Protein 2W59 (pdb70)

CATH classification: 2.60.40.10 (+1 more: 2.60.40.10)

Foldseek 3Di:
DKDKDKDFFALCCLAPVQFTKIKMKIWFALDCAVKDKDKDWDDDDDWDKDDKDKDADPVNGIMIMIITTDGSVRQLVFIKMKMWIDHPVDPDIDMDIDGDDNDDWDAKDKDKDFFDPVCLVPQKTKIKIKIKQIPDQRKDKWKAKLNHGDDPVQKDKDRKDFDDCVVPHVDTIIMMMMMGIGGSCSQVVWIKMKMKMADPVDPSRMDIDIDHDDD/DKDKDWAFWALCCLQPVQWTKIKMKIWFALDCAVKDKDKDKPDDDDWDKDDKDWDADPVNGIMIMIITTDGSVCQVVFIKMKMWIDHPPDPDIDMDIDGPDPADWDAKDKDKDDFDPVCLVDQKTKIKIKIWDTPDQRKDKWKFWLRHTDDPVFKDKDRKDFDDPVPDSDTIIMMMMMGIGGSCCQVVFIKMKMKMADPPDPSRMDIDIDHDDD

Secondary structure (DSSP, 8-state):
--EEEEEPPPHIIIIIS---EEEEEEEEES--TT-EEEEE-SSSS---PPPPEEEE-TTS-EEEEEEEE--HHHHHTT--EEEEEE-TT-SS-EEEEE----S--B--EEEEEPPPGGGGGSSEEEEEEEEEEEBSS--EEEEEETTEEPPGGG-EEPPPEEPPTTS------EEEEEEEEEEHHHHHTT--EEEEEE-TTSTTSEEEEEE----/--EEEEEPPPHHIIIII---EEEEEEEEES--TT-EEEEEESSSS---PPPPEEEE-TTS-EEEEEEEE--HHHHHTT--EEEEEE-TT-SS-EEEEE-S--S--BPPEEEEEPPPGGGTTSSEEEEEEEEEEEBSS--EEEEEETTEEPPGGG-EEPPPEEPPTT------EEEEEEEEEEHHHHHTT--EEEEEE-TTSTTSEEEEEE----

B-factor: mean 37.53, std 20.64, range [9.36, 114.87]

Solvent-accessible surface area: 22086 Å² total; per-residue (Å²): 134,30,79,4,82,25,69,61,9,40,14,0,35,5,22,68,60,128,79,5,61,0,82,1,56,1,31,43,0,71,33,50,55,83,23,40,27,78,22,80,58,120,117,118,46,153,37,200,59,43,117,77,92,86,98,124,64,219,119,54,32,68,10,1,44,5,19,0,64,13,59,28,145,40,16,43,56,17,5,116,0,32,0,30,0,97,8,103,97,33,132,139,67,51,59,88,62,9,96,44,87,85,33,86,64,39,64,10,79,14,13,13,18,54,13,26,99,108,4,71,105,77,97,54,1,8,0,1,0,1,0,22,6,0,16,7,124,66,29,39,11,78,2,39,90,77,160,183,87,11,60,81,66,42,26,22,44,4,68,26,50,59,12,10,164,37,16,103,50,125,47,86,2,33,0,4,0,0,0,4,8,12,84,14,72,107,10,72,68,27,25,46,5,5,0,20,0,0,0,30,23,15,133,138,92,66,43,76,68,80,10,74,88,140,154,115,20,86,6,95,23,70,62,12,46,15,0,68,5,16,62,62,110,88,2,66,0,110,0,54,0,32,41,0,74,34,86,63,81,27,38,25,66,26,84,42,108,93,110,53,136,40,207,58,43,118,75,80,74,73,134,68,222,114,62,28,66,3,0,33,6,10,0,66,9,56,12,149,43,11,49,61,24,1,109,1,34,0,27,0,86,14,60,83,25,124,133,70,55,62,98,40,7,87,54,38,106,32,70,74,36,66,7,74,5,10,21,20,56,12,20,98,105,5,77,112,85,96,67,1,8,0,0,0,1,0,22,6,0,34,19,133,64,26,42,10,77,2,35,77,72,152,192,89,12,68,78,71,46,27,24,44,4,69,47,49,57,13,12,191,40,9,114,136,59,88,4,14,1,3,0,0,1,3,9,8,92,14,76,78,10,69,65,28,16,39,0,4,0,21,0,0,0,24,25,13,124,130,80,64,24,76,88,85,10,79,88,144,153

Radius of gyration: 24.9 Å; Cα contacts (8 Å, |Δi|>4): 1067; chains: 2; bounding box: 70×49×64 Å

Nearest PDB structures (foldseek):
  2w59-assembly1_A  TM=1.005E+00  e=1.504E-44  Gallus gallus
  5mok-assembly1_B  TM=9.068E-01  e=1.048E-19  Homo sapiens
  4ki1-assembly2_D  TM=8.913E-01  e=1.457E-19  Homo sapiens
  4gko-assembly1_B  TM=9.013E-01  e=5.434E-19  Homo sapiens
  5lgj-assembly2_B  TM=8.897E-01  e=6.064E-19  Homo sapiens

Structure (mmCIF, N/CA/C/O backbone):
data_2W59
#
_entry.id   2W59
#
_cell.length_a   68.481
_cell.length_b   80.140
_cell.length_c   99.135
_cell.angle_alpha   90.00
_cell.angle_beta   90.00
_cell.angle_gamma   90.00
#
_symmetry.space_group_name_H-M   'P 21 21 21'
#
loop_
_entity.id
_entity.type
_entity.pdbx_description
1 polymer 'IGY FCU3-4'
2 branched alpha-D-mannopyranose-(1-4)-2-acetamido-2-deoxy-beta-D-glucopyranose-(1-4)-2-acetamido-2-deoxy-beta-D-glucopyranose
3 non-polymer GLYCEROL
4 water water
#
loop_
_atom_site.group_PDB
_atom_site.id
_atom_site.type_symbol
_atom_site.label_atom_id
_atom_site.label_alt_id
_atom_site.label_comp_id
_atom_site.label_asym_id
_atom_site.label_entity_id
_atom_site.label_seq_id
_atom_site.pdbx_PDB_ins_code
_atom_site.Cartn_x
_atom_site.Cartn_y
_atom_site.Cartn_z
_atom_site.occupancy
_atom_site.B_iso_or_equiv
_atom_site.auth_seq_id
_atom_site.auth_comp_id
_atom_site.auth_asym_id
_atom_site.auth_atom_id
_atom_site.pdbx_PDB_model_num
ATOM 1 N N . PRO A 1 12 ? 6.770 -9.698 25.270 1.00 70.52 349 PRO A N 1
ATOM 2 C CA . PRO A 1 12 ? 6.490 -10.547 24.106 1.00 64.98 349 PRO A CA 1
ATOM 3 C C . PRO A 1 12 ? 6.329 -9.711 22.839 1.00 59.09 349 PRO A C 1
ATOM 4 O O . PRO A 1 12 ? 5.219 -9.276 22.538 1.00 61.68 349 PRO A O 1
ATOM 8 N N . ILE A 1 13 ? 7.419 -9.485 22.114 1.00 54.05 350 ILE A N 1
ATOM 9 C CA . ILE A 1 13 ? 7.357 -8.720 20.874 1.00 51.20 350 ILE A CA 1
ATOM 10 C C . ILE A 1 13 ? 6.501 -9.445 19.841 1.00 50.56 350 ILE A C 1
ATOM 11 O O . ILE A 1 13 ? 6.735 -10.618 19.544 1.00 46.28 350 ILE A O 1
ATOM 16 N N . GLN A 1 14 ? 5.503 -8.746 19.309 1.00 44.01 351 GLN A N 1
ATOM 17 C CA . GLN A 1 14 ? 4.600 -9.328 18.320 1.00 46.59 351 GLN A CA 1
ATOM 18 C C . GLN A 1 14 ? 4.571 -8.504 17.040 1.00 43.31 351 GLN A C 1
ATOM 19 O O . GLN A 1 14 ? 4.802 -7.296 17.061 1.00 41.60 351 GLN A O 1
ATOM 25 N N . LEU A 1 15 ? 4.256 -9.163 15.931 1.00 41.54 352 LEU A N 1
ATOM 26 C CA . LEU A 1 15 ? 4.240 -8.510 14.630 1.00 36.51 352 LEU A CA 1
ATOM 27 C C . LEU A 1 15 ? 2.914 -8.762 13.925 1.00 35.57 352 LEU A C 1
ATOM 28 O O . LEU A 1 15 ? 2.449 -9.897 13.866 1.00 36.12 352 LEU A O 1
ATOM 33 N N . TYR A 1 16 ? 2.305 -7.704 13.398 1.00 34.25 353 TYR A N 1
ATOM 34 C CA . TYR A 1 16 ? 1.053 -7.832 12.659 1.00 35.79 353 TYR A CA 1
ATOM 35 C C . TYR A 1 16 ? 1.178 -7.229 11.269 1.00 37.00 353 TYR A C 1
ATOM 36 O O . TYR A 1 16 ? 1.709 -6.128 11.107 1.00 36.37 353 TYR A O 1
ATOM 45 N N . ALA A 1 17 ? 0.697 -7.955 10.265 1.00 34.78 354 ALA A N 1
ATOM 46 C CA . ALA A 1 17 ? 0.667 -7.435 8.902 1.00 35.94 354 ALA A CA 1
ATOM 47 C C . ALA A 1 17 ? -0.758 -7.041 8.572 1.00 38.18 354 ALA A C 1
ATOM 48 O O . ALA A 1 17 ? -1.687 -7.818 8.773 1.00 44.68 354 ALA A O 1
ATOM 50 N N . ILE A 1 18 ? -0.927 -5.823 8.072 1.00 29.62 355 ILE A N 1
ATOM 51 C CA . ILE A 1 18 ? -2.248 -5.247 7.887 1.00 30.48 355 ILE A CA 1
ATOM 52 C C . ILE A 1 18 ? -2.493 -4.903 6.420 1.00 26.64 355 ILE A C 1
ATOM 53 O O . ILE A 1 18 ? -1.752 -4.120 5.824 1.00 30.02 355 ILE A O 1
ATOM 58 N N . PRO A 1 19 ? -3.537 -5.501 5.831 1.00 26.77 356 PRO A N 1
ATOM 59 C CA . PRO A 1 19 ? -3.828 -5.300 4.411 1.00 28.13 356 PRO A CA 1
ATOM 60 C C . PRO A 1 19 ? -4.414 -3.923 4.194 1.00 28.69 356 PRO A C 1
ATOM 61 O O . PRO A 1 19 ? -4.944 -3.327 5.130 1.00 28.90 356 PRO A O 1
ATOM 65 N N . PRO A 1 20 ? -4.335 -3.422 2.962 1.00 24.89 357 PRO A N 1
ATOM 66 C CA . PRO A 1 20 ? -4.979 -2.145 2.658 1.00 24.05 357 PRO A CA 1
ATOM 67 C C . PRO A 1 20 ? -6.496 -2.299 2.685 1.00 27.49 357 PRO A C 1
ATOM 68 O O . PRO A 1 20 ? -7.013 -3.398 2.469 1.00 29.04 357 PRO A O 1
ATOM 72 N N . SER A 1 21 ? -7.199 -1.210 2.970 1.00 25.66 358 SER A N 1
ATOM 73 C CA . SER A 1 21 ? -8.653 -1.231 3.045 1.00 28.19 358 SER A CA 1
ATOM 74 C C . SER A 1 21 ? -9.248 -1.088 1.649 1.00 20.99 358 SER A C 1
ATOM 75 O O . SER A 1 21 ? -8.606 -0.543 0.749 1.00 22.23 358 SER A O 1
ATOM 78 N N . PRO A 1 22 ? -10.482 -1.573 1.461 1.00 20.86 359 PRO A N 1
ATOM 79 C CA . PRO A 1 22 ? -11.116 -1.412 0.148 1.00 21.57 359 PRO A CA 1
ATOM 80 C C . PRO A 1 22 ? -11.277 0.059 -0.242 1.00 19.46 359 PRO A C 1
ATOM 81 O O . PRO A 1 22 ? -11.139 0.380 -1.418 1.00 21.34 359 PRO A O 1
ATOM 85 N N . GLY A 1 23 ? -11.544 0.936 0.722 1.00 19.70 360 GLY A N 1
ATOM 86 C CA . GLY A 1 23 ? -11.624 2.357 0.427 1.00 21.21 360 GLY A CA 1
ATOM 87 C C . GLY A 1 23 ? -10.347 2.888 -0.205 1.00 22.20 360 GLY A C 1
ATOM 88 O O . GLY A 1 23 ? -10.386 3.623 -1.198 1.00 22.72 360 GLY A O 1
ATOM 89 N N . GLU A 1 24 ? -9.206 2.523 0.372 1.00 20.68 361 GLU A N 1
ATOM 90 C CA . GLU A 1 24 ? -7.911 2.936 -0.163 1.00 23.70 361 GLU A CA 1
ATOM 91 C C . GLU A 1 24 ? -7.618 2.314 -1.531 1.00 28.01 361 GLU A C 1
ATOM 92 O O . GLU A 1 24 ? -7.032 2.952 -2.400 1.00 24.70 361 GLU A O 1
ATOM 98 N N . LEU A 1 25 ? -8.012 1.059 -1.709 1.00 21.84 362 LEU A N 1
ATOM 99 C CA . LEU A 1 25 ? -7.752 0.353 -2.959 1.00 20.88 362 LEU A CA 1
ATOM 100 C C . LEU A 1 25 ? -8.566 0.879 -4.138 1.00 23.37 362 LEU A C 1
ATOM 101 O O . LEU A 1 25 ? -8.068 0.941 -5.267 1.00 25.56 362 LEU A O 1
ATOM 106 N N . TYR A 1 26 ? -9.815 1.255 -3.883 1.00 21.07 363 TYR A N 1
ATOM 107 C CA . TYR A 1 26 ? -10.752 1.484 -4.981 1.00 21.89 363 TYR A CA 1
ATOM 108 C C . TYR A 1 26 ? -11.270 2.908 -5.084 1.00 22.86 363 TYR A C 1
ATOM 109 O O . TYR A 1 26 ? -11.598 3.377 -6.175 1.00 26.35 363 TYR A O 1
ATOM 118 N N . ILE A 1 27 ? -11.353 3.596 -3.954 1.00 19.42 364 ILE A N 1
ATOM 119 C CA . ILE A 1 27 ? -11.908 4.941 -3.952 1.00 19.62 364 ILE A CA 1
ATOM 120 C C . ILE A 1 27 ? -10.803 5.986 -4.004 1.00 20.80 364 ILE A C 1
ATOM 121 O O . ILE A 1 27 ? -10.736 6.783 -4.941 1.00 24.04 364 ILE A O 1
ATOM 126 N N . SER A 1 28 ? -9.925 5.987 -3.006 1.00 20.15 365 SER A N 1
ATOM 127 C CA . SER A 1 28 ? -8.890 7.021 -2.955 1.00 25.12 365 SER A CA 1
ATOM 128 C C . SER A 1 28 ? -7.601 6.623 -3.680 1.00 27.34 365 SER A C 1
ATOM 129 O O . SER A 1 28 ? -6.740 7.466 -3.929 1.00 30.36 365 SER A O 1
ATOM 132 N N . LEU A 1 29 ? -7.481 5.344 -4.028 1.00 24.12 366 LEU A N 1
ATOM 133 C CA . LEU A 1 29 ? -6.327 4.851 -4.787 1.00 27.41 366 LEU A CA 1
ATOM 134 C C . LEU A 1 29 ? -5.002 5.233 -4.137 1.00 31.57 366 LEU A C 1
ATOM 135 O O . LEU A 1 29 ? -4.071 5.690 -4.807 1.00 30.56 366 LEU A O 1
ATOM 140 N N . ASP A 1 30 ? -4.922 5.053 -2.828 1.00 24.93 367 ASP A N 1
ATOM 141 C CA . ASP A 1 30 ? -3.683 5.315 -2.109 1.00 29.19 367 ASP A CA 1
ATOM 142 C C . ASP A 1 30 ? -3.399 4.192 -1.124 1.00 22.98 367 ASP A C 1
ATOM 143 O O . ASP A 1 30 ? -2.989 4.427 0.007 1.00 28.07 367 ASP A O 1
ATOM 148 N N . ALA A 1 31 ? -3.603 2.962 -1.587 1.00 24.43 368 ALA A N 1
ATOM 149 C CA . ALA A 1 31 ? -3.454 1.781 -0.752 1.00 28.54 368 ALA A CA 1
ATOM 150 C C . ALA A 1 31 ? -2.042 1.640 -0.205 1.00 29.06 368 ALA A C 1
ATOM 151 O O . ALA A 1 31 ? -1.056 1.965 -0.874 1.00 27.27 368 ALA A O 1
ATOM 153 N N . LYS A 1 32 ? -1.953 1.141 1.020 1.00 23.78 369 LYS A N 1
ATOM 154 C CA . LYS A 1 32 ? -0.665 0.888 1.633 1.00 25.25 369 LYS A CA 1
ATOM 155 C C . LYS A 1 32 ? -0.737 -0.389 2.428 1.00 25.59 369 LYS A C 1
ATOM 156 O O . LYS A 1 32 ? -1.752 -0.680 3.057 1.00 25.30 369 LYS A O 1
ATOM 162 N N . LEU A 1 33 ? 0.341 -1.161 2.373 1.00 27.17 370 LEU A N 1
ATOM 163 C CA . LEU A 1 33 ? 0.515 -2.298 3.257 1.00 29.45 370 LEU A CA 1
ATOM 164 C C . LEU A 1 33 ? 1.062 -1.731 4.554 1.00 28.26 370 LEU A C 1
ATOM 165 O O . LEU A 1 33 ? 1.816 -0.764 4.536 1.00 33.26 370 LEU A O 1
ATOM 170 N N . ARG A 1 34 ? 0.688 -2.318 5.684 1.00 29.48 371 ARG A N 1
ATOM 171 C CA . ARG A 1 34 ? 1.182 -1.807 6.957 1.00 29.83 371 ARG A CA 1
ATOM 172 C C . ARG A 1 34 ? 1.665 -2.936 7.855 1.00 30.78 371 ARG A C 1
ATOM 173 O O . ARG A 1 34 ? 1.106 -4.026 7.851 1.00 31.10 371 ARG A O 1
ATOM 181 N N . CYS A 1 35 ? 2.720 -2.655 8.610 1.00 31.84 372 CYS A N 1
ATOM 182 C CA . CYS A 1 35 ? 3.330 -3.609 9.520 1.00 32.98 372 CYS A CA 1
ATOM 183 C C . CYS A 1 35 ? 3.349 -2.942 10.886 1.00 36.25 372 CYS A C 1
ATOM 184 O O . CYS A 1 35 ? 3.776 -1.798 11.009 1.00 40.01 372 CYS A O 1
ATOM 187 N N . LEU A 1 36 ? 2.861 -3.637 11.908 1.00 33.58 373 LEU A N 1
ATOM 188 C CA . LEU A 1 36 ? 2.862 -3.089 13.260 1.00 33.16 373 LEU A CA 1
ATOM 189 C C . LEU A 1 36 ? 3.624 -4.017 14.195 1.00 34.64 373 LEU A C 1
ATOM 190 O O . LEU A 1 36 ? 3.334 -5.209 14.260 1.00 34.81 373 LEU A O 1
ATOM 195 N N . VAL A 1 37 ? 4.604 -3.467 14.906 1.00 35.79 374 VAL A N 1
ATOM 196 C CA . VAL A 1 37 ? 5.378 -4.232 15.878 1.00 37.56 374 VAL A CA 1
ATOM 197 C C . VAL A 1 37 ? 5.048 -3.703 17.264 1.00 37.39 374 VAL A C 1
ATOM 198 O O . VAL A 1 37 ? 5.144 -2.501 17.502 1.00 42.28 374 VAL A O 1
ATOM 202 N N . VAL A 1 38 ? 4.650 -4.591 18.170 1.00 42.24 375 VAL A N 1
ATOM 203 C CA . VAL A 1 38 ? 4.269 -4.180 19.520 1.00 43.76 375 VAL A CA 1
ATOM 204 C C . VAL A 1 38 ? 5.180 -4.777 20.588 1.00 44.13 375 VAL A C 1
ATOM 205 O O . VAL A 1 38 ? 5.863 -5.776 20.352 1.00 43.99 375 VAL A O 1
ATOM 209 N N . ASN A 1 39 ? 5.174 -4.154 21.763 1.00 45.85 376 ASN A N 1
ATOM 210 C CA . ASN A 1 39 ? 5.935 -4.629 22.919 1.00 49.99 376 ASN A CA 1
ATOM 211 C C . ASN A 1 39 ? 7.451 -4.500 22.771 1.00 52.73 376 ASN A C 1
ATOM 212 O O . ASN A 1 39 ? 8.202 -5.265 23.373 1.00 53.52 376 ASN A O 1
ATOM 217 N N . LEU A 1 40 ? 7.899 -3.541 21.969 1.00 53.86 377 LEU A N 1
ATOM 218 C CA . LEU A 1 40 ? 9.326 -3.265 21.862 1.00 55.02 377 LEU A CA 1
ATOM 219 C C . LEU A 1 40 ? 9.825 -2.606 23.147 1.00 61.46 377 LEU A C 1
ATOM 220 O O . LEU A 1 40 ? 9.304 -1.572 23.559 1.00 62.43 377 LEU A O 1
ATOM 225 N N . PRO A 1 41 ? 10.829 -3.216 23.793 1.00 63.62 378 PRO A N 1
ATOM 226 C CA . PRO A 1 41 ? 11.449 -2.640 24.992 1.00 66.72 378 PRO A CA 1
ATOM 227 C C . PRO A 1 41 ? 12.263 -1.397 24.649 1.00 72.56 378 PRO A C 1
ATOM 228 O O . PRO A 1 41 ? 12.513 -0.558 25.514 1.00 73.89 378 PRO A O 1
ATOM 232 N N . SER A 1 42 ? 12.667 -1.288 23.387 1.00 75.21 379 SER A N 1
ATOM 233 C CA . SER A 1 42 ? 13.505 -0.184 22.933 1.00 74.98 379 SER A CA 1
ATOM 234 C C . SER A 1 42 ? 13.597 -0.175 21.412 1.00 75.46 379 SER A C 1
ATOM 235 O O . SER A 1 42 ? 13.165 -1.120 20.753 1.00 79.40 379 SER A O 1
ATOM 238 N N . ASP A 1 43 ? 14.163 0.894 20.860 1.00 71.70 380 ASP A N 1
ATOM 239 C CA . ASP A 1 43 ? 14.385 0.989 19.421 1.00 72.95 380 ASP A CA 1
ATOM 240 C C . ASP A 1 43 ? 15.794 0.520 19.064 1.00 74.41 380 ASP A C 1
ATOM 241 O O . ASP A 1 43 ? 16.250 0.682 17.931 1.00 71.69 380 ASP A O 1
ATOM 243 N N . SER A 1 44 ? 16.474 -0.070 20.041 1.00 73.31 381 SER A N 1
ATOM 244 C CA . SER A 1 44 ? 17.848 -0.522 19.864 1.00 78.89 381 SER A CA 1
ATOM 245 C C . SER A 1 44 ? 17.973 -1.584 18.772 1.00 74.25 381 SER A C 1
ATOM 246 O O . SER A 1 44 ? 17.464 -2.698 18.909 1.00 75.09 381 SER A O 1
ATOM 249 N N . SER A 1 45 ? 18.655 -1.221 17.690 1.00 70.40 382 SER A N 1
ATOM 250 C CA . SER A 1 45 ? 18.923 -2.135 16.584 1.00 67.99 382 SER A CA 1
ATOM 251 C C . SER A 1 45 ? 17.648 -2.558 15.861 1.00 61.67 382 SER A C 1
ATOM 252 O O . SER A 1 45 ? 17.607 -3.610 15.222 1.00 58.02 382 SER A O 1
ATOM 255 N N . LEU A 1 46 ? 16.612 -1.729 15.962 1.00 53.01 383 LEU A N 1
ATOM 256 C CA . LEU A 1 46 ? 15.339 -2.009 15.306 1.00 53.54 383 LEU A CA 1
ATOM 257 C C . LEU A 1 46 ? 15.428 -1.809 13.798 1.00 57.35 383 LEU A C 1
ATOM 258 O O . LEU A 1 46 ? 15.964 -0.806 13.323 1.00 58.69 383 LEU A O 1
ATOM 263 N N . SER A 1 47 ? 14.899 -2.769 13.048 1.00 49.96 384 SER A N 1
ATOM 264 C CA . SER A 1 47 ? 14.823 -2.641 11.600 1.00 51.33 384 SER A CA 1
ATOM 265 C C . SER A 1 47 ? 13.606 -3.382 11.066 1.00 54.85 384 SER A C 1
ATOM 266 O O . SER A 1 47 ? 13.346 -4.525 11.444 1.00 45.53 384 SER A O 1
ATOM 269 N N . VAL A 1 48 ? 12.862 -2.718 10.188 1.00 43.81 385 VAL A N 1
ATOM 270 C CA . VAL A 1 48 ? 11.703 -3.319 9.544 1.00 42.43 385 VAL A CA 1
ATOM 271 C C . VAL A 1 48 ? 11.881 -3.261 8.033 1.00 42.28 385 VAL A C 1
ATOM 272 O O . VAL A 1 48 ? 12.022 -2.182 7.459 1.00 42.15 385 VAL A O 1
ATOM 276 N N . THR A 1 49 ? 11.885 -4.426 7.394 1.00 42.66 386 THR A N 1
ATOM 277 C CA . THR A 1 49 ? 12.133 -4.509 5.961 1.00 42.79 386 THR A CA 1
ATOM 278 C C . THR A 1 49 ? 11.013 -5.242 5.236 1.00 43.09 386 THR A C 1
ATOM 279 O O . THR A 1 49 ? 10.370 -6.126 5.801 1.00 41.44 386 THR A O 1
ATOM 283 N N . TRP A 1 50 ? 10.782 -4.862 3.984 1.00 41.21 387 TRP A N 1
ATOM 284 C CA . TRP A 1 50 ? 9.735 -5.474 3.178 1.00 44.22 387 TRP A CA 1
ATOM 285 C C . TRP A 1 50 ? 10.306 -6.213 1.976 1.00 47.21 387 TRP A C 1
ATOM 286 O O . TRP A 1 50 ? 11.331 -5.819 1.417 1.00 42.34 387 TRP A O 1
ATOM 297 N N . THR A 1 51 ? 9.623 -7.281 1.580 1.00 41.17 388 THR A N 1
ATOM 298 C CA . THR A 1 51 ? 9.971 -8.016 0.372 1.00 46.94 388 THR A CA 1
ATOM 299 C C . THR A 1 51 ? 8.704 -8.362 -0.405 1.00 46.95 388 THR A C 1
ATOM 300 O O . THR A 1 51 ? 7.606 -8.353 0.152 1.00 42.36 388 THR A O 1
ATOM 304 N N . ARG A 1 52 ? 8.861 -8.653 -1.693 1.00 45.80 389 ARG A N 1
ATOM 305 C CA . ARG A 1 52 ? 7.737 -9.029 -2.544 1.00 43.30 389 ARG A CA 1
ATOM 306 C C . ARG A 1 52 ? 8.129 -10.227 -3.406 1.00 49.82 389 ARG A C 1
ATOM 307 O O . ARG A 1 52 ? 9.238 -10.745 -3.284 1.00 51.61 389 ARG A O 1
ATOM 315 N N . GLU A 1 53 ? 7.225 -10.669 -4.274 1.00 46.29 390 GLU A N 1
ATOM 316 C CA . GLU A 1 53 ? 7.485 -11.859 -5.083 1.00 49.60 390 GLU A CA 1
ATOM 317 C C . GLU A 1 53 ? 7.985 -11.526 -6.487 1.00 50.96 390 GLU A C 1
ATOM 318 O O . GLU A 1 53 ? 8.908 -12.166 -6.992 1.00 51.92 390 GLU A O 1
ATOM 324 N N . LYS A 1 54 ? 7.378 -10.525 -7.113 1.00 72.59 391 LYS A N 1
ATOM 325 C CA . LYS A 1 54 ? 7.770 -10.130 -8.460 1.00 71.96 391 LYS A CA 1
ATOM 326 C C . LYS A 1 54 ? 8.938 -9.154 -8.416 1.00 74.66 391 LYS A C 1
ATOM 327 O O . LYS A 1 54 ? 9.156 -8.478 -7.409 1.00 71.85 391 LYS A O 1
ATOM 333 N N . SER A 1 55 ? 9.697 -9.090 -9.505 1.00 81.53 392 SER A N 1
ATOM 334 C CA . SER A 1 55 ? 10.797 -8.141 -9.592 1.00 86.56 392 SER A CA 1
ATOM 335 C C . SER A 1 55 ? 10.244 -6.733 -9.434 1.00 91.52 392 SER A C 1
ATOM 336 O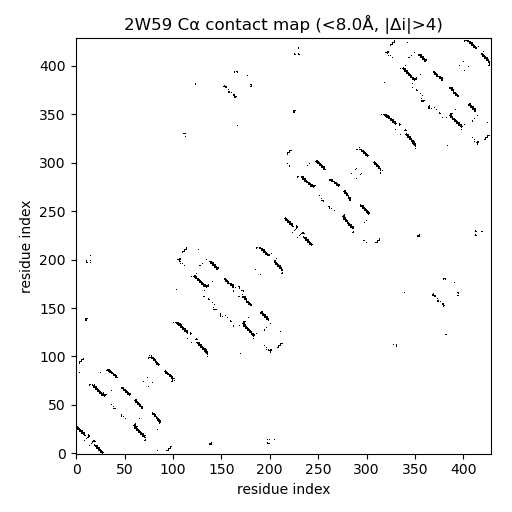 O . SER A 1 55 ? 9.172 -6.415 -9.951 1.00 92.11 392 SER A O 1
ATOM 339 N N . GLY A 1 56 ? 10.974 -5.890 -8.714 1.00 92.55 393 GLY A N 1
ATOM 340 C CA . GLY A 1 56 ? 10.538 -4.527 -8.488 1.00 91.46 393 GLY A CA 1
ATOM 341 C C . GLY A 1 56 ? 10.905 -4.021 -7.110 1.00 90.71 393 GLY A C 1
ATOM 342 O O . GLY A 1 56 ? 10.913 -4.775 -6.135 1.00 89.97 393 GLY A O 1
ATOM 343 N N . ASN A 1 57 ? 11.206 -2.731 -7.032 1.00 87.87 394 ASN A N 1
ATOM 344 C CA . ASN A 1 57 ? 11.606 -2.113 -5.778 1.00 87.59 394 ASN A CA 1
ATOM 345 C C . ASN A 1 57 ? 10.415 -1.573 -5.001 1.00 85.73 394 ASN A C 1
ATOM 346 O O . ASN A 1 57 ? 9.721 -0.669 -5.465 1.00 88.12 394 ASN A O 1
ATOM 351 N N . LEU A 1 58 ? 10.177 -2.137 -3.821 1.00 79.97 395 LEU A N 1
ATOM 352 C CA . LEU A 1 58 ? 9.194 -1.576 -2.905 1.00 73.60 395 LEU A CA 1
ATOM 353 C C . LEU A 1 58 ? 9.766 -0.307 -2.290 1.00 73.54 395 LEU A C 1
ATOM 354 O O . LEU A 1 58 ? 10.971 -0.208 -2.062 1.00 69.91 395 LEU A O 1
ATOM 359 N N . ARG A 1 59 ? 8.900 0.665 -2.031 1.00 68.36 396 ARG A N 1
ATOM 360 C CA . ARG A 1 59 ? 9.331 1.959 -1.523 1.00 68.52 396 ARG A CA 1
ATOM 361 C C . ARG A 1 59 ? 8.619 2.276 -0.215 1.00 66.76 396 ARG A C 1
ATOM 362 O O . ARG A 1 59 ? 7.685 3.073 -0.189 1.00 66.14 396 ARG A O 1
ATOM 370 N N . PRO A 1 60 ? 9.056 1.640 0.881 1.00 39.42 397 PRO A N 1
ATOM 371 C CA . PRO A 1 60 ? 8.403 1.828 2.181 1.00 42.79 397 PRO A CA 1
ATOM 372 C C . PRO A 1 60 ? 8.407 3.287 2.621 1.00 37.93 397 PRO A C 1
ATOM 373 O O . PRO A 1 60 ? 9.382 3.991 2.375 1.00 39.61 397 PRO A O 1
ATOM 377 N N . ASP A 1 61 ? 7.326 3.731 3.255 1.00 37.31 398 ASP A N 1
ATOM 378 C CA . ASP A 1 61 ? 7.330 5.010 3.958 1.00 37.46 398 ASP A CA 1
ATOM 379 C C . ASP A 1 61 ? 8.332 4.919 5.102 1.00 40.83 398 ASP A C 1
ATOM 380 O O . ASP A 1 61 ? 8.736 3.820 5.490 1.00 38.40 398 ASP A O 1
ATOM 385 N N . PRO A 1 62 ? 8.735 6.070 5.657 1.00 43.22 399 PRO A N 1
ATOM 386 C CA . PRO A 1 62 ? 9.620 6.024 6.825 1.00 41.76 399 PRO A CA 1
ATOM 387 C C . PRO A 1 62 ? 8.921 5.376 8.013 1.00 40.15 399 PRO A C 1
ATOM 388 O O . PRO A 1 62 ? 7.719 5.560 8.196 1.00 38.80 399 PRO A O 1
ATOM 392 N N . MET A 1 63 ? 9.681 4.638 8.812 1.00 41.82 400 MET A N 1
ATOM 393 C CA . MET A 1 63 ? 9.157 3.978 10.001 1.00 48.47 400 MET A CA 1
ATOM 394 C C . MET A 1 63 ? 8.657 5.005 11.008 1.00 46.77 400 MET A C 1
ATOM 395 O O . MET A 1 63 ? 9.200 6.106 11.101 1.00 42.49 400 MET A O 1
ATOM 400 N N . VAL A 1 64 ? 7.614 4.643 11.748 1.00 39.71 401 VAL A N 1
ATOM 401 C CA . VAL A 1 64 ? 7.069 5.505 12.794 1.00 40.39 401 VAL A CA 1
ATOM 402 C C . VAL A 1 64 ? 7.074 4.795 14.142 1.00 41.90 401 VAL A C 1
ATOM 403 O O . VAL A 1 64 ? 6.659 3.636 14.251 1.00 41.22 401 VAL A O 1
ATOM 407 N N . LEU A 1 65 ? 7.552 5.494 15.165 1.00 43.04 402 LEU A N 1
ATOM 408 C CA . LEU A 1 65 ? 7.658 4.930 16.503 1.00 44.12 402 LEU A CA 1
ATOM 409 C C . LEU A 1 65 ? 6.703 5.625 17.456 1.00 53.49 402 LEU A C 1
ATOM 410 O O . LEU A 1 65 ? 6.456 6.827 17.336 1.00 49.58 402 LEU A O 1
ATOM 415 N N . GLN A 1 66 ? 6.171 4.862 18.404 1.00 51.70 403 GLN A N 1
ATOM 416 C CA . GLN A 1 66 ? 5.349 5.424 19.467 1.00 62.02 403 GLN A CA 1
ATOM 417 C C . GLN A 1 66 ? 5.736 4.879 20.837 1.00 63.12 403 GLN A C 1
ATOM 418 O O . GLN A 1 66 ? 5.910 3.672 21.013 1.00 64.19 403 GLN A O 1
ATOM 424 N N . GLU A 1 67 ? 5.870 5.780 21.803 1.00 62.01 404 GLU A N 1
ATOM 425 C CA . GLU A 1 67 ? 6.096 5.389 23.186 1.00 67.75 404 GLU A CA 1
ATOM 426 C C . GLU A 1 67 ? 4.749 5.316 23.893 1.00 70.54 404 GLU A C 1
ATOM 427 O O . GLU A 1 67 ? 3.908 6.202 23.730 1.00 71.99 404 GLU A O 1
ATOM 433 N N . HIS A 1 68 ? 4.541 4.258 24.668 1.00 69.41 405 HIS A N 1
ATOM 434 C CA . HIS A 1 68 ? 3.273 4.065 25.364 1.00 68.41 405 HIS A CA 1
ATOM 435 C C . HIS A 1 68 ? 3.405 4.237 26.874 1.00 76.06 405 HIS A C 1
ATOM 436 O O . HIS A 1 68 ? 4.511 4.359 27.402 1.00 79.25 405 HIS A O 1
ATOM 443 N N . PHE A 1 69 ? 2.266 4.246 27.561 1.00 80.34 406 PHE A N 1
ATOM 444 C CA . PHE A 1 69 ? 2.242 4.377 29.015 1.00 82.34 406 PHE A CA 1
ATOM 445 C C . PHE A 1 69 ? 2.647 3.075 29.698 1.00 78.54 406 PHE A C 1
ATOM 446 O O . PHE A 1 69 ? 3.221 3.088 30.786 1.00 81.19 406 PHE A O 1
ATOM 454 N N . ASN A 1 70 ? 2.342 1.951 29.057 1.00 70.43 407 ASN A N 1
ATOM 455 C CA . ASN A 1 70 ? 2.697 0.645 29.606 1.00 74.34 407 ASN A CA 1
ATOM 456 C C . ASN A 1 70 ? 4.192 0.333 29.498 1.00 74.68 407 ASN A C 1
ATOM 457 O O . ASN A 1 70 ? 4.615 -0.805 29.705 1.00 75.31 407 ASN A O 1
ATOM 462 N N . GLY A 1 71 ? 4.984 1.350 29.171 1.00 73.34 408 GLY A N 1
ATOM 463 C CA . GLY A 1 71 ? 6.430 1.220 29.151 1.00 75.03 408 GLY A CA 1
ATOM 464 C C . GLY A 1 71 ? 7.032 0.783 27.828 1.00 76.74 408 GLY A C 1
ATOM 465 O O . GLY A 1 71 ? 8.197 1.071 27.551 1.00 79.43 408 GLY A O 1
ATOM 466 N N . THR A 1 72 ? 6.250 0.087 27.008 1.00 73.53 409 THR A N 1
ATOM 467 C CA . THR A 1 72 ? 6.764 -0.451 25.750 1.00 69.29 409 THR A CA 1
ATOM 468 C C . THR A 1 72 ? 6.699 0.540 24.591 1.00 66.95 409 THR A C 1
ATOM 469 O O . THR A 1 72 ? 6.085 1.603 24.692 1.00 67.90 409 THR A O 1
ATOM 473 N 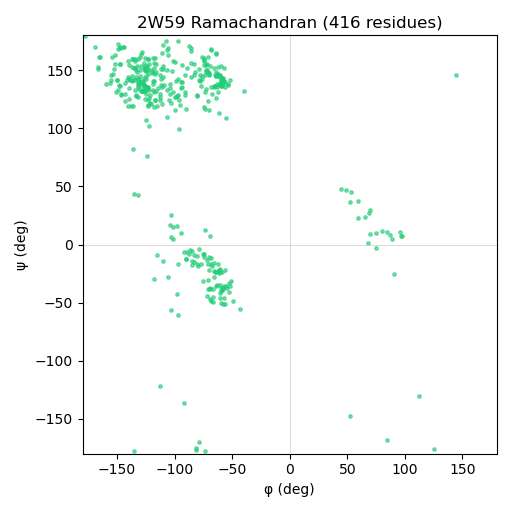N . TYR A 1 73 ? 7.350 0.178 23.491 1.00 61.64 410 TYR A N 1
ATOM 474 C CA . TYR A 1 73 ? 7.314 0.969 22.273 1.00 58.93 410 TYR A CA 1
ATOM 475 C C . TYR A 1 73 ? 6.655 0.154 21.176 1.00 48.93 410 TYR A C 1
ATOM 476 O O . TYR A 1 73 ? 6.785 -1.069 21.138 1.00 45.40 410 TYR A O 1
ATOM 485 N N . SER A 1 74 ? 5.943 0.828 20.283 1.00 44.04 411 SER A N 1
ATOM 486 C CA . SER A 1 74 ? 5.445 0.173 19.084 1.00 48.65 411 SER A CA 1
ATOM 487 C C . SER A 1 74 ? 6.051 0.847 17.859 1.00 43.51 411 SER A C 1
ATOM 488 O O . SER A 1 74 ? 6.470 2.002 17.915 1.00 47.20 411 SER A O 1
ATOM 491 N N . ALA A 1 75 ? 6.115 0.112 16.757 1.00 39.50 412 ALA A N 1
ATOM 492 C CA . ALA A 1 75 ? 6.636 0.655 15.517 1.00 39.13 412 ALA A CA 1
ATOM 493 C C . ALA A 1 75 ? 5.711 0.261 14.383 1.00 41.04 412 ALA A C 1
ATOM 494 O O . ALA A 1 75 ? 5.176 -0.849 14.362 1.00 35.71 412 ALA A O 1
ATOM 496 N N . SER A 1 76 ? 5.508 1.180 13.449 1.00 36.25 413 SER A N 1
ATOM 497 C CA . SER A 1 76 ? 4.706 0.884 12.274 1.00 37.58 413 SER A CA 1
ATOM 498 C C . SER A 1 76 ? 5.439 1.280 11.000 1.00 34.63 413 SER A C 1
ATOM 499 O O . SER A 1 76 ? 6.179 2.260 10.967 1.00 35.98 413 SER A O 1
ATOM 502 N N . SER A 1 77 ? 5.232 0.488 9.957 1.00 33.53 414 SER A N 1
ATOM 503 C CA . SER A 1 77 ? 5.851 0.717 8.664 1.00 36.31 414 SER A CA 1
ATOM 504 C C . SER A 1 77 ? 4.769 0.561 7.601 1.00 38.31 414 SER A C 1
ATOM 505 O O . SER A 1 77 ? 4.051 -0.437 7.589 1.00 37.61 414 SER A O 1
ATOM 508 N N . ALA A 1 78 ? 4.631 1.555 6.727 1.00 32.43 415 ALA A N 1
ATOM 509 C CA . ALA A 1 78 ? 3.633 1.496 5.663 1.00 31.24 415 ALA A CA 1
ATOM 510 C C . ALA A 1 78 ? 4.317 1.535 4.306 1.00 32.06 415 ALA A C 1
ATOM 511 O O . ALA A 1 78 ? 5.294 2.253 4.124 1.00 35.98 415 ALA A O 1
ATOM 513 N N . VAL A 1 79 ? 3.815 0.761 3.351 1.00 33.26 416 VAL A N 1
ATOM 514 C CA . VAL A 1 79 ? 4.392 0.782 2.010 1.00 35.27 416 VAL A CA 1
ATOM 515 C C . VAL A 1 79 ? 3.318 0.908 0.935 1.00 34.13 416 VAL A C 1
ATOM 516 O O . VAL A 1 79 ? 2.366 0.125 0.899 1.00 30.65 416 VAL A O 1
ATOM 520 N N . PRO A 1 80 ? 3.467 1.902 0.052 1.00 33.70 417 PRO A N 1
ATOM 521 C CA . PRO A 1 80 ? 2.474 2.062 -1.011 1.00 33.43 417 PRO A CA 1
ATOM 522 C C . PRO A 1 80 ? 2.423 0.808 -1.873 1.00 35.71 417 PRO A C 1
ATOM 523 O O . PRO A 1 80 ? 3.455 0.200 -2.151 1.00 35.33 417 PRO A O 1
ATOM 527 N N . VAL A 1 81 ? 1.225 0.419 -2.280 1.00 31.40 418 VAL A N 1
ATOM 528 C CA . VAL A 1 81 ? 1.051 -0.739 -3.138 1.00 36.27 418 VAL A CA 1
ATOM 529 C C . VAL A 1 81 ? -0.019 -0.387 -4.163 1.00 37.12 418 VAL A C 1
ATOM 530 O O . VAL A 1 81 ? -1.047 0.195 -3.817 1.00 35.94 418 VAL A O 1
ATOM 534 N N . SER A 1 82 ? 0.229 -0.711 -5.426 1.00 39.13 419 SER A N 1
ATOM 535 C CA . SER A 1 82 ? -0.746 -0.411 -6.465 1.00 40.31 419 SER A CA 1
ATOM 536 C C . SER A 1 82 ? -1.919 -1.365 -6.333 1.00 34.55 419 SER A C 1
ATOM 537 O O . SER A 1 82 ? -1.758 -2.512 -5.909 1.00 31.85 419 SER A O 1
ATOM 540 N N . THR A 1 83 ? -3.102 -0.892 -6.694 1.00 33.25 420 THR A N 1
ATOM 541 C CA . THR A 1 83 ? -4.278 -1.740 -6.613 1.00 35.39 420 THR A CA 1
ATOM 542 C C . THR A 1 83 ? -4.102 -2.977 -7.494 1.00 37.15 420 THR A C 1
ATOM 543 O O . THR A 1 83 ? -4.472 -4.081 -7.100 1.00 34.58 420 THR A O 1
ATOM 547 N N . GLN A 1 84 ? -3.515 -2.791 -8.674 1.00 34.09 421 GLN A N 1
ATOM 548 C CA . GLN A 1 84 ? -3.291 -3.910 -9.586 1.00 42.06 421 GLN A CA 1
ATOM 549 C C . GLN A 1 84 ? -2.388 -4.972 -8.958 1.00 42.57 421 GLN A C 1
ATOM 550 O O . GLN A 1 84 ? -2.679 -6.170 -9.022 1.00 43.26 421 GLN A O 1
ATOM 556 N N . ASP A 1 85 ? -1.291 -4.533 -8.351 1.00 35.37 422 ASP A N 1
ATOM 557 C CA . ASP A 1 85 ? -0.375 -5.463 -7.690 1.00 40.24 422 ASP A CA 1
ATOM 558 C C . ASP A 1 85 ? -1.031 -6.198 -6.519 1.00 35.54 422 ASP A C 1
ATOM 559 O O . ASP A 1 85 ? -0.735 -7.367 -6.261 1.00 37.94 422 ASP A O 1
ATOM 564 N N . TRP A 1 86 ? -1.921 -5.513 -5.811 1.00 31.77 423 TRP A N 1
ATOM 565 C CA . TRP A 1 86 ? -2.652 -6.143 -4.720 1.00 30.13 423 TRP A CA 1
ATOM 566 C C . TRP A 1 86 ? -3.639 -7.169 -5.270 1.00 33.64 423 TRP A C 1
ATOM 567 O O . TRP A 1 86 ? -3.713 -8.296 -4.787 1.00 36.57 423 TRP A O 1
ATOM 578 N N . LEU A 1 87 ? -4.391 -6.773 -6.290 1.00 35.11 424 LEU A N 1
ATOM 579 C CA . LEU A 1 87 ? -5.410 -7.642 -6.864 1.00 40.94 424 LEU A CA 1
ATOM 580 C C . LEU A 1 87 ? -4.796 -8.886 -7.500 1.00 39.22 424 LEU A C 1
ATOM 581 O O . LEU A 1 87 ? -5.456 -9.917 -7.616 1.00 44.73 424 LEU A O 1
ATOM 586 N N . SER A 1 88 ? -3.526 -8.790 -7.887 1.00 34.74 425 SER A N 1
ATOM 587 C CA . SER A 1 88 ? -2.841 -9.881 -8.576 1.00 37.11 425 SER A CA 1
ATOM 588 C C . SER A 1 88 ? -2.601 -11.103 -7.689 1.00 40.60 425 SER A C 1
ATOM 589 O O . SER A 1 88 ? -2.306 -12.193 -8.186 1.00 46.31 425 SER A O 1
ATOM 592 N N . GLY A 1 89 ? -2.713 -10.919 -6.378 1.00 41.39 426 GLY A N 1
ATOM 593 C CA . GLY A 1 89 ? -2.520 -12.010 -5.442 1.00 40.26 426 GLY A CA 1
ATOM 594 C C . GLY A 1 89 ? -1.077 -12.166 -5.010 1.00 44.81 426 GLY A C 1
ATOM 595 O O . GLY A 1 89 ? -0.726 -13.108 -4.293 1.00 44.94 426 GLY A O 1
ATOM 596 N N . GLU A 1 90 ? -0.228 -11.248 -5.460 1.00 43.74 427 GLU A N 1
ATOM 597 C CA . GLU A 1 90 ? 1.176 -11.277 -5.069 1.00 42.00 427 GLU A CA 1
ATOM 598 C C . GLU A 1 90 ? 1.281 -11.204 -3.554 1.00 41.40 427 GLU A C 1
ATOM 599 O O . GLU A 1 90 ? 0.540 -10.462 -2.908 1.00 37.34 427 GLU A O 1
ATOM 605 N N . ARG A 1 91 ? 2.203 -11.974 -2.990 1.00 41.34 428 ARG A N 1
ATOM 606 C CA . ARG A 1 91 ? 2.383 -11.999 -1.543 1.00 45.63 428 ARG A CA 1
ATOM 607 C C . ARG A 1 91 ? 3.474 -11.028 -1.096 1.00 41.74 428 ARG A C 1
ATOM 608 O O . ARG A 1 91 ? 4.549 -10.963 -1.690 1.00 38.45 428 ARG A O 1
ATOM 616 N N . PHE A 1 92 ? 3.182 -10.267 -0.050 1.00 34.49 429 PHE A N 1
ATOM 617 C CA . PHE A 1 92 ? 4.120 -9.277 0.463 1.00 37.28 429 PHE A CA 1
ATOM 618 C C . PHE A 1 92 ? 4.484 -9.619 1.897 1.00 39.36 429 PHE A C 1
ATOM 619 O O . PHE A 1 92 ? 3.625 -10.027 2.677 1.00 39.72 429 PHE A O 1
ATOM 627 N N . THR A 1 93 ? 5.753 -9.438 2.247 1.00 38.85 430 THR A N 1
ATOM 628 C CA . THR A 1 93 ? 6.243 -9.851 3.555 1.00 38.74 430 THR A CA 1
ATOM 629 C C . THR A 1 93 ? 6.970 -8.731 4.295 1.00 37.30 430 THR A C 1
ATOM 630 O O . THR A 1 93 ? 7.823 -8.057 3.724 1.00 37.35 430 THR A O 1
ATOM 634 N N . CYS A 1 94 ? 6.624 -8.540 5.565 1.00 34.75 431 CYS A N 1
ATOM 635 C CA A CYS A 1 94 ? 7.319 -7.602 6.446 0.50 34.29 431 CYS A CA 1
ATOM 636 C CA B CYS A 1 94 ? 7.366 -7.611 6.407 0.50 34.32 431 CYS A CA 1
ATOM 637 C C . CYS A 1 94 ? 8.175 -8.393 7.434 1.00 36.70 431 CYS A C 1
ATOM 638 O O . CYS A 1 94 ? 7.697 -9.367 8.016 1.00 38.19 431 CYS A O 1
ATOM 643 N N . THR A 1 95 ? 9.421 -7.975 7.626 1.00 37.19 432 THR A N 1
ATOM 644 C CA . THR A 1 95 ? 10.335 -8.680 8.519 1.00 39.62 432 THR A CA 1
ATOM 645 C C . THR A 1 95 ? 10.946 -7.719 9.528 1.00 42.13 432 THR A C 1
ATOM 646 O O . THR A 1 95 ? 11.402 -6.637 9.167 1.00 38.02 432 THR A O 1
ATOM 650 N N . VAL A 1 96 ? 10.945 -8.116 10.796 1.00 41.01 433 VAL A N 1
ATOM 651 C CA . VAL A 1 96 ? 11.474 -7.268 11.857 1.00 41.12 433 VAL A CA 1
ATOM 652 C C . VAL A 1 96 ? 12.692 -7.901 12.517 1.00 44.33 433 VAL A C 1
ATOM 653 O O . VAL A 1 96 ? 12.683 -9.086 12.851 1.00 45.94 433 VAL A O 1
ATOM 657 N N . GLN A 1 97 ? 13.745 -7.106 12.675 1.00 43.95 434 GLN A N 1
ATOM 658 C CA . GLN A 1 97 ? 14.922 -7.524 13.426 1.00 46.57 434 GLN A CA 1
ATOM 659 C C . GLN A 1 97 ? 15.113 -6.588 14.606 1.00 46.59 434 GLN A C 1
ATOM 660 O O . GLN A 1 97 ? 14.777 -5.407 14.531 1.00 44.45 434 GLN A O 1
ATOM 666 N N . HIS A 1 98 ? 15.652 -7.126 15.692 1.00 50.39 435 HIS A N 1
ATOM 667 C CA . HIS A 1 98 ? 15.858 -6.367 16.917 1.00 54.47 435 HIS A CA 1
ATOM 668 C C . HIS A 1 98 ? 16.782 -7.164 17.828 1.00 59.26 435 HIS A C 1
ATOM 669 O O . HIS A 1 98 ? 16.807 -8.393 17.769 1.00 54.75 435 HIS A O 1
ATOM 676 N N . GLU A 1 99 ? 17.541 -6.469 18.668 1.00 63.07 436 GLU A N 1
ATOM 677 C CA . GLU A 1 99 ? 18.532 -7.129 19.514 1.00 71.65 436 GLU A CA 1
ATOM 678 C C . GLU A 1 99 ? 17.943 -8.230 20.398 1.00 69.20 436 GLU A C 1
ATOM 679 O O . GLU A 1 99 ? 18.664 -9.123 20.841 1.00 73.01 436 GLU A O 1
ATOM 685 N N . GLU A 1 100 ? 16.640 -8.171 20.651 1.00 65.40 437 GLU A N 1
ATOM 686 C CA . GLU A 1 100 ? 15.997 -9.154 21.521 1.00 66.80 437 GLU A CA 1
ATOM 687 C C . GLU A 1 100 ? 15.444 -10.349 20.743 1.00 65.94 437 GLU A C 1
ATOM 688 O O . GLU A 1 100 ? 14.978 -11.326 21.334 1.00 63.83 437 GLU A O 1
ATOM 694 N N . LEU A 1 101 ? 15.503 -10.265 19.416 1.00 62.07 438 LEU A N 1
ATOM 695 C CA . LEU A 1 101 ? 15.063 -11.357 18.552 1.00 61.76 438 LEU A CA 1
ATOM 696 C C . LEU A 1 101 ? 16.248 -12.181 18.061 1.00 64.86 438 LEU A C 1
ATOM 697 O O . LEU A 1 101 ? 17.102 -11.676 17.332 1.00 63.22 438 LEU A O 1
ATOM 702 N N . PRO A 1 102 ? 16.303 -13.457 18.465 1.00 66.91 439 PRO A N 1
ATOM 703 C CA . PRO A 1 102 ? 17.353 -14.386 18.029 1.00 72.30 439 PRO A CA 1
ATOM 704 C C . PRO A 1 102 ? 17.344 -14.556 16.512 1.00 72.70 439 PRO A C 1
ATOM 705 O O . PRO A 1 102 ? 18.400 -14.684 15.891 1.00 70.03 439 PRO A O 1
ATOM 709 N N . LEU A 1 103 ? 16.149 -14.565 15.931 1.00 61.77 440 LEU A N 1
ATOM 710 C CA . LEU A 1 103 ? 15.988 -14.628 14.486 1.00 60.15 440 LEU A CA 1
ATOM 711 C C . LEU A 1 103 ? 14.948 -13.605 14.061 1.00 56.79 440 LEU A C 1
ATOM 712 O O . LEU A 1 103 ? 14.127 -13.177 14.872 1.00 55.96 440 LEU A O 1
ATOM 717 N N . PRO A 1 104 ? 14.983 -13.202 12.785 1.00 54.92 441 PRO A N 1
ATOM 718 C CA . PRO A 1 104 ? 14.015 -12.215 12.303 1.00 57.24 441 PRO A CA 1
ATOM 719 C C . PRO A 1 104 ? 12.589 -12.738 12.416 1.00 57.09 441 PRO A C 1
ATOM 720 O O . PRO A 1 104 ? 12.350 -13.936 12.263 1.00 56.06 441 PRO A O 1
ATOM 724 N N . LEU A 1 105 ? 11.655 -11.835 12.689 1.00 49.09 442 LEU A N 1
ATOM 725 C CA . LEU A 1 105 ? 10.242 -12.171 12.772 1.00 48.34 442 LEU A CA 1
ATOM 726 C C . LEU A 1 105 ? 9.570 -11.672 11.494 1.00 45.86 442 LEU A C 1
ATOM 727 O O . LEU A 1 105 ? 9.829 -10.555 11.062 1.00 43.96 442 LEU A O 1
ATOM 732 N N . SER A 1 106 ? 8.724 -12.501 10.883 1.00 46.02 443 SER A N 1
ATOM 733 C CA . SER A 1 106 ? 8.127 -12.166 9.590 1.00 44.04 443 SER A CA 1
ATOM 734 C C . SER A 1 106 ? 6.640 -12.497 9.501 1.00 43.36 443 SER A C 1
ATOM 735 O O . SER A 1 106 ? 6.177 -13.484 10.069 1.00 45.05 443 SER A O 1
ATOM 738 N N . LYS A 1 107 ? 5.897 -11.665 8.777 1.00 40.99 444 LYS A N 1
ATOM 739 C CA . LYS A 1 107 ? 4.504 -11.958 8.453 1.00 40.32 444 LYS A CA 1
ATOM 740 C C . LYS A 1 107 ? 4.179 -11.536 7.025 1.00 40.66 444 LYS A C 1
ATOM 741 O O . LYS A 1 107 ? 4.695 -10.532 6.533 1.00 37.09 444 LYS A O 1
ATOM 747 N N . SER A 1 108 ? 3.329 -12.315 6.364 1.00 39.09 445 SER A N 1
ATOM 748 C CA . SER A 1 108 ? 2.958 -12.040 4.981 1.00 37.82 445 SER A CA 1
ATOM 749 C C . SER A 1 108 ? 1.511 -11.574 4.871 1.00 36.27 445 SER A C 1
ATOM 750 O O . SER A 1 108 ? 0.660 -11.941 5.680 1.00 36.78 445 SER A O 1
ATOM 753 N N . VAL A 1 109 ? 1.242 -10.759 3.863 1.00 34.45 446 VAL A N 1
ATOM 754 C CA . VAL A 1 109 ? -0.107 -10.286 3.608 1.00 35.30 446 VAL A CA 1
ATOM 755 C C . VAL A 1 109 ? -0.355 -10.359 2.109 1.00 38.56 446 VAL A C 1
ATOM 756 O O . VAL A 1 109 ? 0.543 -10.086 1.307 1.00 32.82 446 VAL A O 1
ATOM 760 N N . TYR A 1 110 ? -1.562 -10.758 1.734 1.00 32.79 447 TYR A N 1
ATOM 761 C CA . TYR A 1 110 ? -1.918 -10.873 0.325 1.00 32.62 447 TYR A CA 1
ATOM 762 C C . TYR A 1 110 ? -3.426 -10.976 0.152 1.00 32.40 447 TYR A C 1
ATOM 763 O O . TYR A 1 110 ? -4.140 -11.300 1.096 1.00 32.89 447 TYR A O 1
ATOM 772 N N . ARG A 1 111 ? -3.903 -10.697 -1.057 1.00 32.55 448 ARG A N 1
ATOM 773 C CA . ARG A 1 111 ? -5.332 -10.742 -1.345 1.00 39.15 448 ARG A CA 1
ATOM 774 C C . ARG A 1 111 ? -5.843 -12.170 -1.496 1.00 48.11 448 ARG A C 1
ATOM 775 O O . ARG A 1 111 ? -5.157 -13.030 -2.042 1.00 46.94 448 ARG A O 1
ATOM 783 N N . ASN A 1 112 ? -7.057 -12.407 -1.009 1.00 56.02 449 ASN A N 1
ATOM 784 C CA . ASN A 1 112 ? -7.751 -13.667 -1.244 1.00 64.23 449 ASN A CA 1
ATOM 785 C C . ASN A 1 112 ? -8.246 -13.722 -2.690 1.00 61.90 449 ASN A C 1
ATOM 786 O O . ASN A 1 112 ? -9.071 -12.903 -3.098 1.00 61.90 449 ASN A O 1
ATOM 791 N N . THR A 1 113 ? -7.740 -14.678 -3.465 1.00 58.89 450 THR A N 1
ATOM 792 C CA . THR A 1 113 ? -8.060 -14.741 -4.893 1.00 51.17 450 THR A CA 1
ATOM 793 C C . THR A 1 113 ? -9.092 -15.810 -5.266 1.00 47.24 450 THR A C 1
ATOM 794 O O . THR A 1 113 ? -9.132 -16.268 -6.407 1.00 57.37 450 THR A O 1
ATOM 798 N N . GLY A 1 114 ? -9.938 -16.187 -4.311 1.00 45.33 451 GLY A N 1
ATOM 799 C CA . GLY A 1 114 ? -11.000 -17.146 -4.570 1.00 43.39 451 GLY A CA 1
ATOM 800 C C . GLY A 1 114 ? -12.178 -16.505 -5.284 1.00 44.41 451 GLY A C 1
ATOM 801 O O . GLY A 1 114 ? -12.082 -15.366 -5.738 1.00 41.61 451 GLY A O 1
ATOM 802 N N . PRO A 1 115 ? -13.297 -17.235 -5.390 1.00 36.63 452 PRO A N 1
ATOM 803 C CA . PRO A 1 115 ? -14.522 -16.746 -6.033 1.00 35.32 452 PRO A CA 1
ATOM 804 C C . PRO A 1 115 ? -15.074 -15.508 -5.336 1.00 32.20 452 PRO A C 1
ATOM 805 O O . PRO A 1 115 ? -14.965 -15.394 -4.114 1.00 32.35 452 PRO A O 1
ATOM 809 N N . THR A 1 116 ? -15.659 -14.596 -6.106 1.00 25.88 453 THR A N 1
ATOM 810 C CA . THR A 1 116 ? -16.216 -13.370 -5.531 1.00 24.30 453 THR A CA 1
ATOM 811 C C . THR A 1 116 ? -17.717 -13.295 -5.765 1.00 29.21 453 THR A C 1
ATOM 812 O O . THR A 1 116 ? -18.235 -13.857 -6.733 1.00 28.91 453 THR A O 1
ATOM 816 N N . THR A 1 117 ? -18.405 -12.605 -4.860 1.00 21.85 454 THR A N 1
ATOM 817 C CA . THR A 1 117 ? -19.849 -12.426 -4.917 1.00 24.86 454 THR A CA 1
ATOM 818 C C . THR A 1 117 ? -20.141 -11.048 -4.343 1.00 19.63 454 THR A C 1
ATOM 819 O O . THR A 1 117 ? -19.644 -10.711 -3.272 1.00 19.23 454 THR A O 1
ATOM 823 N N . PRO A 1 118 ? -20.921 -10.221 -5.068 1.00 25.31 455 PRO A N 1
ATOM 824 C CA . PRO A 1 118 ? -21.180 -8.844 -4.632 1.00 23.41 455 PRO A CA 1
ATOM 825 C C . PRO A 1 118 ? -22.129 -8.798 -3.440 1.00 22.18 455 PRO A C 1
ATOM 826 O O . PRO A 1 118 ? -22.978 -9.683 -3.298 1.00 22.71 455 PRO A O 1
ATOM 830 N N . PRO A 1 119 ? -21.984 -7.784 -2.580 1.00 20.74 456 PRO A N 1
ATOM 831 C CA . PRO A 1 119 ? -22.890 -7.643 -1.439 1.00 18.89 456 PRO A CA 1
ATOM 832 C C . PRO A 1 119 ? -24.276 -7.168 -1.861 1.00 22.66 456 PRO A C 1
ATOM 833 O O . PRO A 1 119 ? -24.439 -6.512 -2.902 1.00 23.62 456 PRO A O 1
ATOM 837 N N . LEU A 1 120 ? -25.257 -7.516 -1.037 1.00 19.19 457 LEU A N 1
ATOM 838 C CA . LEU A 1 120 ? -26.616 -6.999 -1.112 1.00 20.26 457 LEU A CA 1
ATOM 839 C C . LEU A 1 120 ? -26.760 -6.043 0.069 1.00 18.35 457 LEU A C 1
ATOM 840 O O . LEU A 1 120 ? -26.366 -6.379 1.191 1.00 17.73 457 LEU A O 1
ATOM 845 N N . ILE A 1 121 ? -27.300 -4.855 -0.184 1.00 15.47 458 ILE A N 1
ATOM 846 C CA . ILE A 1 121 ? -27.394 -3.811 0.840 1.00 13.10 458 ILE A CA 1
ATOM 847 C C . ILE A 1 121 ? -28.853 -3.565 1.190 1.00 16.57 458 ILE A C 1
ATOM 848 O O . ILE A 1 121 ? -29.659 -3.244 0.312 1.00 18.55 458 ILE A O 1
ATOM 853 N N . TYR A 1 122 ? -29.184 -3.692 2.469 1.00 15.94 459 TYR A N 1
ATOM 854 C CA . TYR A 1 122 ? -30.554 -3.503 2.933 1.00 13.46 459 TYR A CA 1
ATOM 855 C C . TYR A 1 122 ? -30.581 -2.451 4.032 1.00 15.95 459 TYR A C 1
ATOM 856 O O . TYR A 1 122 ? -30.141 -2.703 5.150 1.00 17.76 459 TYR A O 1
ATOM 865 N N . PRO A 1 123 ? -31.098 -1.261 3.713 1.00 17.95 460 PRO A N 1
ATOM 866 C CA . PRO A 1 123 ? -31.141 -0.157 4.680 1.00 14.19 460 PRO A CA 1
ATOM 867 C C . PRO A 1 123 ? -32.389 -0.261 5.540 1.00 21.51 460 PRO A C 1
ATOM 868 O O . PRO A 1 123 ? -33.439 -0.650 5.030 1.00 22.00 460 PRO A O 1
ATOM 872 N N . PHE A 1 124 ? -32.280 0.101 6.813 1.00 15.90 461 PHE A N 1
ATOM 873 C CA . PHE A 1 124 ? -33.415 0.062 7.722 1.00 15.71 461 PHE A CA 1
ATOM 874 C C . PHE A 1 124 ? -33.625 1.441 8.314 1.00 14.88 461 PHE A C 1
ATOM 875 O O . PHE A 1 124 ? -32.711 2.007 8.903 1.00 13.67 461 PHE A O 1
ATOM 883 N N . ALA A 1 125 ? -34.827 1.970 8.145 1.00 13.74 462 ALA A N 1
ATOM 884 C CA . ALA A 1 125 ? -35.227 3.186 8.834 1.00 15.47 462 ALA A CA 1
ATOM 885 C C . ALA A 1 125 ? -35.354 2.886 10.327 1.00 17.67 462 ALA A C 1
ATOM 886 O O . ALA A 1 125 ? -35.354 1.724 10.734 1.00 16.09 462 ALA A O 1
ATOM 888 N N . PRO A 1 126 ? -35.467 3.934 11.157 1.00 16.83 463 PRO A N 1
ATOM 889 C CA . PRO A 1 126 ? -35.618 3.701 12.598 1.00 18.27 463 PRO A CA 1
ATOM 890 C C . PRO A 1 126 ? -36.858 2.870 12.899 1.00 15.68 463 PRO A C 1
ATOM 891 O O . PRO A 1 126 ? -37.885 3.007 12.243 1.00 15.87 463 PRO A O 1
ATOM 895 N N . HIS A 1 127 ? -36.759 1.996 13.890 1.00 16.06 464 HIS A N 1
ATOM 896 C CA . HIS A 1 127 ? -37.937 1.341 14.423 1.00 20.25 464 HIS A CA 1
ATOM 897 C C . HIS A 1 127 ? -38.914 2.417 14.896 1.00 19.24 464 HIS A C 1
ATOM 898 O O . HIS A 1 127 ? -38.503 3.431 15.454 1.00 17.98 464 HIS A O 1
ATOM 905 N N . PRO A 1 128 ? -40.217 2.214 14.659 1.00 20.94 465 PRO A N 1
ATOM 906 C CA . PRO A 1 128 ? -41.228 3.198 15.071 1.00 27.08 465 PRO A CA 1
ATOM 907 C C . PRO A 1 128 ? -41.125 3.574 16.551 1.00 26.14 465 PRO A C 1
ATOM 908 O O . PRO A 1 128 ? -41.401 4.717 16.916 1.00 23.16 465 PRO A O 1
ATOM 912 N N . GLU A 1 129 ? -40.726 2.631 17.400 1.00 22.90 466 GLU A N 1
ATOM 913 C CA . GLU A 1 129 ? -40.606 2.924 18.824 1.00 26.72 466 GLU A CA 1
ATOM 914 C C . GLU A 1 129 ? -39.485 3.905 19.176 1.00 25.39 466 GLU A C 1
ATOM 915 O O . GLU A 1 129 ? -39.492 4.488 20.256 1.00 28.23 466 GLU A O 1
ATOM 921 N N . GLU A 1 130 ? -38.531 4.095 18.270 1.00 15.56 467 GLU A N 1
ATOM 922 C CA . GLU A 1 130 ? -37.433 5.035 18.511 1.00 16.53 467 GLU A CA 1
ATOM 923 C C . GLU A 1 130 ? -37.825 6.487 18.268 1.00 18.48 467 GLU A C 1
ATOM 924 O O . GLU A 1 130 ? -37.134 7.406 18.709 1.00 15.43 467 GLU A O 1
ATOM 930 N N . LEU A 1 131 ? -38.913 6.701 17.535 1.00 18.52 468 LEU A N 1
ATOM 931 C CA . LEU A 1 131 ? -39.262 8.059 17.112 1.00 22.12 468 LEU A CA 1
ATOM 932 C C . LEU A 1 131 ? -39.636 8.999 18.261 1.00 24.25 468 LEU A C 1
ATOM 933 O O . LEU A 1 131 ? -39.669 10.216 18.083 1.00 22.23 468 LEU A O 1
ATOM 938 N N . SER A 1 132 ? -39.922 8.450 19.441 1.00 19.30 469 SER A N 1
ATOM 939 C CA . SER A 1 132 ? -40.229 9.287 20.596 1.00 18.75 469 SER A CA 1
ATOM 940 C C . SER A 1 132 ? -38.975 9.666 21.382 1.00 24.86 469 SER A C 1
ATOM 941 O O . SER A 1 132 ? -39.045 10.448 22.328 1.00 26.87 469 SER A O 1
ATOM 944 N N . LEU A 1 133 ? -37.837 9.095 21.003 1.00 17.49 470 LEU A N 1
ATOM 945 C CA . LEU A 1 133 ? -36.557 9.410 21.641 1.00 16.04 470 LEU A CA 1
ATOM 946 C C . LEU A 1 133 ? -35.895 10.616 20.969 1.00 20.05 470 LEU A C 1
ATOM 947 O O . LEU A 1 133 ? -36.360 11.079 19.928 1.00 19.80 470 LEU A O 1
ATOM 952 N N . SER A 1 134 ? -34.819 11.125 21.563 1.00 16.60 471 SER A N 1
ATOM 953 C CA . SER A 1 134 ? -34.150 12.308 21.016 1.00 17.66 471 SER A CA 1
ATOM 954 C C . SER A 1 134 ? -33.181 11.952 19.891 1.00 19.72 471 SER A C 1
ATOM 955 O O . SER A 1 134 ? -32.744 12.832 19.149 1.00 16.55 471 SER A O 1
ATOM 958 N N . ARG A 1 135 ? -32.839 10.670 19.776 1.00 16.76 472 ARG A N 1
ATOM 959 C CA . ARG A 1 135 ? -32.056 10.189 18.635 1.00 12.85 472 ARG A CA 1
ATOM 960 C C . ARG A 1 135 ? -32.666 8.911 18.092 1.00 14.58 472 ARG A C 1
ATOM 961 O O . ARG A 1 135 ? -33.294 8.151 18.840 1.00 16.44 472 ARG A O 1
ATOM 969 N N . VAL A 1 136 ? -32.474 8.678 16.798 1.00 13.85 473 VAL A N 1
ATOM 970 C CA . VAL A 1 136 ? -32.896 7.431 16.165 1.00 12.04 473 VAL A CA 1
ATOM 971 C C . VAL A 1 136 ? -31.723 6.741 15.493 1.00 15.09 473 VAL A C 1
ATOM 972 O O . VAL A 1 136 ? -30.699 7.362 15.193 1.00 16.03 473 VAL A O 1
ATOM 976 N N . THR A 1 137 ? -31.874 5.445 15.259 1.00 11.28 474 THR A N 1
ATOM 977 C CA . THR A 1 137 ? -30.807 4.677 14.649 1.00 10.87 474 THR A CA 1
ATOM 978 C C . THR A 1 137 ? -31.124 4.385 13.203 1.00 12.86 474 THR A C 1
ATOM 979 O O . THR A 1 137 ? -32.172 3.817 12.901 1.00 14.01 474 THR A O 1
ATOM 983 N N . LEU A 1 138 ? -30.224 4.779 12.303 1.00 11.45 475 LEU A N 1
ATOM 984 C CA . LEU A 1 138 ? -30.299 4.352 10.919 1.00 10.24 475 LEU A CA 1
ATOM 985 C C . LEU A 1 138 ? -29.325 3.208 10.777 1.00 11.70 475 LEU A C 1
ATOM 986 O O . LEU A 1 138 ? -28.238 3.232 11.360 1.00 13.11 475 LEU A O 1
ATOM 991 N N . SER A 1 139 ? -29.694 2.191 10.019 1.00 12.57 476 SER A N 1
ATOM 992 C CA . SER A 1 139 ? -28.756 1.092 9.905 1.00 16.04 476 SER A CA 1
ATOM 993 C C . SER A 1 139 ? -28.828 0.421 8.558 1.00 12.03 476 SER A C 1
ATOM 994 O O . SER A 1 139 ? -29.713 0.691 7.753 1.00 12.16 476 SER A O 1
ATOM 997 N N . CYS A 1 140 ? -27.854 -0.445 8.320 1.00 13.01 477 CYS A N 1
ATOM 998 C CA A CYS A 1 140 ? -27.678 -1.080 7.041 0.50 19.01 477 CYS A CA 1
ATOM 999 C CA B CYS A 1 140 ? -27.768 -1.137 7.047 0.50 10.58 477 CYS A CA 1
ATOM 1000 C C . CYS A 1 140 ? -27.161 -2.503 7.252 1.00 13.06 477 CYS A C 1
ATOM 1001 O O . CYS A 1 140 ? -26.134 -2.668 7.899 1.00 15.04 477 CYS A O 1
ATOM 1006 N N . LEU A 1 141 ? -27.856 -3.504 6.721 1.00 13.05 478 LEU A N 1
ATOM 1007 C CA . LEU A 1 141 ? -27.340 -4.856 6.694 1.00 13.25 478 LEU A CA 1
ATOM 1008 C C . LEU A 1 141 ? -26.729 -5.034 5.316 1.00 14.46 478 LEU A C 1
ATOM 1009 O O . LEU A 1 141 ? -27.369 -4.738 4.300 1.00 16.59 478 LEU A O 1
ATOM 1014 N N . VAL A 1 142 ? -25.487 -5.495 5.278 1.00 12.17 479 VAL A N 1
ATOM 1015 C CA . VAL A 1 142 ? -24.812 -5.780 4.021 1.00 13.96 479 VAL A CA 1
ATOM 1016 C C . VAL A 1 142 ? -24.388 -7.239 4.063 1.00 13.79 479 VAL A C 1
ATOM 1017 O O . VAL A 1 142 ? -23.634 -7.638 4.953 1.00 14.19 479 VAL A O 1
ATOM 1021 N N . ARG A 1 143 ? -24.891 -8.052 3.136 1.00 16.39 480 ARG A N 1
ATOM 1022 C CA . ARG A 1 143 ? -24.715 -9.500 3.260 1.00 14.33 480 ARG A CA 1
ATOM 1023 C C . ARG A 1 143 ? -24.508 -10.175 1.916 1.00 15.01 480 ARG A C 1
ATOM 1024 O O . ARG A 1 143 ? -24.667 -9.553 0.868 1.00 16.99 480 ARG A O 1
ATOM 1032 N N . GLY A 1 144 ? -24.141 -11.445 1.970 1.00 16.44 481 GLY A N 1
ATOM 1033 C CA . GLY A 1 144 ? -24.099 -12.290 0.791 1.00 19.38 481 GLY A CA 1
ATOM 1034 C C . GLY A 1 144 ? -22.822 -12.186 -0.018 1.00 22.02 481 GLY A C 1
ATOM 1035 O O . GLY A 1 144 ? -22.747 -12.732 -1.119 1.00 24.35 481 GLY A O 1
ATOM 1036 N N . PHE A 1 145 ? -21.806 -11.521 0.525 1.00 17.87 482 PHE A N 1
ATOM 1037 C CA . PHE A 1 145 ? -20.602 -11.224 -0.264 1.00 19.28 482 PHE A CA 1
ATOM 1038 C C . PHE A 1 145 ? -19.407 -12.146 0.009 1.00 18.88 482 PHE A C 1
ATOM 1039 O O . PHE A 1 145 ? -19.323 -12.782 1.060 1.00 20.78 482 PHE A O 1
ATOM 1047 N N . ARG A 1 146 ? -18.501 -12.214 -0.965 1.00 19.82 483 ARG A N 1
ATOM 1048 C CA . ARG A 1 146 ? -17.232 -12.929 -0.857 1.00 21.10 483 ARG A CA 1
ATOM 1049 C C . ARG A 1 146 ? -16.236 -12.144 -1.699 1.00 22.84 483 ARG A C 1
ATOM 1050 O O . ARG A 1 146 ? -16.570 -11.732 -2.811 1.00 21.67 483 ARG A O 1
ATOM 1058 N N . PRO A 1 147 ? -15.012 -11.930 -1.191 1.00 30.07 484 PRO A N 1
ATOM 1059 C CA . PRO A 1 147 ? -14.491 -12.366 0.104 1.00 27.80 484 PRO A CA 1
ATOM 1060 C C . PRO A 1 147 ? -14.936 -11.411 1.202 1.00 24.73 484 PRO A C 1
ATOM 1061 O O . PRO A 1 147 ? -15.692 -10.469 0.945 1.00 22.75 484 PRO A O 1
ATOM 1065 N N . ARG A 1 148 ? -14.439 -11.642 2.411 1.00 24.27 485 ARG A N 1
ATOM 1066 C CA . ARG A 1 148 ? -14.933 -10.949 3.597 1.00 20.41 485 ARG A CA 1
ATOM 1067 C C . ARG A 1 148 ? -14.479 -9.498 3.711 1.00 23.84 485 ARG A C 1
ATOM 1068 O O . ARG A 1 148 ? -14.982 -8.769 4.555 1.00 23.10 485 ARG A O 1
ATOM 1076 N N . ASP A 1 149 ? -13.532 -9.072 2.879 1.00 21.79 486 ASP A N 1
ATOM 1077 C CA . ASP A 1 149 ? -13.018 -7.703 2.975 1.00 22.82 486 ASP A CA 1
ATOM 1078 C C . ASP A 1 149 ? -14.010 -6.674 2.430 1.00 21.89 486 ASP A C 1
ATOM 1079 O O . ASP A 1 149 ? -14.359 -6.700 1.252 1.00 21.66 486 ASP A O 1
ATOM 1084 N N . ILE A 1 150 ? -14.461 -5.767 3.289 1.00 16.64 487 ILE A N 1
ATOM 1085 C CA . ILE A 1 150 ? -15.460 -4.789 2.883 1.00 16.41 487 ILE A CA 1
ATOM 1086 C C . ILE A 1 150 ? -15.295 -3.522 3.715 1.00 19.31 487 ILE A C 1
ATOM 1087 O O . ILE A 1 150 ? -14.759 -3.564 4.824 1.00 16.59 487 ILE A O 1
ATOM 1092 N N . GLU A 1 151 ? -15.736 -2.394 3.176 1.00 15.27 488 GLU A N 1
ATOM 1093 C CA . GLU A 1 151 ? -15.719 -1.153 3.953 1.00 13.89 488 GLU A CA 1
ATOM 1094 C C . GLU A 1 151 ? -17.072 -0.475 3.824 1.00 15.12 488 GLU A C 1
ATOM 1095 O O . GLU A 1 151 ? -17.625 -0.376 2.723 1.00 16.29 488 GLU A O 1
ATOM 1101 N N . ILE A 1 152 ? -17.603 0.002 4.946 1.00 13.72 489 ILE A N 1
ATOM 1102 C CA . ILE A 1 152 ? -18.880 0.701 4.919 1.00 11.35 489 ILE A CA 1
ATOM 1103 C C . ILE A 1 152 ? -18.676 2.168 5.241 1.00 12.64 489 ILE A C 1
ATOM 1104 O O . ILE A 1 152 ? -17.893 2.514 6.131 1.00 16.00 489 ILE A O 1
ATOM 1109 N N . ARG A 1 153 ? -19.359 3.031 4.494 1.00 12.56 490 ARG A N 1
ATOM 1110 C CA . ARG A 1 153 ? -19.295 4.474 4.735 1.00 13.13 490 ARG A CA 1
ATOM 1111 C C . ARG A 1 153 ? -20.717 5.024 4.766 1.00 14.40 490 ARG A C 1
ATOM 1112 O O . ARG A 1 153 ? -21.634 4.399 4.262 1.00 15.85 490 ARG A O 1
ATOM 1120 N N . TRP A 1 154 ? -20.901 6.192 5.375 1.00 14.67 491 TRP A N 1
ATOM 1121 C CA . TRP A 1 154 ? -22.209 6.830 5.383 1.00 12.52 491 TRP A CA 1
ATOM 1122 C C . TRP A 1 154 ? -22.122 8.235 4.807 1.00 13.13 491 TRP A C 1
ATOM 1123 O O . TRP A 1 154 ? -21.082 8.891 4.899 1.00 14.25 491 TRP A O 1
ATOM 1134 N N . LEU A 1 155 ? -23.232 8.689 4.231 1.00 14.39 492 LEU A N 1
ATOM 1135 C CA . LEU A 1 155 ? -23.360 10.056 3.751 1.00 14.43 492 LEU A CA 1
ATOM 1136 C C . LEU A 1 155 ? -24.594 10.689 4.378 1.00 15.55 492 LEU A C 1
ATOM 1137 O O . LEU A 1 155 ? -25.537 9.994 4.751 1.00 15.62 492 LEU A O 1
ATOM 1142 N N . ARG A 1 156 ? -24.579 12.007 4.510 1.00 14.20 493 ARG A N 1
ATOM 1143 C CA . ARG A 1 156 ? -25.759 12.740 4.952 1.00 17.43 493 ARG A CA 1
ATOM 1144 C C . ARG A 1 156 ? -25.850 13.988 4.081 1.00 18.91 493 ARG A C 1
ATOM 1145 O O . ARG A 1 156 ? -24.923 14.798 4.063 1.00 21.42 493 ARG A O 1
ATOM 1153 N N . ASP A 1 157 ? -26.947 14.113 3.336 1.00 21.65 494 ASP A N 1
ATOM 1154 C CA . ASP A 1 157 ? -27.107 15.169 2.334 1.00 24.28 494 ASP A CA 1
ATOM 1155 C C . ASP A 1 157 ? -25.890 15.268 1.400 1.00 23.16 494 ASP A C 1
ATOM 1156 O O . ASP A 1 157 ? -25.387 16.368 1.122 1.00 24.62 494 ASP A O 1
ATOM 1161 N N . HIS A 1 158 ? -25.454 14.108 0.920 1.00 19.83 495 HIS A N 1
ATOM 1162 C CA . HIS A 1 158 ? -24.346 13.979 -0.035 1.00 21.28 495 HIS A CA 1
ATOM 1163 C C . HIS A 1 158 ? -22.977 14.309 0.549 1.00 26.44 495 HIS A C 1
ATOM 1164 O O . HIS A 1 158 ? -21.997 14.403 -0.189 1.00 25.57 495 HIS A O 1
ATOM 1171 N N . ARG A 1 159 ? -22.911 14.484 1.865 1.00 18.17 496 ARG A N 1
ATOM 1172 C CA . ARG A 1 159 ? -21.641 14.758 2.523 1.00 18.34 496 ARG A CA 1
ATOM 1173 C C . ARG A 1 159 ? -21.172 13.583 3.371 1.00 19.83 496 ARG A C 1
ATOM 1174 O O . ARG A 1 159 ? -21.986 12.876 3.974 1.00 19.20 496 ARG A O 1
ATOM 1182 N N . ALA A 1 160 ? -19.858 13.367 3.407 1.00 18.88 497 ALA A N 1
ATOM 1183 C CA . ALA A 1 160 ? -19.307 12.243 4.166 1.00 18.44 497 ALA A CA 1
ATOM 1184 C C . ALA A 1 160 ? -19.464 12.393 5.679 1.00 16.59 497 ALA A C 1
ATOM 1185 O O . ALA A 1 160 ? -19.241 13.468 6.246 1.00 20.38 497 ALA A O 1
ATOM 1187 N N . VAL A 1 161 ? -19.872 11.300 6.321 1.00 16.96 498 VAL A N 1
ATOM 1188 C CA . VAL A 1 161 ? -19.997 11.233 7.771 1.00 16.32 498 VAL A CA 1
ATOM 1189 C C . VAL A 1 161 ? -18.677 10.738 8.364 1.00 14.73 498 VAL A C 1
ATOM 1190 O O . VAL A 1 161 ? -18.157 9.721 7.929 1.00 16.27 498 VAL A O 1
ATOM 1194 N N . PRO A 1 162 ? -18.125 11.460 9.346 1.00 17.93 499 PRO A N 1
ATOM 1195 C CA . PRO A 1 162 ? -16.882 11.015 9.995 1.00 18.56 499 PRO A CA 1
ATOM 1196 C C . PRO A 1 162 ? -17.039 9.630 10.613 1.00 20.20 499 PRO A C 1
ATOM 1197 O O . PRO A 1 162 ? -18.107 9.318 11.148 1.00 18.37 499 PRO A O 1
ATOM 1201 N N . ALA A 1 163 ? -15.984 8.822 10.541 1.00 21.44 500 ALA A N 1
ATOM 1202 C CA . ALA A 1 163 ? -16.022 7.435 11.010 1.00 22.95 500 ALA A CA 1
ATOM 1203 C C . ALA A 1 163 ? -16.346 7.307 12.499 1.00 23.59 500 ALA A C 1
ATOM 1204 O O . ALA A 1 163 ? -16.775 6.251 12.955 1.00 22.19 500 ALA A O 1
ATOM 1206 N N . THR A 1 164 ? -16.130 8.378 13.256 1.00 18.83 501 THR A N 1
ATOM 1207 C CA . THR A 1 164 ? -16.437 8.366 14.684 1.00 21.95 501 THR A CA 1
ATOM 1208 C C . THR A 1 164 ? -17.932 8.459 14.957 1.00 21.62 501 THR A C 1
ATOM 1209 O O . THR A 1 164 ? -18.376 8.301 16.097 1.00 20.15 501 THR A O 1
ATOM 1213 N N . GLU A 1 165 ? -18.720 8.703 13.916 1.00 16.38 502 GLU A N 1
ATOM 1214 C CA . GLU A 1 165 ? -20.154 8.911 14.117 1.00 14.41 502 GLU A CA 1
ATOM 1215 C C . GLU A 1 165 ? -21.024 7.717 13.737 1.00 14.15 502 GLU A C 1
ATOM 1216 O O . GLU A 1 165 ? -22.246 7.797 13.763 1.00 16.04 502 GLU A O 1
ATOM 1222 N N . PHE A 1 166 ? -20.389 6.602 13.405 1.00 12.61 503 PHE A N 1
ATOM 1223 C CA . PHE A 1 166 ? -21.141 5.377 13.166 1.00 12.01 503 PHE A CA 1
ATOM 1224 C C . PHE A 1 166 ? -20.286 4.187 13.565 1.00 14.74 503 PHE A C 1
ATOM 1225 O O . PHE A 1 166 ? -19.096 4.340 13.827 1.00 15.63 503 PHE A O 1
ATOM 1233 N N . VAL A 1 167 ? -20.891 3.007 13.633 1.00 12.36 504 VAL A N 1
ATOM 1234 C CA . VAL A 1 167 ? -20.137 1.806 13.996 1.00 13.95 504 VAL A CA 1
ATOM 1235 C C . VAL A 1 167 ? -20.537 0.670 13.076 1.00 12.95 504 VAL A C 1
ATOM 1236 O O . VAL A 1 167 ? -21.700 0.562 12.691 1.00 12.98 504 VAL A O 1
ATOM 1240 N N . THR A 1 168 ? -19.562 -0.146 12.684 1.00 13.06 505 THR A N 1
ATOM 1241 C CA . THR A 1 168 ? -19.821 -1.271 11.789 1.00 12.08 505 THR A CA 1
ATOM 1242 C C . THR A 1 168 ? -19.287 -2.524 12.466 1.00 13.31 505 THR A C 1
ATOM 1243 O O . THR A 1 168 ? -18.198 -2.503 13.025 1.00 14.52 505 THR A O 1
ATOM 1247 N N . THR A 1 169 ? -20.057 -3.604 12.419 1.00 13.42 506 THR A N 1
ATOM 1248 C CA . THR A 1 169 ? -19.674 -4.819 13.136 1.00 15.08 506 THR A CA 1
ATOM 1249 C C . THR A 1 169 ? -18.535 -5.530 12.418 1.00 14.27 506 THR A C 1
ATOM 1250 O O . THR A 1 169 ? -18.356 -5.382 11.205 1.00 15.96 506 THR A O 1
ATOM 1254 N N . ALA A 1 170 ? -17.752 -6.301 13.166 1.00 13.07 507 ALA A N 1
ATOM 1255 C CA . ALA A 1 170 ? -16.692 -7.086 12.539 1.00 14.88 507 ALA A CA 1
ATOM 1256 C C . ALA A 1 170 ? -17.308 -8.154 11.638 1.00 17.87 507 ALA A C 1
ATOM 1257 O O . ALA A 1 170 ? -18.267 -8.835 12.023 1.00 16.81 507 ALA A O 1
ATOM 1259 N N . VAL A 1 171 ? -16.757 -8.306 10.439 1.00 13.12 508 VAL A N 1
ATOM 1260 C CA . VAL A 1 171 ? -17.342 -9.207 9.443 1.00 14.85 508 VAL A CA 1
ATOM 1261 C C . VAL A 1 171 ? -17.420 -10.645 9.971 1.00 18.61 508 VAL A C 1
ATOM 1262 O O . VAL A 1 171 ? -16.483 -11.128 10.602 1.00 16.69 508 VAL A O 1
ATOM 1266 N N . LEU A 1 172 ? -18.549 -11.312 9.730 1.00 15.71 509 LEU A N 1
ATOM 1267 C CA . LEU A 1 172 ? -18.725 -12.718 10.118 1.00 16.72 509 LEU A CA 1
ATOM 1268 C C . LEU A 1 172 ? -19.303 -13.539 8.972 1.00 15.57 509 LEU A C 1
ATOM 1269 O O . LEU A 1 172 ? -20.006 -12.992 8.119 1.00 17.30 509 LEU A O 1
ATOM 1274 N N . PRO A 1 173 ? -19.026 -14.855 8.961 1.00 16.80 510 PRO A N 1
ATOM 1275 C CA . PRO A 1 173 ? -19.694 -15.743 8.007 1.00 17.37 510 PRO A CA 1
ATOM 1276 C C . PRO A 1 173 ? -21.173 -15.770 8.330 1.00 19.95 510 PRO A C 1
ATOM 1277 O O . PRO A 1 173 ? -21.545 -15.698 9.499 1.00 19.98 510 PRO A O 1
ATOM 1281 N N . GLU A 1 174 ? -22.011 -15.892 7.312 1.00 21.95 511 GLU A N 1
ATOM 1282 C CA . GLU A 1 174 ? -23.440 -16.025 7.542 1.00 18.77 511 GLU A CA 1
ATOM 1283 C C . GLU A 1 174 ? -23.796 -17.433 8.008 1.00 22.98 511 GLU A C 1
ATOM 1284 O O . GLU A 1 174 ? -23.024 -18.385 7.823 1.00 24.04 511 GLU A O 1
ATOM 1290 N N . GLU A 1 175 ? -24.973 -17.568 8.612 1.00 19.75 512 GLU A N 1
ATOM 1291 C CA . GLU A 1 175 ? -25.460 -18.876 9.035 1.00 23.06 512 GLU A CA 1
ATOM 1292 C C . GLU A 1 175 ? -25.651 -19.785 7.818 1.00 29.32 512 GLU A C 1
ATOM 1293 O O . GLU A 1 175 ? -25.892 -19.306 6.710 1.00 29.80 512 GLU A O 1
ATOM 1299 N N . ARG A 1 176 ? -25.535 -21.096 8.013 1.00 26.44 513 ARG A N 1
ATOM 1300 C CA . ARG A 1 176 ? -25.496 -22.014 6.880 1.00 36.10 513 ARG A CA 1
ATOM 1301 C C . ARG A 1 176 ? -26.763 -21.980 6.021 1.00 37.22 513 ARG A C 1
ATOM 1302 O O . ARG A 1 176 ? -26.733 -22.351 4.851 1.00 35.12 513 ARG A O 1
ATOM 1310 N N . THR A 1 177 ? -27.870 -21.525 6.595 1.00 35.17 514 THR A N 1
ATOM 1311 C CA . THR A 1 177 ? -29.136 -21.487 5.868 1.00 34.18 514 THR A CA 1
ATOM 1312 C C . THR A 1 177 ? -29.311 -20.227 5.011 1.00 31.24 514 THR A C 1
ATOM 1313 O O . THR A 1 177 ? -30.280 -20.121 4.264 1.00 42.08 514 THR A O 1
ATOM 1317 N N . ALA A 1 178 ? -28.380 -19.279 5.107 1.00 26.93 515 ALA A N 1
ATOM 1318 C CA . ALA A 1 178 ? -28.546 -17.967 4.458 1.00 30.12 515 ALA A CA 1
ATOM 1319 C C . ALA A 1 178 ? -28.842 -17.911 2.941 1.00 42.44 515 ALA A C 1
ATOM 1320 O O . ALA A 1 178 ? -29.604 -17.049 2.509 1.00 53.28 515 ALA A O 1
ATOM 1322 N N . ASN A 1 179 ? -28.257 -18.777 2.120 1.00 71.08 516 ASN A N 1
ATOM 1323 C CA . ASN A 1 179 ? -27.305 -19.799 2.508 1.00 85.79 516 ASN A CA 1
ATOM 1324 C C . ASN A 1 179 ? -25.915 -19.367 2.064 1.00 93.03 516 ASN A C 1
ATOM 1325 O O . ASN A 1 179 ? -24.910 -19.734 2.673 1.00 98.89 516 ASN A O 1
ATOM 1330 N N . GLY A 1 180 ? -25.876 -18.570 0.999 1.00 88.49 517 GLY A N 1
ATOM 1331 C CA . GLY A 1 180 ? -24.628 -18.120 0.414 1.00 83.07 517 GLY A CA 1
ATOM 1332 C C . GLY A 1 180 ? -24.392 -18.701 -0.967 1.00 85.83 517 GLY A C 1
ATOM 1333 O O . GLY A 1 180 ? -24.752 -18.096 -1.979 1.00 86.76 517 GLY A O 1
ATOM 1334 N N . ASP A 1 184 ? -20.215 -21.451 -3.926 1.00 95.66 521 ASP A N 1
ATOM 1335 C CA . ASP A 1 184 ? -18.897 -21.401 -3.302 1.00 96.97 521 ASP A CA 1
ATOM 1336 C C . ASP A 1 184 ? -18.966 -21.859 -1.846 1.00 94.63 521 ASP A C 1
ATOM 1337 O O . ASP A 1 184 ? -19.776 -22.716 -1.489 1.00 101.13 521 ASP A O 1
ATOM 1342 N N . GLY A 1 185 ? -18.107 -21.282 -1.013 1.00 83.25 522 GLY A N 1
ATOM 1343 C CA . GLY A 1 185 ? -18.112 -21.555 0.410 1.00 72.34 522 GLY A CA 1
ATOM 1344 C C . GLY A 1 185 ? -18.988 -20.553 1.135 1.00 55.61 522 GLY A C 1
ATOM 1345 O O . GLY A 1 185 ? -20.083 -20.234 0.673 1.00 48.84 522 GLY A O 1
ATOM 1346 N N . ASP A 1 186 ? -18.500 -20.043 2.263 1.00 42.23 523 ASP A N 1
ATOM 1347 C CA . ASP A 1 186 ? -19.279 -19.151 3.099 1.00 37.10 523 ASP A CA 1
ATOM 1348 C C . ASP A 1 186 ? -19.446 -17.794 2.424 1.00 33.63 523 ASP A C 1
ATOM 1349 O O . ASP A 1 186 ? -18.578 -17.365 1.671 1.00 33.10 523 ASP A O 1
ATOM 1354 N N . THR A 1 187 ? -20.570 -17.138 2.688 1.00 31.58 524 THR A N 1
ATOM 1355 C CA . THR A 1 187 ? -20.712 -15.720 2.389 1.00 27.66 524 THR A CA 1
ATOM 1356 C C . THR A 1 187 ? -20.630 -15.009 3.726 1.00 24.21 524 THR A C 1
ATOM 1357 O O . THR A 1 187 ? -20.695 -15.652 4.777 1.00 24.38 524 THR A O 1
ATOM 1361 N N . PHE A 1 188 ? -20.519 -13.688 3.676 1.00 20.18 525 PHE A N 1
ATOM 1362 C CA . PHE A 1 188 ? -20.217 -12.888 4.856 1.00 16.81 525 PHE A CA 1
ATOM 1363 C C . PHE A 1 188 ? -21.214 -11.750 5.009 1.00 17.66 525 PHE A C 1
ATOM 1364 O O . PHE A 1 188 ? -21.934 -11.423 4.072 1.00 16.83 525 PHE A O 1
ATOM 1372 N N . PHE A 1 189 ? -21.261 -11.155 6.197 1.00 15.27 526 PHE A N 1
ATOM 1373 C CA . PHE A 1 189 ? -22.114 -9.993 6.396 1.00 13.42 526 PHE A CA 1
ATOM 1374 C C . PHE A 1 189 ? -21.494 -9.039 7.400 1.00 15.41 526 PHE A C 1
ATOM 1375 O O . PHE A 1 189 ? -20.695 -9.437 8.247 1.00 14.71 526 PHE A O 1
ATOM 1383 N N . VAL A 1 190 ? -21.873 -7.776 7.285 1.00 12.55 527 VAL A N 1
ATOM 1384 C CA . VAL A 1 190 ? -21.614 -6.793 8.322 1.00 13.76 527 VAL A CA 1
ATOM 1385 C C . VAL A 1 190 ? -22.892 -6.009 8.535 1.00 12.13 527 VAL A C 1
ATOM 1386 O O . VAL A 1 190 ? -23.766 -5.972 7.664 1.00 14.11 527 VAL A O 1
ATOM 1390 N N . TYR A 1 191 ? -22.990 -5.382 9.696 1.00 11.18 528 TYR A N 1
ATOM 1391 C CA . TYR A 1 191 ? -24.106 -4.512 10.007 1.00 10.67 528 TYR A CA 1
ATOM 1392 C C . TYR A 1 191 ? -23.516 -3.176 10.447 1.00 11.96 528 TYR A C 1
ATOM 1393 O O . TYR A 1 191 ? -22.552 -3.146 11.212 1.00 13.58 528 TYR A O 1
ATOM 1402 N N . SER A 1 192 ? -24.064 -2.076 9.947 1.00 11.02 529 SER A N 1
ATOM 1403 C CA . SER A 1 192 ? -23.557 -0.755 10.297 1.00 10.20 529 SER A CA 1
ATOM 1404 C C . SER A 1 192 ? -24.710 0.102 10.776 1.00 11.63 529 SER A C 1
ATOM 1405 O O . SER A 1 192 ? -25.811 0.042 10.220 1.00 12.93 529 SER A O 1
ATOM 1408 N N . LYS A 1 193 ? -24.475 0.894 11.819 1.00 11.75 530 LYS A N 1
ATOM 1409 C CA . LYS A 1 193 ? -25.529 1.752 12.319 1.00 11.42 530 LYS A CA 1
ATOM 1410 C C . LYS A 1 193 ? -24.993 3.143 12.648 1.00 12.58 530 LYS A C 1
ATOM 1411 O O . LYS A 1 193 ? -23.813 3.314 12.960 1.00 13.20 530 LYS A O 1
ATOM 1417 N N . MET A 1 194 ? -25.878 4.129 12.560 1.00 13.42 531 MET A N 1
ATOM 1418 C CA . MET A 1 194 ? -25.532 5.520 12.810 1.00 10.96 531 MET A CA 1
ATOM 1419 C C . MET A 1 194 ? -26.663 6.174 13.574 1.00 13.74 531 MET A C 1
ATOM 1420 O O . MET A 1 194 ? -27.782 6.226 13.080 1.00 14.30 531 MET A O 1
ATOM 1425 N N . SER A 1 195 ? -26.375 6.662 14.783 1.00 11.20 532 SER A N 1
ATOM 1426 C CA . SER A 1 195 ? -27.380 7.360 15.580 1.00 12.29 532 SER A CA 1
ATOM 1427 C C . SER A 1 195 ? -27.495 8.799 15.081 1.00 16.94 532 SER A C 1
ATOM 1428 O O . SER A 1 195 ? -26.491 9.485 14.973 1.00 17.80 532 SER A O 1
ATOM 1431 N N . VAL A 1 196 ? -28.700 9.269 14.770 1.00 11.57 533 VAL A N 1
ATOM 1432 C CA . VAL A 1 196 ? -28.832 10.659 14.338 1.00 12.05 533 VAL A CA 1
ATOM 1433 C C . VAL A 1 196 ? -29.878 11.353 15.199 1.00 12.66 533 VAL A C 1
ATOM 1434 O O . VAL A 1 196 ? -30.741 10.703 15.783 1.00 13.15 533 VAL A O 1
ATOM 1438 N N . GLU A 1 197 ? -29.795 12.676 15.295 1.00 14.60 534 GLU A N 1
ATOM 1439 C CA . GLU A 1 197 ? -30.805 13.434 16.031 1.00 16.54 534 GLU A CA 1
ATOM 1440 C C . GLU A 1 197 ? -32.151 13.172 15.373 1.00 15.75 534 GLU A C 1
ATOM 1441 O O . GLU A 1 197 ? -32.258 13.160 14.156 1.00 16.79 534 GLU A O 1
ATOM 1447 N N . THR A 1 198 ? -33.184 12.951 16.174 1.00 14.57 535 THR A N 1
ATOM 1448 C CA . THR A 1 198 ? -34.485 12.640 15.598 1.00 12.79 535 THR A CA 1
ATOM 1449 C C . THR A 1 198 ? -34.956 13.764 14.668 1.00 14.81 535 THR A C 1
ATOM 1450 O O . THR A 1 198 ? -35.533 13.513 13.607 1.00 15.47 535 THR A O 1
ATOM 1454 N N . ALA A 1 199 ? -34.690 15.005 15.063 1.00 14.27 536 ALA A N 1
ATOM 1455 C CA . ALA A 1 199 ? -35.013 16.148 14.210 1.00 14.66 536 ALA A CA 1
ATOM 1456 C C . ALA A 1 199 ? -34.395 16.088 12.803 1.00 16.33 536 ALA A C 1
ATOM 1457 O O . ALA A 1 199 ? -35.009 16.568 11.842 1.00 19.25 536 ALA A O 1
ATOM 1459 N N . LYS A 1 200 ? -33.183 15.554 12.679 1.00 15.74 537 LYS A N 1
ATOM 1460 C CA . LYS A 1 200 ? -32.549 15.453 11.358 1.00 19.65 537 LYS A CA 1
ATOM 1461 C C . LYS A 1 200 ? -33.272 14.416 10.506 1.00 20.11 537 LYS A C 1
ATOM 1462 O O . LYS A 1 200 ? -33.455 14.602 9.308 1.00 21.86 537 LYS A O 1
ATOM 1468 N N . TRP A 1 201 ? -33.698 13.326 11.129 1.00 15.35 538 TRP A N 1
ATOM 1469 C CA . TRP A 1 201 ? -34.474 12.328 10.396 1.00 13.31 538 TRP A CA 1
ATOM 1470 C C . TRP A 1 201 ? -35.826 12.923 9.989 1.00 13.65 538 TRP A C 1
ATOM 1471 O O . TRP A 1 201 ? -36.235 12.847 8.816 1.00 17.28 538 TRP A O 1
ATOM 1482 N N . ASN A 1 202 ? -36.519 13.527 10.952 1.00 15.40 539 ASN A N 1
ATOM 1483 C CA . ASN A 1 202 ? -37.853 14.051 10.706 1.00 14.56 539 ASN A CA 1
ATOM 1484 C C . ASN A 1 202 ? -37.835 15.202 9.710 1.00 19.74 539 ASN A C 1
ATOM 1485 O O . ASN A 1 202 ? -38.800 15.410 8.982 1.00 22.85 539 ASN A O 1
ATOM 1490 N N . GLY A 1 203 ? -36.721 15.925 9.662 1.00 16.66 540 GLY A N 1
ATOM 1491 C CA . GLY A 1 203 ? -36.613 17.080 8.782 1.00 18.04 540 GLY A CA 1
ATOM 1492 C C . GLY A 1 203 ? -36.347 16.776 7.315 1.00 21.76 540 G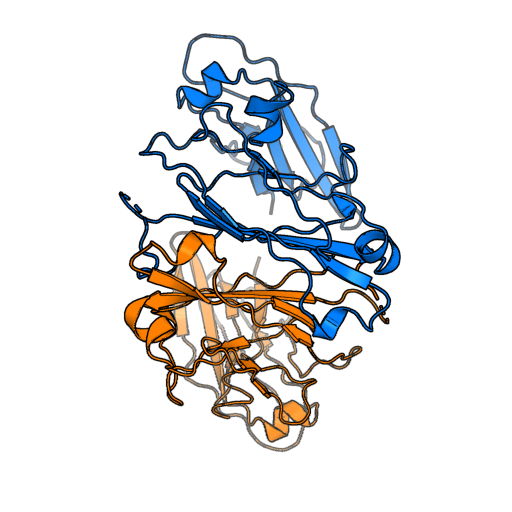LY A C 1
ATOM 1493 O O . GLY A 1 203 ? -36.313 17.686 6.482 1.00 23.30 540 GLY A O 1
ATOM 1494 N N . GLY A 1 204 ? -36.154 15.504 6.988 1.00 18.03 541 GLY A N 1
ATOM 1495 C CA . GLY A 1 204 ? -36.082 15.088 5.601 1.00 21.90 541 GLY A CA 1
ATOM 1496 C C . GLY A 1 204 ? -34.683 14.972 5.040 1.00 20.32 541 GLY A C 1
ATOM 1497 O O . GLY A 1 204 ? -34.510 14.830 3.831 1.00 20.98 541 GLY A O 1
ATOM 1498 N N . THR A 1 205 ? -33.678 15.032 5.908 1.00 19.33 542 THR A N 1
ATOM 1499 C CA . THR A 1 205 ? -32.310 14.800 5.462 1.00 20.51 542 THR A CA 1
ATOM 1500 C C . THR A 1 205 ? -32.211 13.463 4.730 1.00 17.92 542 THR A C 1
ATOM 1501 O O . THR A 1 205 ? -32.795 12.466 5.160 1.00 19.20 542 THR A O 1
ATOM 1505 N N . VAL A 1 206 ? -31.479 13.438 3.618 1.00 15.74 543 VAL A N 1
ATOM 1506 C CA . VAL A 1 206 ? -31.254 12.175 2.916 1.00 16.19 543 VAL A CA 1
ATOM 1507 C C . VAL A 1 206 ? -29.935 11.549 3.343 1.00 18.62 543 VAL A C 1
ATOM 1508 O O . VAL A 1 206 ? -28.868 12.145 3.188 1.00 19.96 543 VAL A O 1
ATOM 1512 N N . PHE A 1 207 ? -30.017 10.343 3.886 1.00 16.20 544 PHE A N 1
ATOM 1513 C CA . PHE A 1 207 ? -28.839 9.630 4.316 1.00 15.84 544 PHE A CA 1
ATOM 1514 C C . PHE A 1 207 ? -28.544 8.525 3.328 1.00 16.14 544 PHE A C 1
ATOM 1515 O O . PHE A 1 207 ? -29.401 8.153 2.518 1.00 19.43 544 PHE A O 1
ATOM 1523 N N . ALA A 1 208 ? -27.327 8.011 3.377 1.00 13.97 545 ALA A N 1
ATOM 1524 C CA . ALA A 1 208 ? -26.993 6.869 2.527 1.00 13.31 545 ALA A CA 1
ATOM 1525 C C . ALA A 1 208 ? -25.946 6.009 3.190 1.00 14.94 545 ALA A C 1
ATOM 1526 O O . ALA A 1 208 ? -25.023 6.514 3.823 1.00 15.59 545 ALA A O 1
ATOM 1528 N N . CYS A 1 209 ? -26.107 4.704 3.037 1.00 15.15 546 CYS A N 1
ATOM 1529 C CA A CYS A 1 209 ? -25.138 3.702 3.474 0.50 14.38 546 CYS A CA 1
ATOM 1530 C CA B CYS A 1 209 ? -25.064 3.791 3.464 0.50 13.44 546 CYS A CA 1
ATOM 1531 C C . CYS A 1 209 ? -24.417 3.216 2.214 1.00 16.73 546 CYS A C 1
ATOM 1532 O O . CYS A 1 209 ? -25.076 2.896 1.229 1.00 18.30 546 CYS A O 1
ATOM 1537 N N . MET A 1 210 ? -23.092 3.171 2.238 1.00 15.60 547 MET A N 1
ATOM 1538 C CA . MET A 1 210 ? -22.315 2.810 1.057 1.00 14.30 547 MET A CA 1
ATOM 1539 C C . MET A 1 210 ? -21.409 1.638 1.384 1.00 16.84 547 MET A C 1
ATOM 1540 O O . MET A 1 210 ? -20.768 1.624 2.438 1.00 15.16 547 MET A O 1
ATOM 1545 N N . ALA A 1 211 ? -21.370 0.637 0.503 1.00 14.12 548 ALA A N 1
ATOM 1546 C CA . ALA A 1 211 ? -20.434 -0.472 0.676 1.00 13.57 548 ALA A CA 1
ATOM 1547 C C . ALA A 1 211 ? -19.381 -0.386 -0.417 1.00 17.33 548 ALA A C 1
ATOM 1548 O O . ALA A 1 211 ? -19.704 -0.159 -1.585 1.00 19.11 548 ALA A O 1
ATOM 1550 N N . VAL A 1 212 ? -18.134 -0.568 -0.021 1.00 14.74 549 VAL A N 1
ATOM 1551 C CA . VAL A 1 212 ? -17.014 -0.636 -0.955 1.00 14.44 549 VAL A CA 1
ATOM 1552 C C . VAL A 1 212 ? -16.523 -2.080 -0.937 1.00 14.23 549 VAL A C 1
ATOM 1553 O O . VAL A 1 212 ? -16.141 -2.609 0.113 1.00 14.85 549 VAL A O 1
ATOM 1557 N N . HIS A 1 213 ? -16.544 -2.725 -2.100 1.00 16.71 550 HIS A N 1
ATOM 1558 C CA . HIS A 1 213 ? -16.229 -4.140 -2.193 1.00 14.94 550 HIS A CA 1
ATOM 1559 C C . HIS A 1 213 ? -15.770 -4.449 -3.611 1.00 15.13 550 HIS A C 1
ATOM 1560 O O . HIS A 1 213 ? -16.341 -3.948 -4.585 1.00 16.76 550 HIS A O 1
ATOM 1567 N N . GLU A 1 214 ? -14.739 -5.273 -3.706 1.00 20.21 551 GLU A N 1
ATOM 1568 C CA . GLU A 1 214 ? -14.104 -5.604 -4.978 1.00 21.77 551 GLU A CA 1
ATOM 1569 C C . GLU A 1 214 ? -15.028 -6.230 -6.022 1.00 28.39 551 GLU A C 1
ATOM 1570 O O . GLU A 1 214 ? -14.741 -6.161 -7.219 1.00 26.00 551 GLU A O 1
ATOM 1576 N N . ALA A 1 215 ? -16.118 -6.855 -5.585 1.00 23.19 552 ALA A N 1
ATOM 1577 C CA . ALA A 1 215 ? -16.975 -7.588 -6.509 1.00 24.66 552 ALA A CA 1
ATOM 1578 C C . ALA A 1 215 ? -18.050 -6.723 -7.154 1.00 24.54 552 ALA A C 1
ATOM 1579 O O . ALA A 1 215 ? -18.747 -7.168 -8.062 1.00 31.39 552 ALA A O 1
ATOM 1581 N N . LEU A 1 216 ? -18.195 -5.487 -6.683 1.00 23.10 553 LEU A N 1
ATOM 1582 C CA . LEU A 1 216 ? -19.162 -4.574 -7.278 1.00 23.06 553 LEU A CA 1
ATOM 1583 C C . LEU A 1 216 ? -18.602 -3.978 -8.571 1.00 24.41 553 LEU A C 1
ATOM 1584 O O . LEU A 1 216 ? -17.411 -3.666 -8.650 1.00 25.32 553 LEU A O 1
ATOM 1589 N N . PRO A 1 217 ? -19.463 -3.807 -9.582 1.00 30.63 554 PRO A N 1
ATOM 1590 C CA . PRO A 1 217 ? -19.048 -3.305 -10.903 1.00 38.60 554 PRO A CA 1
ATOM 1591 C C . PRO A 1 217 ? -18.181 -2.040 -10.828 1.00 35.36 554 PRO A C 1
ATOM 1592 O O . PRO A 1 217 ? -17.133 -1.957 -11.481 1.00 32.84 554 PRO A O 1
ATOM 1596 N N . MET A 1 218 ? -18.628 -1.060 -10.051 1.00 27.55 555 MET A N 1
ATOM 1597 C CA . MET A 1 218 ? -17.863 0.172 -9.843 1.00 23.92 555 MET A CA 1
ATOM 1598 C C . MET A 1 218 ? -17.143 0.145 -8.504 1.00 21.17 555 MET A C 1
ATOM 1599 O O . MET A 1 218 ? -16.707 1.186 -8.006 1.00 20.77 555 MET A O 1
ATOM 1604 N N . ARG A 1 219 ? -17.063 -1.043 -7.908 1.00 21.24 556 ARG A N 1
ATOM 1605 C CA . ARG A 1 219 ? -16.425 -1.254 -6.610 1.00 20.04 556 ARG A CA 1
ATOM 1606 C C . ARG A 1 219 ? -17.139 -0.619 -5.404 1.00 18.48 556 ARG A C 1
ATOM 1607 O O . ARG A 1 219 ? -16.669 -0.728 -4.276 1.00 17.45 556 ARG A O 1
ATOM 1615 N N . PHE A 1 220 ? -18.271 0.034 -5.640 1.00 18.42 557 PHE A N 1
ATOM 1616 C CA . PHE A 1 220 ? -19.097 0.485 -4.528 1.00 18.01 557 PHE A CA 1
ATOM 1617 C C . PHE A 1 220 ? -20.551 0.542 -4.946 1.00 20.03 557 PHE A C 1
ATOM 1618 O O . PHE A 1 220 ? -20.883 0.525 -6.132 1.00 20.31 557 PHE A O 1
ATOM 1626 N N . SER A 1 221 ? -21.420 0.596 -3.950 1.00 17.81 558 SER A N 1
ATOM 1627 C CA A SER A 1 221 ? -22.838 0.784 -4.196 0.50 17.78 558 SER A CA 1
ATOM 1628 C CA B SER A 1 221 ? -22.842 0.752 -4.186 0.50 21.59 558 SER A CA 1
ATOM 1629 C C . SER A 1 221 ? -23.429 1.428 -2.958 1.00 17.69 558 SER A C 1
ATOM 1630 O O . SER A 1 221 ? -22.859 1.341 -1.877 1.00 18.57 558 SER A O 1
ATOM 1635 N N . GLN A 1 222 ? -24.555 2.104 -3.120 1.00 18.87 559 GLN A N 1
ATOM 1636 C CA . GLN A 1 222 ? -25.165 2.744 -1.969 1.00 17.92 559 GLN A CA 1
ATOM 1637 C C . GLN A 1 222 ? -26.677 2.619 -2.002 1.00 19.13 559 GLN A C 1
ATOM 1638 O O . GLN A 1 222 ? -27.275 2.400 -3.062 1.00 22.40 559 GLN A O 1
ATOM 1644 N N . ARG A 1 223 ? -27.289 2.753 -0.831 1.00 16.40 560 ARG A N 1
ATOM 1645 C CA . ARG A 1 223 ? -28.738 2.793 -0.727 1.00 17.27 560 ARG A CA 1
ATOM 1646 C C . ARG A 1 223 ? -29.089 3.996 0.127 1.00 16.52 560 ARG A C 1
ATOM 1647 O O . ARG A 1 223 ? -28.403 4.285 1.104 1.00 20.11 560 ARG A O 1
ATOM 1655 N N . THR A 1 224 ? -30.142 4.707 -0.250 1.00 17.41 561 THR A N 1
ATOM 1656 C CA . THR A 1 224 ? -30.531 5.905 0.488 1.00 16.93 561 THR A CA 1
ATOM 1657 C C . THR A 1 224 ? -31.586 5.600 1.548 1.00 21.53 561 THR A C 1
ATOM 1658 O O . THR A 1 224 ? -32.341 4.626 1.433 1.00 22.45 561 THR A O 1
ATOM 1662 N N . LEU A 1 225 ? -31.617 6.430 2.586 1.00 17.48 562 LEU A N 1
ATOM 1663 C CA . LEU A 1 225 ? -32.627 6.350 3.635 1.00 16.73 562 LEU A CA 1
ATOM 1664 C C . LEU A 1 225 ? -33.127 7.756 3.875 1.00 18.05 562 LEU A C 1
ATOM 1665 O O . LEU A 1 225 ? -32.330 8.666 4.088 1.00 18.77 562 LEU A O 1
ATOM 1670 N N . GLN A 1 226 ? -34.439 7.940 3.843 1.00 18.27 563 GLN A N 1
ATOM 1671 C CA . GLN A 1 226 ? -35.021 9.254 4.087 1.00 18.70 563 GLN A CA 1
ATOM 1672 C C . GLN A 1 226 ? -36.413 9.021 4.626 1.00 20.74 563 GLN A C 1
ATOM 1673 O O . GLN A 1 226 ? -37.067 8.048 4.255 1.00 21.50 563 GLN A O 1
ATOM 1679 N N . LYS A 1 227 ? -36.873 9.898 5.506 1.00 20.13 564 LYS A N 1
ATOM 1680 C CA . LYS A 1 227 ? -38.178 9.687 6.107 1.00 21.49 564 LYS A CA 1
ATOM 1681 C C . LYS A 1 227 ? -39.274 9.795 5.056 1.00 24.37 564 LYS A C 1
ATOM 1682 O O . LYS A 1 227 ? -39.253 10.697 4.221 1.00 24.55 564 LYS A O 1
ATOM 1688 N N . GLN A 1 228 ? -40.228 8.871 5.104 1.00 28.28 565 GLN A N 1
ATOM 1689 C CA . GLN A 1 228 ? -41.320 8.838 4.134 1.00 36.98 565 GLN A CA 1
ATOM 1690 C C . GLN A 1 228 ? -42.613 9.409 4.715 1.00 54.26 565 GLN A C 1
ATOM 1691 O O . GLN A 1 228 ? -42.866 9.304 5.915 1.00 59.57 565 GLN A O 1
ATOM 1697 N N . ALA A 1 229 ? -43.431 10.005 3.854 1.00 62.18 566 ALA A N 1
ATOM 1698 C CA . ALA A 1 229 ? -44.713 10.566 4.271 1.00 70.39 566 ALA A CA 1
ATOM 1699 C C . ALA A 1 229 ? -45.637 9.492 4.841 1.00 73.73 566 ALA A C 1
ATOM 1700 O O . ALA A 1 229 ? -45.635 8.349 4.384 1.00 74.87 566 ALA A O 1
ATOM 1702 N N . PRO B 1 12 ? 6.002 -16.442 31.442 1.00 75.02 349 PRO B N 1
ATOM 1703 C CA . PRO B 1 12 ? 4.922 -15.844 30.660 1.00 63.24 349 PRO B CA 1
ATOM 1704 C C . PRO B 1 12 ? 3.580 -16.471 31.001 1.00 55.22 349 PRO B C 1
ATOM 1705 O O . PRO B 1 12 ? 2.673 -16.457 30.170 1.00 50.19 349 PRO B O 1
ATOM 1709 N N . ILE B 1 13 ? 3.464 -17.025 32.203 1.00 51.86 350 ILE B N 1
ATOM 1710 C CA . ILE B 1 13 ? 2.233 -17.678 32.627 1.00 49.00 350 ILE B CA 1
ATOM 1711 C C . ILE B 1 13 ? 1.115 -16.655 32.797 1.00 49.51 350 ILE B C 1
ATOM 1712 O O . ILE B 1 13 ? 1.293 -15.634 33.461 1.00 53.20 350 ILE B O 1
ATOM 1717 N N . GLN B 1 14 ? -0.032 -16.930 32.186 1.00 49.07 351 GLN B N 1
ATOM 1718 C CA . GLN B 1 14 ? -1.176 -16.033 32.267 1.00 43.30 351 GLN B CA 1
ATOM 1719 C C . GLN B 1 14 ? -2.401 -16.776 32.779 1.00 43.33 351 GLN B C 1
ATOM 1720 O O . GLN B 1 14 ? -2.621 -17.936 32.435 1.00 42.52 351 GLN B O 1
ATOM 1726 N N . LEU B 1 15 ? -3.195 -16.092 33.596 1.00 38.74 352 LEU B N 1
ATOM 1727 C CA . LEU B 1 15 ? -4.394 -16.673 34.190 1.00 36.30 352 LEU B CA 1
ATOM 1728 C C . LEU B 1 15 ? -5.608 -15.820 33.830 1.00 42.15 352 LEU B C 1
ATOM 1729 O O . LEU B 1 15 ? -5.555 -14.594 33.910 1.00 39.41 352 LEU B O 1
ATOM 1734 N N . TYR B 1 16 ? -6.696 -16.472 33.434 1.00 36.64 353 TYR B N 1
ATOM 1735 C CA . TYR B 1 16 ? -7.933 -15.783 33.092 1.00 38.03 353 TYR B CA 1
ATOM 1736 C C . TYR B 1 16 ? -9.093 -16.386 33.873 1.00 38.79 353 TYR B C 1
ATOM 1737 O O . TYR B 1 16 ? -9.237 -17.607 33.917 1.00 34.50 353 TYR B O 1
ATOM 1746 N N . ALA B 1 17 ? -9.915 -15.536 34.487 1.00 32.50 354 ALA B N 1
ATOM 1747 C CA . ALA B 1 17 ? -11.144 -15.990 35.140 1.00 30.38 354 ALA B CA 1
ATOM 1748 C C . ALA B 1 17 ? -12.349 -15.577 34.302 1.00 38.78 354 ALA B C 1
ATOM 1749 O O . ALA B 1 17 ? -12.679 -14.394 34.210 1.00 41.13 354 ALA B O 1
ATOM 1751 N N . ILE B 1 18 ? -13.000 -16.562 33.692 1.00 27.97 355 ILE B N 1
ATOM 1752 C CA . ILE B 1 18 ? -14.041 -16.317 32.700 1.00 25.86 355 ILE B CA 1
ATOM 1753 C C . ILE B 1 18 ? -15.426 -16.434 33.313 1.00 24.84 355 ILE B C 1
ATOM 1754 O O . ILE B 1 18 ? -15.752 -17.447 33.936 1.00 27.18 355 ILE B O 1
ATOM 1759 N N . PRO B 1 19 ? -16.254 -15.395 33.138 1.00 22.64 356 PRO B N 1
ATOM 1760 C CA . PRO B 1 19 ? -17.611 -15.396 33.695 1.00 22.02 356 PRO B CA 1
ATOM 1761 C C . PRO B 1 19 ? -18.517 -16.318 32.895 1.00 19.66 356 PRO B C 1
ATOM 1762 O O . PRO B 1 19 ? -18.229 -16.598 31.731 1.00 24.56 356 PRO B O 1
ATOM 1766 N N . PRO B 1 20 ? -19.614 -16.774 33.508 1.00 22.56 357 PRO B N 1
ATOM 1767 C CA . PRO B 1 20 ? -20.578 -17.617 32.801 1.00 24.78 357 PRO B CA 1
ATOM 1768 C C . PRO B 1 20 ? -21.322 -16.779 31.774 1.00 23.64 357 PRO B C 1
ATOM 1769 O O . PRO B 1 20 ? -21.309 -15.550 31.859 1.00 24.16 357 PRO B O 1
ATOM 1773 N N . SER B 1 21 ? -21.950 -17.437 30.806 1.00 26.29 358 SER B N 1
ATOM 1774 C CA . SER B 1 21 ? -22.728 -16.734 29.801 1.00 27.20 358 SER B CA 1
ATOM 1775 C C . SER B 1 21 ? -24.083 -16.363 30.389 1.00 17.92 358 SER B C 1
ATOM 1776 O O . SER B 1 21 ? -24.597 -17.057 31.269 1.00 16.55 358 SER B O 1
ATOM 1779 N N . PRO B 1 22 ? -24.672 -15.262 29.902 1.00 18.13 359 PRO B N 1
ATOM 1780 C CA . PRO B 1 22 ? -25.993 -14.872 30.405 1.00 16.65 359 PRO B CA 1
ATOM 1781 C C . PRO B 1 22 ? -27.031 -15.976 30.226 1.00 16.80 359 PRO B C 1
ATOM 1782 O O . PRO B 1 22 ? -27.900 -16.127 31.079 1.00 17.20 359 PRO B O 1
ATOM 1786 N N . GLY B 1 23 ? -26.954 -16.727 29.128 1.00 16.76 360 GLY B N 1
ATOM 1787 C CA . GLY B 1 23 ? -27.882 -17.829 28.899 1.00 19.71 360 GLY B CA 1
ATOM 1788 C C . GLY B 1 23 ? -27.832 -18.902 29.981 1.00 17.68 360 GLY B C 1
ATOM 1789 O O . GLY B 1 23 ? -28.871 -19.311 30.519 1.00 17.19 360 GLY B O 1
ATOM 1790 N N . GLU B 1 24 ? -26.634 -19.377 30.312 1.00 16.53 361 GLU B N 1
ATOM 1791 C CA A GLU B 1 24 ? -26.520 -20.392 31.348 0.50 18.48 361 GLU B CA 1
ATOM 1792 C CA B GLU B 1 24 ? -26.483 -20.391 31.364 0.50 18.27 361 GLU B CA 1
ATOM 1793 C C . GLU B 1 24 ? -26.926 -19.846 32.718 1.00 15.31 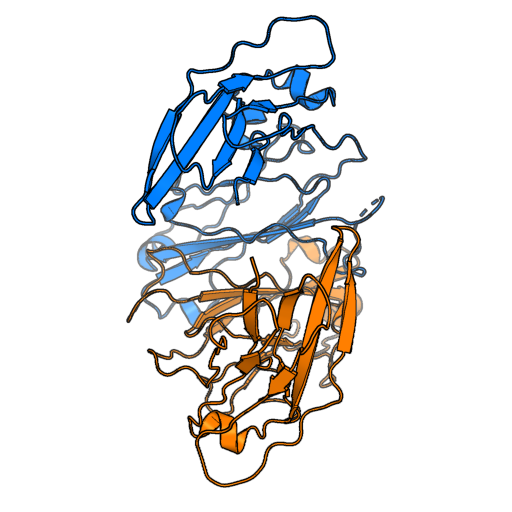361 GLU B C 1
ATOM 1794 O O . GLU B 1 24 ? -27.520 -20.565 33.528 1.00 16.63 361 GLU B O 1
ATOM 1805 N N . LEU B 1 25 ? -26.634 -18.575 32.974 1.00 14.37 362 LEU B N 1
ATOM 1806 C CA . LEU B 1 25 ? -27.042 -17.974 34.247 1.00 13.76 362 LEU B CA 1
ATOM 1807 C C . LEU B 1 25 ? -28.556 -17.804 34.369 1.00 18.03 362 LEU B C 1
ATOM 1808 O O . LEU B 1 25 ? -29.149 -18.153 35.396 1.00 15.39 362 LEU B O 1
ATOM 1813 N N . TYR B 1 26 ? -29.177 -17.240 33.335 1.00 14.80 363 TYR B N 1
ATOM 1814 C CA . TYR B 1 26 ? -30.529 -16.693 33.494 1.00 14.73 363 TYR B CA 1
ATOM 1815 C C . TYR B 1 26 ? -31.623 -17.473 32.780 1.00 16.33 363 TYR B C 1
ATOM 1816 O O . TYR B 1 26 ? -32.805 -17.280 33.067 1.00 18.12 363 TYR B O 1
ATOM 1825 N N . ILE B 1 27 ? -31.236 -18.368 31.879 1.00 15.79 364 ILE B N 1
ATOM 1826 C CA . ILE B 1 27 ? -32.215 -19.202 31.189 1.00 15.23 364 ILE B CA 1
ATOM 1827 C C . ILE B 1 27 ? -32.212 -20.606 31.782 1.00 16.68 364 ILE B C 1
ATOM 1828 O O . ILE B 1 27 ? -33.244 -21.079 32.242 1.00 19.68 364 ILE B O 1
ATOM 1833 N N . SER B 1 28 ? -31.059 -21.264 31.805 1.00 16.94 365 SER B N 1
ATOM 1834 C CA . SER B 1 28 ? -31.022 -22.636 32.330 1.00 16.98 365 SER B CA 1
ATOM 1835 C C . SER B 1 28 ? -30.577 -22.778 33.796 1.00 18.54 365 SER B C 1
ATOM 1836 O O . SER B 1 28 ? -30.806 -23.824 34.412 1.00 16.80 365 SER B O 1
ATOM 1839 N N . LEU B 1 29 ? -29.950 -21.733 34.340 1.00 18.17 366 LEU B N 1
ATOM 1840 C CA . LEU B 1 29 ? -29.503 -21.687 35.734 1.00 16.32 366 LEU B CA 1
ATOM 1841 C C . LEU B 1 29 ? -28.514 -22.800 36.058 1.00 14.67 366 LEU B C 1
ATOM 1842 O O . LEU B 1 29 ? -28.535 -23.391 37.149 1.00 17.16 366 LEU B O 1
ATOM 1847 N N . ASP B 1 30 ? -27.651 -23.096 35.091 1.00 14.23 367 ASP B N 1
ATOM 1848 C CA . ASP B 1 30 ? -26.653 -24.146 35.261 1.00 16.33 367 ASP B CA 1
ATOM 1849 C C . ASP B 1 30 ? -25.285 -23.632 34.844 1.00 17.51 367 ASP B C 1
ATOM 1850 O O . ASP B 1 30 ? -24.514 -24.333 34.198 1.00 18.48 367 ASP B O 1
ATOM 1855 N N . ALA B 1 31 ? -24.990 -22.405 35.256 1.00 15.87 368 ALA B N 1
ATOM 1856 C CA . ALA B 1 31 ? -23.762 -21.734 34.868 1.00 16.15 368 ALA B CA 1
ATOM 1857 C C . ALA B 1 31 ? -22.537 -22.328 35.549 1.00 15.16 368 ALA B C 1
ATOM 1858 O O . ALA B 1 31 ? -22.634 -22.928 36.617 1.00 15.09 368 ALA B O 1
ATOM 1860 N N . LYS B 1 32 ? -21.387 -22.159 34.909 1.00 17.25 369 LYS B N 1
ATOM 1861 C CA . LYS B 1 32 ? -20.110 -22.510 35.513 1.00 17.51 369 LYS B CA 1
ATOM 1862 C C . LYS B 1 32 ? -19.144 -21.355 35.335 1.00 17.77 369 LYS B C 1
ATOM 1863 O O . LYS B 1 32 ? -19.151 -20.682 34.297 1.00 17.74 369 LYS B O 1
ATOM 1869 N N . LEU B 1 33 ? -18.325 -21.118 36.357 1.00 17.47 370 LEU B N 1
ATOM 1870 C CA . LEU B 1 33 ? -17.181 -20.238 36.234 1.00 18.49 370 LEU B CA 1
ATOM 1871 C C . LEU B 1 33 ? -16.068 -21.062 35.620 1.00 19.54 370 LEU B C 1
ATOM 1872 O O . LEU B 1 33 ? -15.990 -22.278 35.837 1.00 20.36 370 LEU B O 1
ATOM 1877 N N . ARG B 1 34 ? -15.212 -20.409 34.847 1.00 20.49 371 ARG B N 1
ATOM 1878 C CA . ARG B 1 34 ? -14.113 -21.108 34.211 1.00 23.36 371 ARG B CA 1
ATOM 1879 C C . ARG B 1 34 ? -12.814 -20.361 34.410 1.00 29.87 371 ARG B C 1
ATOM 1880 O O . ARG B 1 34 ? -12.755 -19.137 34.316 1.00 27.69 371 ARG B O 1
ATOM 1888 N N . CYS B 1 35 ? -11.779 -21.127 34.712 1.00 24.77 372 CYS B N 1
ATOM 1889 C CA A CYS B 1 35 ? -10.444 -20.597 34.919 0.50 27.97 372 CYS B CA 1
ATOM 1890 C CA B CYS B 1 35 ? -10.450 -20.578 34.901 0.50 27.34 372 CYS B CA 1
ATOM 1891 C C . CYS B 1 35 ? -9.543 -21.202 33.855 1.00 28.62 372 CYS B C 1
ATOM 1892 O O . CYS B 1 35 ? -9.535 -22.415 33.673 1.00 35.46 372 CYS B O 1
ATOM 1897 N N . LEU B 1 36 ? -8.791 -20.367 33.150 1.00 26.57 373 LEU B N 1
ATOM 1898 C CA . LEU B 1 36 ? -7.897 -20.867 32.115 1.00 27.05 373 LEU B CA 1
ATOM 1899 C C . LEU B 1 36 ? -6.475 -20.381 32.356 1.00 32.45 373 LEU B C 1
ATOM 1900 O O . LEU B 1 36 ? -6.243 -19.184 32.484 1.00 31.94 373 LEU B O 1
ATOM 1905 N N . VAL B 1 37 ? -5.529 -21.313 32.430 1.00 30.02 374 VAL B N 1
ATOM 1906 C CA . VAL B 1 37 ? -4.127 -20.966 32.622 1.00 34.51 374 VAL B CA 1
ATOM 1907 C C . VAL B 1 37 ? -3.339 -21.322 31.372 1.00 42.93 374 VAL B C 1
ATOM 1908 O O . VAL B 1 37 ? -3.436 -22.441 30.870 1.00 42.08 374 VAL B O 1
ATOM 1912 N N . VAL B 1 38 ? -2.555 -20.374 30.869 1.00 44.25 375 VAL B N 1
ATOM 1913 C CA . VAL B 1 38 ? -1.823 -20.589 29.626 1.00 50.73 375 VAL B CA 1
ATOM 1914 C C . VAL B 1 38 ? -0.321 -20.391 29.798 1.00 51.05 375 VAL B C 1
ATOM 1915 O O . VAL B 1 38 ? 0.129 -19.751 30.749 1.00 49.55 375 VAL B O 1
ATOM 1919 N N . ASN B 1 39 ? 0.443 -20.956 28.867 1.00 52.47 376 ASN B N 1
ATOM 1920 C CA . ASN B 1 39 ? 1.897 -20.823 28.850 1.00 56.32 376 ASN B CA 1
ATOM 1921 C C . ASN B 1 39 ? 2.596 -21.559 29.986 1.00 53.93 376 ASN B C 1
ATOM 1922 O O . ASN B 1 39 ? 3.660 -21.143 30.446 1.00 50.28 376 ASN B O 1
ATOM 1927 N N . LEU B 1 40 ? 1.993 -22.654 30.436 1.00 48.79 377 LEU B N 1
ATOM 1928 C CA . LEU B 1 40 ? 2.633 -23.518 31.419 1.00 51.13 377 LEU B CA 1
ATOM 1929 C C . LEU B 1 40 ? 3.753 -24.308 30.756 1.00 53.71 377 LEU B C 1
ATOM 1930 O O . LEU B 1 40 ? 3.555 -24.898 29.694 1.00 54.93 377 LEU B O 1
ATOM 1935 N N . PRO B 1 41 ? 4.942 -24.313 31.376 1.00 58.42 378 PRO B N 1
ATOM 1936 C CA . PRO B 1 41 ? 6.086 -25.068 30.857 1.00 60.50 378 PRO B CA 1
ATOM 1937 C C . PRO B 1 41 ? 5.937 -26.555 31.154 1.00 67.08 378 PRO B C 1
ATOM 1938 O O . PRO B 1 41 ? 6.615 -27.386 30.547 1.00 69.00 378 PRO B O 1
ATOM 1942 N N . SER B 1 42 ? 5.045 -26.875 32.085 1.00 67.11 379 SER B N 1
ATOM 1943 C CA . SER B 1 42 ? 4.848 -28.243 32.538 1.00 67.67 379 SER B CA 1
ATOM 1944 C C . SER B 1 42 ? 3.731 -28.269 33.567 1.00 63.67 379 SER B C 1
ATOM 1945 O O . SER B 1 42 ? 3.162 -27.229 33.895 1.00 59.73 379 SER B O 1
ATOM 1948 N N . ASP B 1 43 ? 3.423 -29.455 34.081 1.00 62.98 380 ASP B N 1
ATOM 1949 C CA . ASP B 1 43 ? 2.473 -29.576 35.181 1.00 62.36 380 ASP B CA 1
ATOM 1950 C C . ASP B 1 43 ? 3.233 -29.688 36.496 1.00 64.66 380 ASP B C 1
ATOM 1951 O O . ASP B 1 43 ? 2.679 -30.095 37.518 1.00 63.74 380 ASP B O 1
ATOM 1956 N N . SER B 1 44 ? 4.512 -29.323 36.451 1.00 62.84 381 SER B N 1
ATOM 1957 C CA . SER B 1 44 ? 5.375 -29.373 37.624 1.00 65.28 381 SER B CA 1
ATOM 1958 C C . SER B 1 44 ? 4.787 -28.566 38.776 1.00 61.06 381 SER B C 1
ATOM 1959 O O . SER B 1 44 ? 4.760 -27.332 38.740 1.00 53.70 381 SER B O 1
ATOM 1962 N N . SER B 1 45 ? 4.317 -29.279 39.795 1.00 58.20 382 SER B N 1
ATOM 1963 C CA . SER B 1 45 ? 3.698 -28.666 40.963 1.00 61.54 382 SER B CA 1
ATOM 1964 C C . SER B 1 45 ? 2.587 -27.689 40.575 1.00 51.60 382 SER B C 1
ATOM 1965 O O . SER B 1 45 ? 2.408 -26.647 41.209 1.00 52.06 382 SER B O 1
ATOM 1968 N N . LEU B 1 46 ? 1.845 -28.036 39.529 1.00 46.36 383 LEU B N 1
ATOM 1969 C CA . LEU B 1 46 ? 0.691 -27.245 39.109 1.00 44.42 383 LEU B CA 1
ATOM 1970 C C . LEU B 1 46 ? -0.517 -27.480 40.016 1.00 41.07 383 LEU B C 1
ATOM 1971 O O . LEU B 1 46 ? -0.829 -28.617 40.375 1.00 40.97 383 LEU B O 1
ATOM 1976 N N . SER B 1 47 ? -1.196 -26.402 40.386 1.00 37.63 384 SER B N 1
ATOM 1977 C CA . SER B 1 47 ? -2.449 -26.517 41.117 1.00 42.78 384 SER B CA 1
ATOM 1978 C C . SER B 1 47 ? -3.336 -25.326 40.808 1.00 37.33 384 SER B C 1
ATOM 1979 O O . SER B 1 47 ? -2.886 -24.180 40.840 1.00 34.19 384 SER B O 1
ATOM 1982 N N . VAL B 1 48 ? -4.591 -25.611 40.479 1.00 32.82 385 VAL B N 1
ATOM 1983 C CA . VAL B 1 48 ? -5.582 -24.576 40.255 1.00 32.39 385 VAL B CA 1
ATOM 1984 C C . VAL B 1 48 ? -6.666 -24.758 41.299 1.00 33.81 385 VAL B C 1
ATOM 1985 O O . VAL B 1 48 ? -7.243 -25.838 41.421 1.00 37.73 385 VAL B O 1
ATOM 1989 N N . THR B 1 49 ? -6.938 -23.707 42.062 1.00 31.02 386 THR B N 1
ATOM 1990 C CA . THR B 1 49 ? -7.883 -23.814 43.161 1.00 30.99 386 THR B CA 1
ATOM 1991 C C . THR B 1 49 ? -8.874 -22.660 43.158 1.00 28.85 386 THR B C 1
ATOM 1992 O O . THR B 1 49 ? -8.546 -21.546 42.748 1.00 30.54 386 THR B O 1
ATOM 1996 N N . TRP B 1 50 ? -10.088 -22.944 43.614 1.00 28.62 387 TRP B N 1
ATOM 1997 C CA . TRP B 1 50 ? -11.149 -21.949 43.671 1.00 26.36 387 TRP B CA 1
ATOM 1998 C C . TRP B 1 50 ? -11.507 -21.603 45.111 1.00 27.70 387 TRP B C 1
ATOM 1999 O O . TRP B 1 50 ? -11.522 -22.464 45.990 1.00 27.69 387 TRP B O 1
ATOM 2010 N N . THR B 1 51 ? -11.799 -20.331 45.341 1.00 24.17 388 THR B N 1
ATOM 2011 C CA . THR B 1 51 ? -12.285 -19.872 46.629 1.00 24.45 388 THR B CA 1
ATOM 2012 C C . THR B 1 51 ? -13.546 -19.050 46.395 1.00 24.10 388 THR B C 1
ATOM 2013 O O . THR B 1 51 ? -13.618 -18.291 45.434 1.00 27.37 388 THR B O 1
ATOM 2017 N N . ARG B 1 52 ? -14.541 -19.215 47.261 1.00 23.46 389 ARG B N 1
ATOM 2018 C CA . ARG B 1 52 ? -15.717 -18.362 47.224 1.00 22.73 389 ARG B CA 1
ATOM 2019 C C . ARG B 1 52 ? -15.638 -17.416 48.421 1.00 23.46 389 ARG B C 1
ATOM 2020 O O . ARG B 1 52 ? -15.066 -17.762 49.451 1.00 24.80 389 ARG B O 1
ATOM 2028 N N . GLU B 1 53 ? -16.209 -16.228 48.274 1.00 22.96 390 GLU B N 1
ATOM 2029 C CA . GLU B 1 53 ? -16.136 -15.200 49.303 1.00 23.73 390 GLU B CA 1
ATOM 2030 C C . GLU B 1 53 ? -16.983 -15.545 50.529 1.00 24.65 390 GLU B C 1
ATOM 2031 O O . GLU B 1 53 ? -16.596 -15.278 51.671 1.00 25.82 390 GLU B O 1
ATOM 2037 N N . LYS B 1 54 ? -18.148 -16.140 50.297 1.00 24.29 391 LYS B N 1
ATOM 2038 C CA . LYS B 1 54 ? -19.081 -16.376 51.391 1.00 25.30 391 LYS B CA 1
ATOM 2039 C C . LYS B 1 54 ? -18.978 -17.786 51.936 1.00 28.94 391 LYS B C 1
ATOM 2040 O O . LYS B 1 54 ? -18.223 -18.609 51.421 1.00 30.08 391 LYS B O 1
ATOM 2046 N N . SER B 1 55 ? -19.725 -18.062 52.997 1.00 32.21 392 SER B N 1
ATOM 2047 C CA . SER B 1 55 ? -19.664 -19.383 53.600 1.00 33.06 392 SER B CA 1
ATOM 2048 C C . SER B 1 55 ? -20.222 -20.398 52.614 1.00 37.62 392 SER B C 1
ATOM 2049 O O . SER B 1 55 ? -21.056 -20.070 51.768 1.00 39.66 392 SER B O 1
ATOM 2052 N N . GLY B 1 56 ? -19.749 -21.631 52.714 1.00 38.81 393 GLY B N 1
ATOM 2053 C CA . GLY B 1 56 ? -20.220 -22.680 51.836 1.00 38.40 393 GLY B CA 1
ATOM 2054 C C . GLY B 1 56 ? -19.062 -23.340 51.128 1.00 37.89 393 GLY B C 1
ATOM 2055 O O . GLY B 1 56 ? -17.900 -23.019 51.382 1.00 37.37 393 GLY B O 1
ATOM 2056 N N . ASN B 1 57 ? -19.384 -24.269 50.238 1.00 33.37 394 ASN B N 1
ATOM 2057 C CA . ASN B 1 57 ? -18.370 -24.996 49.492 1.00 36.46 394 ASN B CA 1
ATOM 2058 C C . ASN B 1 57 ? -18.482 -24.765 47.993 1.00 29.47 394 ASN B C 1
ATOM 2059 O O . ASN B 1 57 ? -19.531 -24.348 47.492 1.00 31.52 394 ASN B O 1
ATOM 2064 N N . LEU B 1 58 ? -17.391 -25.041 47.287 1.00 30.19 395 LEU B N 1
ATOM 2065 C CA . LEU B 1 58 ? -17.406 -25.123 45.830 1.00 26.86 395 LEU B CA 1
ATOM 2066 C C . LEU B 1 58 ? -17.053 -26.550 45.463 1.00 30.81 395 LEU B C 1
ATOM 2067 O O . LEU B 1 58 ? -16.401 -27.250 46.239 1.00 29.59 395 LEU B O 1
ATOM 2072 N N . ARG B 1 59 ? -17.483 -26.989 44.288 1.00 23.64 396 ARG B N 1
ATOM 2073 C CA . ARG B 1 59 ? -17.141 -28.330 43.829 1.00 27.80 396 ARG B CA 1
ATOM 2074 C C . ARG B 1 59 ? -16.734 -28.305 42.369 1.00 27.26 396 ARG B C 1
ATOM 2075 O O . ARG B 1 59 ? -17.538 -28.603 41.486 1.00 27.00 396 ARG B O 1
ATOM 2083 N N . PRO B 1 60 ? -15.473 -27.950 42.108 1.00 28.23 397 PRO B N 1
ATOM 2084 C CA . PRO B 1 60 ? -15.006 -27.835 40.725 1.00 26.33 397 PRO B CA 1
ATOM 2085 C C . PRO B 1 60 ? -15.021 -29.163 39.975 1.00 27.26 397 PRO B C 1
ATOM 2086 O O . PRO B 1 60 ? -14.843 -30.236 40.566 1.00 26.02 397 PRO B O 1
ATOM 2090 N N . ASP B 1 61 ? -15.253 -29.079 38.671 1.00 26.43 398 ASP B N 1
ATOM 2091 C CA . ASP B 1 61 ? -15.087 -30.220 37.777 1.00 27.71 398 ASP B CA 1
ATOM 2092 C C . ASP B 1 61 ? -13.617 -30.634 37.764 1.00 27.82 398 ASP B C 1
ATOM 2093 O O . ASP B 1 61 ? -12.753 -29.866 38.181 1.00 29.73 398 ASP B O 1
ATOM 2098 N N . PRO B 1 62 ? -13.322 -31.841 37.261 1.00 29.53 399 PRO B N 1
ATOM 2099 C CA . PRO B 1 62 ? -11.922 -32.233 37.068 1.00 40.06 399 PRO B CA 1
ATOM 2100 C C . PRO B 1 62 ? -11.188 -31.225 36.183 1.00 36.44 399 PRO B C 1
ATOM 2101 O O . PRO B 1 62 ? -11.733 -30.796 35.168 1.00 29.44 399 PRO B O 1
ATOM 2105 N N . MET B 1 63 ? -9.973 -30.849 36.571 1.00 33.05 400 MET B N 1
ATOM 2106 C CA . MET B 1 63 ? -9.167 -29.939 35.762 1.00 34.77 400 MET B CA 1
ATOM 2107 C C . MET B 1 63 ? -8.703 -30.648 34.499 1.00 37.87 400 MET B C 1
ATOM 2108 O O . MET B 1 63 ? -8.425 -31.849 34.515 1.00 40.00 400 MET B O 1
ATOM 2113 N N . VAL B 1 64 ? -8.612 -29.901 33.405 1.00 31.70 401 VAL B N 1
ATOM 2114 C CA . VAL B 1 64 ? -8.219 -30.477 32.128 1.00 34.55 401 VAL B CA 1
ATOM 2115 C C . VAL B 1 64 ? -6.914 -29.875 31.617 1.00 38.20 401 VAL B C 1
ATOM 2116 O O . VAL B 1 64 ? -6.795 -28.658 31.469 1.00 39.52 401 VAL B O 1
ATOM 2120 N N . LEU B 1 65 ? -5.940 -30.741 31.355 1.00 40.43 402 LEU B N 1
ATOM 2121 C CA . LEU B 1 65 ? -4.650 -30.334 30.812 1.00 46.09 402 LEU B CA 1
ATOM 2122 C C . LEU B 1 65 ? -4.602 -30.568 29.309 1.00 47.73 402 LEU B C 1
ATOM 2123 O O . LEU B 1 65 ? -4.879 -31.670 28.840 1.00 44.58 402 LEU B O 1
ATOM 2128 N N . GLN B 1 66 ? -4.252 -29.526 28.560 1.00 53.67 403 GLN B N 1
ATOM 2129 C CA . GLN B 1 66 ? -4.130 -29.625 27.109 1.00 59.38 403 GLN B CA 1
ATOM 2130 C C . GLN B 1 66 ? -2.700 -29.320 26.687 1.00 59.71 403 GLN B C 1
ATOM 2131 O O . GLN B 1 66 ? -2.074 -28.396 27.212 1.00 54.83 403 GLN B O 1
ATOM 2137 N N . GLU B 1 67 ? -2.184 -30.095 25.739 1.00 77.22 404 GLU B N 1
ATOM 2138 C CA . GLU B 1 67 ? -0.891 -29.796 25.135 1.00 81.27 404 GLU B CA 1
ATOM 2139 C C . GLU B 1 67 ? -1.063 -28.923 23.900 1.00 80.51 404 GLU B C 1
ATOM 2140 O O . GLU B 1 67 ? -2.047 -29.048 23.172 1.00 75.78 404 GLU B O 1
ATOM 2146 N N . HIS B 1 68 ? -0.097 -28.039 23.672 1.00 83.86 405 HIS B N 1
ATOM 2147 C CA . HIS B 1 68 ? -0.150 -27.128 22.536 1.00 83.52 405 HIS B CA 1
ATOM 2148 C C . HIS B 1 68 ? 1.063 -27.275 21.624 1.00 87.38 405 HIS B C 1
ATOM 2149 O O . HIS B 1 68 ? 2.131 -27.718 22.051 1.00 87.46 405 HIS B O 1
ATOM 2156 N N . PHE B 1 69 ? 0.889 -26.897 20.362 1.00 90.48 406 PHE B N 1
ATOM 2157 C CA . PHE B 1 69 ? 1.950 -27.029 19.373 1.00 95.60 406 PHE B CA 1
ATOM 2158 C C . PHE B 1 69 ? 3.079 -26.035 19.618 1.00 92.98 406 PHE B C 1
ATOM 2159 O O . PHE B 1 69 ? 4.236 -26.321 19.318 1.00 96.74 406 PHE B O 1
ATOM 2167 N N . ASN B 1 70 ? 2.746 -24.872 20.171 1.00 90.44 407 ASN B N 1
ATOM 2168 C CA . ASN B 1 70 ? 3.761 -23.870 20.483 1.00 90.93 407 ASN B CA 1
ATOM 2169 C C . ASN B 1 70 ? 4.675 -24.292 21.636 1.00 90.06 407 ASN B C 1
ATOM 2170 O O . ASN B 1 70 ? 5.493 -23.505 22.114 1.00 89.41 407 ASN B O 1
ATOM 2175 N N . GLY B 1 71 ? 4.530 -25.540 22.073 1.00 89.62 408 GLY B N 1
ATOM 2176 C CA . GLY B 1 71 ? 5.392 -26.106 23.096 1.00 90.97 408 GLY B CA 1
ATOM 2177 C C . GLY B 1 71 ? 4.932 -25.852 24.519 1.00 91.76 408 GLY B C 1
ATOM 2178 O O . GLY B 1 71 ? 5.648 -26.160 25.471 1.00 96.89 408 GLY B O 1
ATOM 2179 N N . THR B 1 72 ? 3.734 -25.299 24.671 1.00 83.64 409 THR B N 1
ATOM 2180 C CA . THR B 1 72 ? 3.232 -24.935 25.992 1.00 79.48 409 THR B CA 1
ATOM 2181 C C . THR B 1 72 ? 2.132 -25.866 26.487 1.00 74.82 409 THR B C 1
ATOM 2182 O O . THR B 1 72 ? 1.687 -26.765 25.774 1.00 82.00 409 THR B O 1
ATOM 2186 N N . TYR B 1 73 ? 1.704 -25.637 27.723 1.00 67.05 410 TYR B N 1
ATOM 2187 C CA . TYR B 1 73 ? 0.576 -26.349 28.304 1.00 60.48 410 TYR B CA 1
ATOM 2188 C C . TYR B 1 73 ? -0.466 -25.345 28.762 1.00 54.64 410 TYR B C 1
ATOM 2189 O O . TYR B 1 73 ? -0.130 -24.242 29.190 1.00 52.13 410 TYR B O 1
ATOM 2198 N N . SER B 1 74 ? -1.733 -25.729 28.675 1.00 49.65 411 SER B N 1
ATOM 2199 C CA . SER B 1 74 ? -2.797 -24.938 29.267 1.00 47.05 411 SER B CA 1
ATOM 2200 C C . SER B 1 74 ? -3.619 -25.822 30.188 1.00 43.31 411 SER B C 1
ATOM 2201 O O . SER B 1 74 ? -3.717 -27.034 29.980 1.00 43.77 411 SER B O 1
ATOM 2204 N N . ALA B 1 75 ? -4.187 -25.209 31.216 1.00 37.24 412 ALA B N 1
ATOM 2205 C CA . ALA B 1 75 ? -5.043 -25.912 32.155 1.00 37.41 412 ALA B CA 1
ATOM 2206 C C . ALA B 1 75 ? -6.357 -25.169 32.253 1.00 35.23 412 ALA B C 1
ATOM 2207 O O . ALA B 1 75 ? -6.376 -23.940 32.312 1.00 36.69 412 ALA B O 1
ATOM 2209 N N . SER B 1 76 ? -7.458 -25.909 32.270 1.00 32.69 413 SER B N 1
ATOM 2210 C CA . SER B 1 76 ? -8.764 -25.294 32.460 1.00 27.81 413 SER B CA 1
ATOM 2211 C C . SER B 1 76 ? -9.534 -25.962 33.594 1.00 26.18 413 SER B C 1
ATOM 2212 O O . SER B 1 76 ? -9.491 -27.178 33.761 1.00 31.08 413 SER B O 1
ATOM 2215 N N . SER B 1 77 ? -10.235 -25.150 34.374 1.00 26.13 414 SER B N 1
ATOM 2216 C CA . SER B 1 77 ? -11.004 -25.659 35.494 1.00 24.80 414 SER B CA 1
ATOM 2217 C C . SER B 1 77 ? -12.329 -24.918 35.552 1.00 29.34 414 SER B C 1
ATOM 2218 O O . SER B 1 77 ? -12.358 -23.689 35.591 1.00 32.41 414 SER B O 1
ATOM 2221 N N . ALA B 1 78 ? -13.421 -25.669 35.542 1.00 22.80 415 ALA B N 1
ATOM 2222 C CA . ALA B 1 78 ? -14.756 -25.082 35.605 1.00 20.26 415 ALA B CA 1
ATOM 2223 C C . ALA B 1 78 ? -15.403 -25.439 36.933 1.00 21.78 415 ALA B C 1
ATOM 2224 O O . ALA B 1 78 ? -15.108 -26.483 37.509 1.00 22.43 415 ALA B O 1
ATOM 2226 N N . VAL B 1 79 ? -16.282 -24.571 37.423 1.00 17.04 416 VAL B N 1
ATOM 2227 C CA . VAL B 1 79 ? -16.951 -24.822 38.691 1.00 16.18 416 VAL B CA 1
ATOM 2228 C C . VAL B 1 79 ? -18.384 -24.326 38.627 1.00 15.96 416 VAL B C 1
ATOM 2229 O O . VAL B 1 79 ? -18.636 -23.194 38.222 1.00 18.12 416 VAL B O 1
ATOM 2233 N N . PRO B 1 80 ? -19.332 -25.180 39.017 1.00 17.76 417 PRO B N 1
ATOM 2234 C CA . PRO B 1 80 ? -20.730 -24.744 39.041 1.00 15.62 417 PRO B CA 1
ATOM 2235 C C . PRO B 1 80 ? -20.936 -23.586 40.011 1.00 19.31 417 PRO B C 1
ATOM 2236 O O . PRO B 1 80 ? -20.386 -23.577 41.115 1.00 19.26 417 PRO B O 1
ATOM 2240 N N . VAL B 1 81 ? -21.720 -22.609 39.581 1.00 17.35 418 VAL B N 1
ATOM 2241 C CA . VAL B 1 81 ? -22.091 -21.485 40.430 1.00 19.50 418 VAL B CA 1
ATOM 2242 C C . VAL B 1 81 ? -23.604 -21.325 40.330 1.00 18.47 418 VAL B C 1
ATOM 2243 O O . VAL B 1 81 ? -24.167 -21.393 39.242 1.00 17.94 418 VAL B O 1
ATOM 2247 N N . SER B 1 82 ? -24.276 -21.155 41.462 1.00 14.54 419 SER B N 1
ATOM 2248 C CA . SER B 1 82 ? -25.714 -20.965 41.404 1.00 17.69 419 SER B CA 1
ATOM 2249 C C . SER B 1 82 ? -26.002 -19.525 40.997 1.00 13.39 419 SER B C 1
ATOM 2250 O O . SER B 1 82 ? -25.271 -18.598 41.343 1.00 15.43 419 SER B O 1
ATOM 2253 N N . THR B 1 83 ? -27.077 -19.341 40.257 1.00 13.43 420 THR B N 1
ATOM 2254 C CA . THR B 1 83 ? -27.428 -18.009 39.807 1.00 16.52 420 THR B CA 1
ATOM 2255 C C . THR B 1 83 ? -27.757 -17.090 40.987 1.00 14.47 420 THR B C 1
ATOM 2256 O O . THR B 1 83 ? -27.440 -15.895 40.968 1.00 16.30 420 THR B O 1
ATOM 2260 N N . GLN B 1 84 ? -28.384 -17.646 42.023 1.00 15.41 421 GLN B N 1
ATOM 2261 C CA . GLN B 1 84 ? -28.690 -16.857 43.209 1.00 18.73 421 GLN B CA 1
ATOM 2262 C C . GLN B 1 84 ? -27.406 -16.325 43.856 1.00 20.00 421 GLN B C 1
ATOM 2263 O O . GLN B 1 84 ? -27.346 -15.168 44.280 1.00 19.80 421 GLN B O 1
ATOM 2269 N N . ASP B 1 85 ? -26.378 -17.166 43.922 1.00 17.55 422 ASP B N 1
ATOM 2270 C CA . ASP B 1 85 ? -25.101 -16.759 44.517 1.00 18.80 422 ASP B CA 1
ATOM 2271 C C . ASP B 1 85 ? -24.413 -15.680 43.673 1.00 17.21 422 ASP B C 1
ATOM 2272 O O . ASP B 1 85 ? -23.899 -14.693 44.206 1.00 20.65 422 ASP B O 1
ATOM 2277 N N . TRP B 1 86 ? -24.401 -15.892 42.361 1.00 16.81 423 TRP B N 1
ATOM 2278 C CA . TRP B 1 86 ? -23.885 -14.903 41.410 1.00 13.84 423 TRP B CA 1
ATOM 2279 C C . TRP B 1 86 ? -24.602 -13.564 41.566 1.00 19.08 423 TRP B C 1
ATOM 2280 O O . TRP B 1 86 ? -23.968 -12.522 41.692 1.00 16.52 423 TRP B O 1
ATOM 2291 N N . LEU B 1 87 ? -25.930 -13.587 41.555 1.00 15.97 424 LEU B N 1
ATOM 2292 C CA . LEU B 1 87 ? -26.689 -12.335 41.615 1.00 17.08 424 LEU B CA 1
ATOM 2293 C C . LEU B 1 87 ? -26.517 -11.594 42.941 1.00 23.26 424 LEU B C 1
ATOM 2294 O O . LEU B 1 87 ? -26.715 -10.376 43.014 1.00 22.44 424 LEU B O 1
ATOM 2299 N N . SER B 1 88 ? -26.150 -12.323 43.990 1.00 21.12 425 SER B N 1
ATOM 2300 C CA . SER B 1 8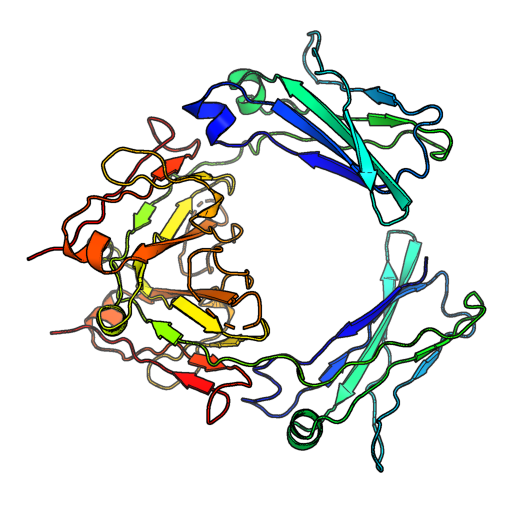8 ? -25.978 -11.724 45.309 1.00 24.86 425 SER B CA 1
ATOM 2301 C C . SER B 1 88 ? -24.727 -10.852 45.383 1.00 23.70 425 SER B C 1
ATOM 2302 O O . SER B 1 88 ? -24.549 -10.093 46.334 1.00 27.22 425 SER B O 1
ATOM 2305 N N . GLY B 1 89 ? -23.854 -10.967 44.390 1.00 18.39 426 GLY B N 1
ATOM 2306 C CA . GLY B 1 89 ? -22.647 -10.156 44.377 1.00 21.38 426 GLY B CA 1
ATOM 2307 C C . GLY B 1 89 ? -21.435 -10.884 44.931 1.00 26.38 426 GLY B C 1
ATOM 2308 O O . GLY B 1 89 ? -20.371 -10.289 45.113 1.00 28.48 426 GLY B O 1
ATOM 2309 N N . GLU B 1 90 ? -21.592 -12.173 45.208 1.00 22.21 427 GLU B N 1
ATOM 2310 C CA . GLU B 1 90 ? -20.478 -12.965 45.734 1.00 21.88 427 GLU B CA 1
ATOM 2311 C C . GLU B 1 90 ? -19.302 -12.999 44.757 1.00 16.33 427 GLU B C 1
ATOM 2312 O O . GLU B 1 90 ? -19.491 -13.164 43.552 1.00 18.94 427 GLU B O 1
ATOM 2318 N N . ARG B 1 91 ? -18.089 -12.848 45.286 1.00 21.72 428 ARG B N 1
ATOM 2319 C CA . ARG B 1 91 ? -16.880 -12.915 44.469 1.00 19.94 428 ARG B CA 1
ATOM 2320 C C . ARG B 1 91 ? -16.286 -14.322 44.486 1.00 21.77 428 ARG B C 1
ATOM 2321 O O . ARG B 1 91 ? -16.263 -14.983 45.521 1.00 23.01 428 ARG B O 1
ATOM 2329 N N . PHE B 1 92 ? -15.808 -14.772 43.332 1.00 17.37 429 PHE B N 1
ATOM 2330 C CA . PHE B 1 92 ? -15.187 -16.085 43.217 1.00 18.63 429 PHE B CA 1
ATOM 2331 C C . PHE B 1 92 ? -13.783 -15.907 42.674 1.00 24.63 429 PHE B C 1
ATOM 2332 O O . PHE B 1 92 ? -13.562 -15.145 41.737 1.00 25.05 429 PHE B O 1
ATOM 2340 N N . THR B 1 93 ? -12.828 -16.598 43.280 1.00 20.10 430 THR B N 1
ATOM 2341 C CA . THR B 1 93 ? -11.439 -16.385 42.939 1.00 20.42 430 THR B CA 1
ATOM 2342 C C . THR B 1 93 ? -10.773 -17.692 42.563 1.00 25.90 430 THR B C 1
ATOM 2343 O O . THR B 1 93 ? -10.916 -18.689 43.263 1.00 24.88 430 THR B O 1
ATOM 2347 N N . CYS B 1 94 ? -10.054 -17.679 41.447 1.00 23.55 431 CYS B N 1
ATOM 2348 C CA A CYS B 1 94 ? -9.244 -18.812 41.022 0.50 24.93 431 CYS B CA 1
ATOM 2349 C CA B CYS B 1 94 ? -9.246 -18.828 41.082 0.50 23.77 431 CYS B CA 1
ATOM 2350 C C . CYS B 1 94 ? -7.773 -18.484 41.263 1.00 27.67 431 CYS B C 1
ATOM 2351 O O . CYS B 1 94 ? -7.329 -17.367 40.968 1.00 30.35 431 CYS B O 1
ATOM 2356 N N . THR B 1 95 ? -7.021 -19.441 41.793 1.00 25.94 432 THR B N 1
ATOM 2357 C CA . THR B 1 95 ? -5.609 -19.225 42.086 1.00 28.05 432 THR B CA 1
ATOM 2358 C C . THR B 1 95 ? -4.774 -20.317 41.447 1.00 33.10 432 THR B C 1
ATOM 2359 O O . THR B 1 95 ? -5.140 -21.489 41.473 1.00 32.43 432 THR B O 1
ATOM 2363 N N . VAL B 1 96 ? -3.649 -19.926 40.867 1.00 31.50 433 VAL B N 1
ATOM 2364 C CA . VAL B 1 96 ? -2.759 -20.890 40.246 1.00 32.64 433 VAL B CA 1
ATOM 2365 C C . VAL B 1 96 ? -1.414 -20.873 40.933 1.00 36.43 433 VAL B C 1
ATOM 2366 O O . VAL B 1 96 ? -0.844 -19.809 41.175 1.00 40.73 433 VAL B O 1
ATOM 2370 N N . GLN B 1 97 ? -0.915 -22.061 41.252 1.00 39.35 434 GLN B N 1
ATOM 2371 C CA . GLN B 1 97 ? 0.426 -22.214 41.787 1.00 43.36 434 GLN B CA 1
ATOM 2372 C C . GLN B 1 97 ? 1.215 -23.108 40.844 1.00 40.57 434 GLN B C 1
ATOM 2373 O O . GLN B 1 97 ? 0.641 -23.961 40.166 1.00 39.79 434 GLN B O 1
ATOM 2379 N N . HIS B 1 98 ? 2.525 -22.899 40.790 1.00 49.77 435 HIS B N 1
ATOM 2380 C CA . HIS B 1 98 ? 3.388 -23.659 39.896 1.00 51.30 435 HIS B CA 1
ATOM 2381 C C . HIS B 1 98 ? 4.840 -23.451 40.292 1.00 51.94 435 HIS B C 1
ATOM 2382 O O . HIS B 1 98 ? 5.194 -22.411 40.848 1.00 55.50 435 HIS B O 1
ATOM 2389 N N . GLU B 1 99 ? 5.678 -24.441 40.000 1.00 49.74 436 GLU B N 1
ATOM 2390 C CA . GLU B 1 99 ? 7.095 -24.363 40.315 1.00 57.08 436 GLU B CA 1
ATOM 2391 C C . GLU B 1 99 ? 7.769 -23.104 39.800 1.00 68.93 436 GLU B C 1
ATOM 2392 O O . GLU B 1 99 ? 8.666 -22.562 40.446 1.00 72.50 436 GLU B O 1
ATOM 2393 N N . GLU B 1 100 ? 7.336 -22.635 38.634 1.00 70.73 437 GLU B N 1
ATOM 2394 C CA . GLU B 1 100 ? 7.920 -21.448 38.020 1.00 76.32 437 GLU B CA 1
ATOM 2395 C C . GLU B 1 100 ? 7.258 -20.159 38.517 1.00 70.77 437 GLU B C 1
ATOM 2396 O O . GLU B 1 100 ? 7.688 -19.058 38.174 1.00 76.13 437 GLU B O 1
ATOM 2402 N N . LEU B 1 101 ? 6.218 -20.295 39.335 1.00 61.47 438 LEU B N 1
ATOM 2403 C CA . LEU B 1 101 ? 5.535 -19.129 39.891 1.00 63.34 438 LEU B CA 1
ATOM 2404 C C . LEU B 1 101 ? 6.031 -18.781 41.293 1.00 70.70 438 LEU B C 1
ATOM 2405 O O . LEU B 1 101 ? 5.609 -19.397 42.273 1.00 70.67 438 LEU B O 1
ATOM 2410 N N . PRO B 1 102 ? 6.923 -17.782 41.390 1.00 76.12 439 PRO B N 1
ATOM 2411 C CA . PRO B 1 102 ? 7.462 -17.338 42.680 1.00 81.88 439 PRO B CA 1
ATOM 2412 C C . PRO B 1 102 ? 6.326 -17.016 43.637 1.00 80.60 439 PRO B C 1
ATOM 2413 O O . PRO B 1 102 ? 6.388 -17.346 44.820 1.00 83.13 439 PRO B O 1
ATOM 2417 N N . LEU B 1 103 ? 5.291 -16.372 43.109 1.00 76.97 440 LEU B N 1
ATOM 2418 C CA . LEU B 1 103 ? 4.090 -16.083 43.875 1.00 64.11 440 LEU B CA 1
ATOM 2419 C C . LEU B 1 103 ? 2.877 -16.598 43.118 1.00 58.16 440 LEU B C 1
ATOM 2420 O O . LEU B 1 103 ? 2.835 -16.540 41.889 1.00 56.80 440 LEU B O 1
ATOM 2425 N N . PRO B 1 104 ? 1.885 -17.112 43.852 1.00 52.01 441 PRO B N 1
ATOM 2426 C CA . PRO B 1 104 ? 0.643 -17.569 43.222 1.00 48.03 441 PRO B CA 1
ATOM 2427 C C . PRO B 1 104 ? -0.010 -16.440 42.431 1.00 50.28 441 PRO B C 1
ATOM 2428 O O . PRO B 1 104 ? 0.181 -15.269 42.761 1.00 54.85 441 PRO B O 1
ATOM 2432 N N . LEU B 1 105 ? -0.757 -16.789 41.390 1.00 41.39 442 LEU B N 1
ATOM 2433 C CA . LEU B 1 105 ? -1.518 -15.807 40.632 1.00 45.33 442 LEU B CA 1
ATOM 2434 C C . LEU B 1 105 ? -2.985 -16.028 40.937 1.00 41.54 442 LEU B C 1
ATOM 2435 O O . LEU B 1 105 ? -3.436 -17.166 40.989 1.00 35.30 442 LEU B O 1
ATOM 2440 N N . SER B 1 106 ? -3.729 -14.948 41.150 1.00 36.68 443 SER B N 1
ATOM 2441 C CA . SER B 1 106 ? -5.171 -15.061 41.362 1.00 33.90 443 SER B CA 1
ATOM 2442 C C . SER B 1 106 ? -5.919 -14.100 40.453 1.00 37.77 443 SER B C 1
ATOM 2443 O O . SER B 1 106 ? -5.406 -13.039 40.105 1.00 36.22 443 SER B O 1
ATOM 2446 N N . LYS B 1 107 ? -7.135 -14.479 40.078 1.00 30.03 444 LYS B N 1
ATOM 2447 C CA . LYS B 1 107 ? -8.038 -13.593 39.353 1.00 31.30 444 LYS B CA 1
ATOM 2448 C C . LYS B 1 107 ? -9.428 -13.809 39.924 1.00 32.83 444 LYS B C 1
ATOM 2449 O O . LYS B 1 107 ? -9.793 -14.934 40.250 1.00 27.79 444 LYS B O 1
ATOM 2455 N N . SER B 1 108 ? -10.207 -12.738 40.040 1.00 29.82 445 SER B N 1
ATOM 2456 C CA . SER B 1 108 ? -11.560 -12.851 40.574 1.00 25.08 445 SER B CA 1
ATOM 2457 C C . SER B 1 108 ? -12.600 -12.625 39.493 1.00 21.74 445 SER B C 1
ATOM 2458 O O . SER B 1 108 ? -12.355 -11.928 38.507 1.00 27.43 445 SER B O 1
ATOM 2461 N N . VAL B 1 109 ? -13.771 -13.207 39.693 1.00 22.27 446 VAL B N 1
ATOM 2462 C CA . VAL B 1 109 ? -14.879 -13.002 38.777 1.00 19.99 446 VAL B CA 1
ATOM 2463 C C . VAL B 1 109 ? -16.138 -12.829 39.614 1.00 20.03 446 VAL B C 1
ATOM 2464 O O . VAL B 1 109 ? -16.305 -13.489 40.635 1.00 21.14 446 VAL B O 1
ATOM 2468 N N . TYR B 1 110 ? -17.013 -11.927 39.190 1.00 18.51 447 TYR B N 1
ATOM 2469 C CA . TYR B 1 110 ? -18.202 -11.603 39.964 1.00 17.15 447 TYR B CA 1
ATOM 2470 C C . TYR B 1 110 ? -19.165 -10.824 39.091 1.00 16.56 447 TYR B C 1
ATOM 2471 O O . TYR B 1 110 ? -18.771 -10.273 38.064 1.00 17.17 447 TYR B O 1
ATOM 2480 N N . ARG B 1 111 ? -20.428 -10.782 39.498 1.00 16.76 448 ARG B N 1
ATOM 2481 C CA . ARG B 1 111 ? -21.429 -10.038 38.751 1.00 14.84 448 ARG B CA 1
ATOM 2482 C C . ARG B 1 111 ? -21.075 -8.553 38.745 1.00 16.88 448 ARG B C 1
ATOM 2483 O O . ARG B 1 111 ? -20.653 -8.002 39.766 1.00 17.91 448 ARG B O 1
ATOM 2491 N N . ASN B 1 112 ? -21.245 -7.928 37.583 1.00 18.11 449 ASN B N 1
ATOM 2492 C CA . ASN B 1 112 ? -20.988 -6.501 37.387 1.00 17.82 44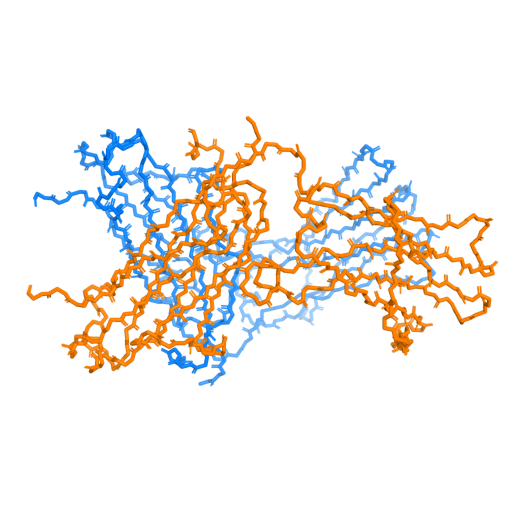9 ASN B CA 1
ATOM 2493 C C . ASN B 1 112 ? -21.428 -5.603 38.545 1.00 20.20 449 ASN B C 1
ATOM 2494 O O . ASN B 1 112 ? -22.555 -5.704 39.039 1.00 18.47 449 ASN B O 1
ATOM 2499 N N . THR B 1 113 ? -20.542 -4.706 38.961 1.00 16.57 450 THR B N 1
ATOM 2500 C CA . THR B 1 113 ? -20.882 -3.738 40.000 1.00 17.8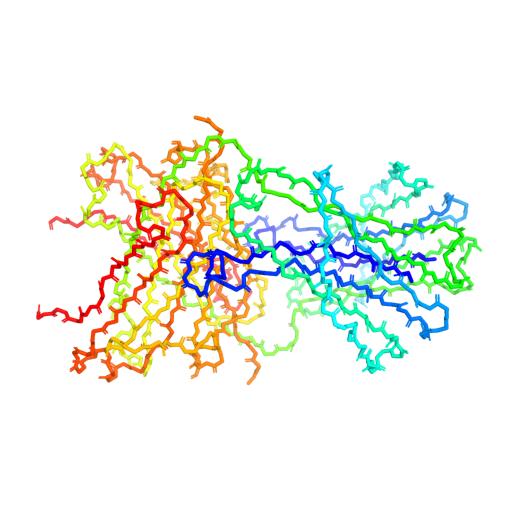8 450 THR B CA 1
ATOM 2501 C C . THR B 1 113 ? -20.869 -2.310 39.462 1.00 20.39 450 THR B C 1
ATOM 2502 O O . THR B 1 113 ? -21.284 -1.372 40.150 1.00 24.91 450 THR B O 1
ATOM 2506 N N . GLY B 1 114 ? -20.392 -2.132 38.236 1.00 22.57 451 GLY B N 1
ATOM 2507 C CA . GLY B 1 114 ? -20.454 -0.816 37.613 1.00 22.25 451 GLY B CA 1
ATOM 2508 C C . GLY B 1 114 ? -21.873 -0.465 37.185 1.00 22.54 451 GLY B C 1
ATOM 2509 O O . GLY B 1 114 ? -22.810 -1.232 37.406 1.00 20.90 451 GLY B O 1
ATOM 2510 N N . PRO B 1 115 ? -22.043 0.704 36.562 1.00 25.22 452 PRO B N 1
ATOM 2511 C CA . PRO B 1 115 ? -23.367 1.121 36.094 1.00 25.58 452 PRO B CA 1
ATOM 2512 C C . PRO B 1 115 ? -24.034 0.041 35.242 1.00 19.76 452 PRO B C 1
ATOM 2513 O O . PRO B 1 115 ? -23.381 -0.657 34.464 1.00 23.07 452 PRO B O 1
ATOM 2517 N N . THR B 1 116 ? -25.341 -0.108 35.404 1.00 19.76 453 THR B N 1
ATOM 2518 C CA . THR B 1 116 ? -26.070 -1.066 34.588 1.00 19.44 453 THR B CA 1
ATOM 2519 C C . THR B 1 116 ? -27.204 -0.345 33.903 1.00 26.41 453 THR B C 1
ATOM 2520 O O . THR B 1 116 ? -27.806 0.575 34.468 1.00 26.67 453 THR B O 1
ATOM 2524 N N . THR B 1 117 ? -27.488 -0.775 32.678 1.00 18.96 454 THR B N 1
ATOM 2525 C CA . THR B 1 117 ? -28.516 -0.164 31.853 1.00 15.33 454 THR B CA 1
ATOM 2526 C C . THR B 1 117 ? -29.141 -1.253 31.004 1.00 14.41 454 THR B C 1
ATOM 2527 O O . THR B 1 117 ? -28.429 -1.992 30.332 1.00 15.92 454 THR B O 1
ATOM 2531 N N . PRO B 1 118 ? -30.474 -1.356 31.024 1.00 19.47 455 PRO B N 1
ATOM 2532 C CA . PRO B 1 118 ? -31.161 -2.425 30.280 1.00 17.40 455 PRO B CA 1
ATOM 2533 C C . PRO B 1 118 ? -31.099 -2.225 28.764 1.00 16.64 455 PRO B C 1
ATOM 2534 O O . PRO B 1 118 ? -31.095 -1.082 28.288 1.00 18.48 455 PRO B O 1
ATOM 2538 N N . PRO B 1 119 ? -31.061 -3.332 28.006 1.00 16.10 456 PRO B N 1
ATOM 2539 C CA . PRO B 1 119 ? -31.044 -3.260 26.542 1.00 16.18 456 PRO B CA 1
ATOM 2540 C C . PRO B 1 119 ? -32.369 -2.790 25.962 1.00 21.91 456 PRO B C 1
ATOM 2541 O O . PRO B 1 119 ? -33.433 -3.061 26.523 1.00 19.00 456 PRO B O 1
ATOM 2545 N N . LEU B 1 120 ? -32.290 -2.070 24.847 1.00 13.63 457 LEU B N 1
ATOM 2546 C CA . LEU B 1 120 ? -33.465 -1.752 24.040 1.00 13.45 457 LEU B CA 1
ATOM 2547 C C . LEU B 1 120 ? -33.451 -2.701 22.854 1.00 14.53 457 LEU B C 1
ATOM 2548 O O . LEU B 1 120 ? -32.423 -2.842 22.186 1.00 16.53 457 LEU B O 1
ATOM 2553 N N . ILE B 1 121 ? -34.585 -3.344 22.582 1.00 13.05 458 ILE B N 1
ATOM 2554 C CA . ILE B 1 121 ? -34.651 -4.400 21.573 1.00 13.99 458 ILE B CA 1
ATOM 2555 C C . ILE B 1 121 ? -35.559 -3.975 20.421 1.00 16.07 458 ILE B C 1
ATOM 2556 O O . ILE B 1 121 ? -36.737 -3.709 20.632 1.00 15.85 458 ILE B O 1
ATOM 2561 N N . TYR B 1 122 ? -34.999 -3.899 19.217 1.00 12.19 459 TYR B N 1
ATOM 2562 C CA . TYR B 1 122 ? -35.731 -3.446 18.028 1.00 12.34 459 TYR B CA 1
ATOM 2563 C C . TYR B 1 122 ? -35.718 -4.503 16.911 1.00 16.42 459 TYR B C 1
ATOM 2564 O O . TYR B 1 122 ? -34.738 -4.623 16.187 1.00 16.04 459 TYR B O 1
ATOM 2573 N N . PRO B 1 123 ? -36.823 -5.235 16.750 1.00 18.34 460 PRO B N 1
ATOM 2574 C CA . PRO B 1 123 ? -36.952 -6.271 15.715 1.00 16.92 460 PRO B CA 1
ATOM 2575 C C . PRO B 1 123 ? -37.221 -5.645 14.360 1.00 21.08 460 PRO B C 1
ATOM 2576 O O . PRO B 1 123 ? -37.975 -4.675 14.273 1.00 19.61 460 PRO B O 1
ATOM 2580 N N . PHE B 1 124 ? -36.621 -6.194 13.314 1.00 15.16 461 PHE B N 1
ATOM 2581 C CA . PHE B 1 124 ? -36.895 -5.726 11.964 1.00 16.64 461 PHE B CA 1
ATOM 2582 C C . PHE B 1 124 ? -37.431 -6.827 11.080 1.00 18.28 461 PHE B C 1
ATOM 2583 O O . PHE B 1 124 ? -36.833 -7.896 10.969 1.00 17.73 461 PHE B O 1
ATOM 2591 N N . ALA B 1 125 ? -38.548 -6.546 10.426 1.00 16.04 462 ALA B N 1
ATOM 2592 C CA . ALA B 1 125 ? -39.061 -7.437 9.397 1.00 17.02 462 ALA B CA 1
ATOM 2593 C C . ALA B 1 125 ? -38.138 -7.426 8.169 1.00 19.76 462 ALA B C 1
ATOM 2594 O O . ALA B 1 125 ? -37.257 -6.569 8.049 1.00 19.08 462 ALA B O 1
ATOM 2596 N N . PRO B 1 126 ? -38.338 -8.374 7.249 1.00 18.77 463 PRO B N 1
ATOM 2597 C CA . PRO B 1 126 ? -37.497 -8.392 6.047 1.00 19.96 463 PRO B CA 1
ATOM 2598 C C . PRO B 1 126 ? -37.642 -7.112 5.240 1.00 25.46 463 PRO B C 1
ATOM 2599 O O . PRO B 1 126 ? -38.741 -6.563 5.148 1.00 22.39 463 PRO B O 1
ATOM 2603 N N . HIS B 1 127 ? -36.548 -6.653 4.643 1.00 25.03 464 HIS B N 1
ATOM 2604 C CA . HIS B 1 127 ? -36.627 -5.556 3.693 1.00 28.79 464 HIS B CA 1
ATOM 2605 C C . HIS B 1 127 ? -37.547 -5.994 2.557 1.00 26.70 464 HIS B C 1
ATOM 2606 O O . HIS B 1 127 ? -37.476 -7.132 2.094 1.00 28.57 464 HIS B O 1
ATOM 2613 N N . PRO B 1 128 ? -38.429 -5.092 2.102 1.00 34.86 465 PRO B N 1
ATOM 2614 C CA . PRO B 1 128 ? -39.406 -5.433 1.061 1.00 31.39 465 PRO B CA 1
ATOM 2615 C C . PRO B 1 128 ? -38.778 -6.097 -0.165 1.00 33.69 465 PRO B C 1
ATOM 2616 O O . PRO B 1 128 ? -39.412 -6.931 -0.821 1.00 34.36 465 PRO B O 1
ATOM 2620 N N . GLU B 1 129 ? -37.540 -5.732 -0.474 1.00 34.78 466 GLU B N 1
ATOM 2621 C CA . GLU B 1 129 ? -36.884 -6.247 -1.670 1.00 39.16 466 GLU B CA 1
ATOM 2622 C C . GLU B 1 129 ? -36.439 -7.703 -1.516 1.00 40.63 466 GLU B C 1
ATOM 2623 O O . GLU B 1 129 ? -36.022 -8.341 -2.482 1.00 41.34 466 GLU B O 1
ATOM 2629 N N . GLU B 1 130 ? -36.548 -8.231 -0.300 1.00 34.74 467 GLU B N 1
ATOM 2630 C CA . GLU B 1 130 ? -36.214 -9.630 -0.042 1.00 31.92 467 GLU B CA 1
ATOM 2631 C C . GLU B 1 130 ? -37.355 -10.597 -0.327 1.00 33.54 467 GLU B C 1
ATOM 2632 O O . GLU B 1 130 ? -37.138 -11.804 -0.450 1.00 32.81 467 GLU B O 1
ATOM 2638 N N . LEU B 1 131 ? -38.572 -10.074 -0.414 1.00 34.79 468 LEU B N 1
ATOM 2639 C CA . LEU B 1 131 ? -39.762 -10.923 -0.467 1.00 39.74 468 LEU B CA 1
ATOM 2640 C C . LEU B 1 131 ? -39.906 -11.750 -1.751 1.00 46.09 468 LEU B C 1
ATOM 2641 O O . LEU B 1 131 ? -40.730 -12.663 -1.821 1.00 43.68 468 LEU B O 1
ATOM 2646 N N . SER B 1 132 ? -39.092 -11.443 -2.757 1.00 42.67 469 SER B N 1
ATOM 2647 C CA . SER B 1 132 ? -39.091 -12.210 -3.997 1.00 44.43 469 SER B CA 1
ATOM 2648 C C . SER B 1 132 ? -38.201 -13.444 -3.888 1.00 43.42 469 SER B C 1
ATOM 2649 O O . SER B 1 132 ? -38.263 -14.349 -4.721 1.00 44.78 469 SER B O 1
ATOM 2652 N N . LEU B 1 133 ? -37.366 -13.471 -2.857 1.00 35.27 470 LEU B N 1
ATOM 2653 C CA . LEU B 1 133 ? -36.415 -14.559 -2.670 1.00 35.00 470 LEU B CA 1
ATOM 2654 C C . LEU B 1 133 ? -37.046 -15.729 -1.921 1.00 37.24 470 LEU B C 1
ATOM 2655 O O . LEU B 1 133 ? -38.125 -15.593 -1.341 1.00 38.78 470 LEU B O 1
ATOM 2660 N N . SER B 1 134 ? -36.370 -16.874 -1.927 1.00 32.69 471 SER B N 1
ATOM 2661 C CA . SER B 1 134 ? -36.898 -18.069 -1.273 1.00 35.90 471 SER B CA 1
ATOM 2662 C C . SER B 1 134 ? -36.664 -18.055 0.238 1.00 30.93 471 SER B C 1
ATOM 2663 O O . SER B 1 134 ? -37.294 -18.814 0.977 1.00 31.36 471 SER B O 1
ATOM 2666 N N . ARG B 1 135 ? -35.753 -17.199 0.694 1.00 27.40 472 ARG B N 1
ATOM 2667 C CA . ARG B 1 135 ? -35.562 -16.977 2.121 1.00 25.96 472 ARG B CA 1
ATOM 2668 C C . ARG B 1 135 ? -35.477 -15.486 2.383 1.00 24.32 472 ARG B C 1
ATOM 2669 O O . ARG B 1 135 ? -35.046 -14.728 1.518 1.00 26.22 472 ARG B O 1
ATOM 2677 N N . VAL B 1 136 ? -35.910 -15.072 3.567 1.00 19.72 473 VAL B N 1
ATOM 2678 C CA . VAL B 1 136 ? -35.843 -13.668 3.968 1.00 19.26 473 VAL B CA 1
ATOM 2679 C C . VAL B 1 136 ? -35.115 -13.542 5.295 1.00 21.99 473 VAL B C 1
ATOM 2680 O O . VAL B 1 136 ? -35.013 -14.511 6.052 1.00 22.92 473 VAL B O 1
ATOM 2684 N N . THR B 1 137 ? -34.625 -12.341 5.599 1.00 17.37 474 THR B N 1
ATOM 2685 C CA . THR B 1 137 ? -33.857 -12.133 6.821 1.00 16.10 474 THR B CA 1
ATOM 2686 C C . THR B 1 137 ? -34.684 -11.452 7.893 1.00 18.86 474 THR B C 1
ATOM 2687 O O . THR B 1 137 ? -35.206 -10.362 7.671 1.00 20.60 474 THR B O 1
ATOM 2691 N N . LEU B 1 138 ? -34.818 -12.094 9.051 1.00 14.59 475 LEU B N 1
ATOM 2692 C CA . LEU B 1 138 ? -35.380 -11.430 10.221 1.00 13.99 475 LEU B CA 1
ATOM 2693 C C . LEU B 1 138 ? -34.215 -10.963 11.055 1.00 16.50 475 LEU B C 1
ATOM 2694 O O . LEU B 1 138 ? -33.200 -11.642 11.128 1.00 16.41 475 LEU B O 1
ATOM 2699 N N . SER B 1 139 ? -34.325 -9.797 11.673 1.00 13.17 476 SER B N 1
ATOM 2700 C CA . SER B 1 139 ? -33.177 -9.354 12.451 1.00 15.21 476 SER B CA 1
ATOM 2701 C C . SER B 1 139 ? -33.586 -8.541 13.650 1.00 15.65 476 SER B C 1
ATOM 2702 O O . SER B 1 139 ? -34.752 -8.175 13.806 1.00 13.73 476 SER B O 1
ATOM 2705 N N . CYS B 1 140 ? -32.617 -8.298 14.523 1.00 12.45 477 CYS B N 1
ATOM 2706 C CA A CYS B 1 140 ? -32.873 -7.662 15.791 0.50 15.32 477 CYS B CA 1
ATOM 2707 C CA B CYS B 1 140 ? -32.898 -7.583 15.752 0.50 12.78 477 CYS B CA 1
ATOM 2708 C C . CYS B 1 140 ? -31.675 -6.792 16.160 1.00 16.28 477 CYS B C 1
ATOM 2709 O O . CYS B 1 140 ? -30.560 -7.303 16.205 1.00 15.24 477 CYS B O 1
ATOM 2714 N N . LEU B 1 141 ? -31.894 -5.498 16.401 1.00 12.53 478 LEU B N 1
ATOM 2715 C CA . LEU B 1 141 ? -30.849 -4.644 16.951 1.00 13.82 478 LEU B CA 1
ATOM 2716 C C . LEU B 1 141 ? -31.109 -4.568 18.441 1.00 17.72 478 LEU B C 1
ATOM 2717 O O . LEU B 1 141 ? -32.223 -4.251 18.861 1.00 14.03 478 LEU B O 1
ATOM 2722 N N . VAL B 1 142 ? -30.092 -4.856 19.247 1.00 12.29 479 VAL B N 1
ATOM 2723 C CA . VAL B 1 142 ? -30.226 -4.712 20.688 1.00 11.58 479 VAL B CA 1
ATOM 2724 C C . VAL B 1 142 ? -29.148 -3.722 21.128 1.00 14.35 479 VAL B C 1
ATOM 2725 O O . VAL B 1 142 ? -27.970 -3.936 20.854 1.00 13.02 479 VAL B O 1
ATOM 2729 N N . ARG B 1 143 ? -29.544 -2.617 21.761 1.00 11.81 480 ARG B N 1
ATOM 2730 C CA . ARG B 1 143 ? -28.600 -1.523 21.997 1.00 11.47 480 ARG B CA 1
ATOM 2731 C C . ARG B 1 143 ? -28.819 -0.804 23.330 1.00 11.81 480 ARG B C 1
ATOM 2732 O O . ARG B 1 143 ? -29.811 -1.047 24.015 1.00 13.73 480 ARG B O 1
ATOM 2740 N N . GLY B 1 144 ? -27.869 0.053 23.697 1.00 12.67 481 GLY B N 1
ATOM 2741 C CA . GLY B 1 144 ? -28.014 0.929 24.850 1.00 15.25 481 GLY B CA 1
ATOM 2742 C C . GLY B 1 144 ? -27.740 0.298 26.214 1.00 16.56 481 GLY B C 1
ATOM 2743 O O . GLY B 1 144 ? -28.019 0.912 27.253 1.00 18.31 481 GLY B O 1
ATOM 2744 N N . PHE B 1 145 ? -27.172 -0.902 26.220 1.00 13.29 482 PHE B N 1
ATOM 2745 C CA . PHE B 1 145 ? -27.040 -1.676 27.463 1.00 13.86 482 PHE B CA 1
ATOM 2746 C C . PHE B 1 145 ? -25.656 -1.596 28.111 1.00 14.67 482 PHE B C 1
ATOM 2747 O O . PHE B 1 145 ? -24.666 -1.280 27.449 1.00 14.64 482 PHE B O 1
ATOM 2755 N N . ARG B 1 146 ? -25.620 -1.861 29.421 1.00 13.60 483 ARG B N 1
ATOM 2756 C CA . ARG B 1 146 ? -24.381 -1.991 30.202 1.00 13.29 483 ARG B CA 1
ATOM 2757 C C . ARG B 1 146 ? -24.681 -3.009 31.290 1.00 13.83 483 ARG B C 1
ATOM 2758 O O . ARG B 1 146 ? -25.739 -2.954 31.910 1.00 16.88 483 ARG B O 1
ATOM 2766 N N . PRO B 1 147 ? -23.752 -3.931 31.552 1.00 16.00 484 PRO B N 1
ATOM 2767 C CA . PRO B 1 147 ? -22.438 -4.086 30.935 1.00 16.04 484 PRO B CA 1
ATOM 2768 C C . PRO B 1 147 ? -22.577 -4.810 29.602 1.00 14.94 484 PRO B C 1
ATOM 2769 O O . PRO B 1 147 ? -23.691 -5.144 29.175 1.00 14.67 484 PRO B O 1
ATOM 2773 N N . ARG B 1 148 ? -21.442 -5.082 28.968 1.00 16.27 485 ARG B N 1
ATOM 2774 C CA . ARG B 1 148 ? -21.428 -5.636 27.622 1.00 14.75 485 ARG B CA 1
ATOM 2775 C C . ARG B 1 148 ? -21.888 -7.091 27.484 1.00 13.92 485 ARG B C 1
ATOM 2776 O O . ARG B 1 148 ? -22.202 -7.534 26.378 1.00 15.29 485 ARG B O 1
ATOM 2784 N N . ASP B 1 149 ? -21.932 -7.831 28.594 1.00 16.04 486 ASP B N 1
ATOM 2785 C CA . ASP B 1 149 ? -22.298 -9.256 28.551 1.00 18.81 486 ASP B CA 1
ATOM 2786 C C . ASP B 1 149 ? -23.772 -9.476 28.220 1.00 17.25 486 ASP B C 1
ATOM 2787 O O . ASP B 1 149 ? -24.655 -9.085 28.985 1.00 18.86 486 ASP B O 1
ATOM 2792 N N . ILE B 1 150 ? -24.039 -10.111 27.080 1.00 14.65 487 ILE B N 1
ATOM 2793 C CA . ILE B 1 150 ? -25.408 -10.289 26.615 1.00 12.49 487 ILE B CA 1
ATOM 2794 C C . ILE B 1 150 ? -25.480 -11.541 25.747 1.00 15.89 487 ILE B C 1
ATOM 2795 O O . ILE B 1 150 ? -24.490 -11.936 25.124 1.00 17.29 487 ILE B O 1
ATOM 2800 N N . GLU B 1 151 ? -26.641 -12.175 25.724 1.00 13.11 488 GLU B N 1
ATOM 2801 C CA . GLU B 1 151 ? -26.844 -13.326 24.841 1.00 14.45 488 GLU B CA 1
ATOM 2802 C C . GLU B 1 151 ? -28.152 -13.146 24.088 1.00 13.89 488 GLU B C 1
ATOM 2803 O O . GLU B 1 151 ? -29.143 -12.699 24.662 1.00 16.57 488 GLU B O 1
ATOM 2809 N N . ILE B 1 152 ? -28.156 -13.481 22.797 1.00 11.66 489 ILE B N 1
ATOM 2810 C CA . ILE B 1 152 ? -29.364 -13.349 21.987 1.00 12.04 489 ILE B CA 1
ATOM 2811 C C . ILE B 1 152 ? -29.807 -14.746 21.571 1.00 15.29 489 ILE B C 1
ATOM 2812 O O . ILE B 1 152 ? -28.981 -15.570 21.171 1.00 16.94 489 ILE B O 1
ATOM 2817 N N . ARG B 1 153 ? -31.102 -15.017 21.689 1.00 13.01 490 ARG B N 1
ATOM 2818 C CA . ARG B 1 153 ? -31.648 -16.305 21.271 1.00 15.28 490 ARG B CA 1
ATOM 2819 C C . ARG B 1 153 ? -32.842 -16.019 20.391 1.00 18.60 490 ARG B C 1
ATOM 2820 O O . ARG B 1 153 ? -33.378 -14.909 20.404 1.00 17.35 490 ARG B O 1
ATOM 2828 N N . TRP B 1 154 ? -33.252 -17.009 19.616 1.00 14.48 491 TRP B N 1
ATOM 2829 C CA . TRP B 1 154 ? -34.421 -16.838 18.769 1.00 14.98 491 TRP B CA 1
ATOM 2830 C C . TRP B 1 154 ? -35.444 -17.945 19.020 1.00 19.37 491 TRP B C 1
ATOM 2831 O O . TRP B 1 154 ? -35.095 -19.075 19.377 1.00 18.98 491 TRP B O 1
ATOM 2842 N N . LEU B 1 155 ? -36.712 -17.609 18.817 1.00 17.83 492 LEU B N 1
ATOM 2843 C CA . LEU B 1 155 ? -37.784 -18.579 18.910 1.00 19.71 492 LEU B CA 1
ATOM 2844 C C . LEU B 1 155 ? -38.550 -18.591 17.607 1.00 20.42 492 LEU B C 1
ATOM 2845 O O . LEU B 1 155 ? -38.625 -17.578 16.909 1.00 19.17 492 LEU B O 1
ATOM 2850 N N . ARG B 1 156 ? -39.106 -19.756 17.291 1.00 20.41 493 ARG B N 1
ATOM 2851 C CA . ARG B 1 156 ? -39.924 -19.958 16.104 1.00 23.90 493 ARG B CA 1
ATOM 2852 C C . ARG B 1 156 ? -41.123 -20.776 16.562 1.00 29.45 493 ARG B C 1
ATOM 2853 O O . ARG B 1 156 ? -40.967 -21.889 17.076 1.00 26.36 493 ARG B O 1
ATOM 2861 N N . ASP B 1 157 ? -42.316 -20.212 16.399 1.00 29.80 494 ASP B N 1
ATOM 2862 C CA . ASP B 1 157 ? -43.547 -20.817 16.913 1.00 39.86 494 ASP B CA 1
ATOM 2863 C C . ASP B 1 157 ? -43.378 -21.345 18.338 1.00 39.76 494 ASP B C 1
ATOM 2864 O O . ASP B 1 157 ? -43.754 -22.481 18.658 1.00 39.30 494 ASP B O 1
ATOM 2869 N N . HIS B 1 158 ? -42.790 -20.496 19.178 1.00 36.48 495 HIS B N 1
ATOM 2870 C CA . HIS B 1 158 ? -42.693 -20.727 20.614 1.00 41.77 495 HIS B CA 1
ATOM 2871 C C . HIS B 1 158 ? -41.654 -21.775 21.016 1.00 40.56 495 HIS B C 1
ATOM 2872 O O . HIS B 1 158 ? -41.597 -22.179 22.176 1.00 44.70 495 HIS B O 1
ATOM 2879 N N . ARG B 1 159 ? -40.829 -22.204 20.066 1.00 32.41 496 ARG B N 1
ATOM 2880 C CA . ARG B 1 159 ? -39.776 -23.174 20.361 1.00 30.35 496 ARG B CA 1
ATOM 2881 C C . ARG B 1 159 ? -38.396 -22.604 20.071 1.00 29.41 496 ARG B C 1
ATOM 2882 O O . ARG B 1 159 ? -38.234 -21.785 19.173 1.00 23.98 496 ARG B O 1
ATOM 2890 N N . ALA B 1 160 ? -37.407 -23.034 20.849 1.00 26.21 497 ALA B N 1
ATOM 2891 C CA . ALA B 1 160 ? -36.047 -22.544 20.690 1.00 29.16 497 ALA B CA 1
ATOM 2892 C C . ALA B 1 160 ? -35.483 -22.918 19.324 1.00 26.82 497 ALA B C 1
ATOM 2893 O O . ALA B 1 160 ? -35.648 -24.046 18.858 1.00 26.02 497 ALA B O 1
ATOM 2895 N N . VAL B 1 161 ? -34.837 -21.946 18.691 1.00 23.00 498 VAL B N 1
ATOM 2896 C CA . VAL B 1 161 ? -34.120 -22.138 17.431 1.00 22.61 498 VAL B CA 1
ATOM 2897 C C . VAL B 1 161 ? -32.665 -22.510 17.723 1.00 20.94 498 VAL B C 1
ATOM 2898 O O . VAL B 1 161 ? -32.010 -21.861 18.533 1.00 21.58 498 VAL B O 1
ATOM 2902 N N . PRO B 1 162 ? -32.156 -23.563 17.069 1.00 23.36 499 PRO B N 1
ATOM 2903 C CA . PRO B 1 162 ? -30.764 -23.982 17.265 1.00 26.77 499 PRO B CA 1
ATOM 2904 C C . PRO B 1 162 ? -29.795 -22.877 16.865 1.00 25.37 499 PRO B C 1
ATOM 2905 O O . PRO B 1 162 ? -30.078 -22.137 15.923 1.00 21.74 499 PRO B O 1
ATOM 2909 N N . ALA B 1 163 ? -28.667 -22.770 17.562 1.00 25.42 500 ALA B N 1
ATOM 2910 C CA . ALA B 1 163 ? -27.713 -21.683 17.319 1.00 26.13 500 ALA B CA 1
ATOM 2911 C C . ALA B 1 163 ? -27.144 -21.666 15.900 1.00 27.34 500 ALA B C 1
ATOM 2912 O O . ALA B 1 163 ? -26.697 -20.623 15.416 1.00 28.02 500 ALA B O 1
ATOM 2914 N N . THR B 1 164 ? -27.154 -22.818 15.236 1.00 24.54 501 THR B N 1
ATOM 2915 C CA . THR B 1 164 ? -26.627 -22.909 13.878 1.00 24.44 501 THR B CA 1
ATOM 2916 C C . THR B 1 164 ? -27.519 -22.185 12.865 1.00 23.48 501 THR B C 1
ATOM 2917 O O . THR B 1 164 ? -27.130 -21.983 11.719 1.00 26.62 501 THR B O 1
ATOM 2921 N N . GLU B 1 165 ? -28.712 -21.782 13.287 1.00 21.55 502 GLU B N 1
ATOM 2922 C CA . GLU B 1 165 ? -29.672 -21.199 12.349 1.00 19.07 502 GLU B CA 1
ATOM 2923 C C . GLU B 1 165 ? -29.752 -19.674 12.408 1.00 16.87 502 GLU B C 1
ATOM 2924 O O . GLU B 1 165 ? -30.570 -19.057 11.722 1.00 19.30 502 GLU B O 1
ATOM 2930 N N . PHE B 1 166 ? -28.892 -19.062 13.212 1.00 16.90 503 PHE B N 1
ATOM 2931 C CA . PHE B 1 166 ? -28.818 -17.604 13.240 1.00 15.76 503 PHE B CA 1
ATOM 2932 C C . PHE B 1 166 ? -27.412 -17.163 13.572 1.00 16.50 503 PHE B C 1
ATOM 2933 O O . PHE B 1 166 ? -26.554 -17.989 13.893 1.00 17.58 503 PHE B O 1
ATOM 2941 N N . VAL B 1 167 ? -27.168 -15.861 13.480 1.00 16.27 504 VAL B N 1
ATOM 2942 C CA . VAL B 1 167 ? -25.844 -15.359 13.775 1.00 14.91 504 VAL B CA 1
ATOM 2943 C C . VAL B 1 167 ? -25.941 -14.014 14.473 1.00 15.20 504 VAL B C 1
ATOM 2944 O O . VAL B 1 167 ? -26.770 -13.172 14.117 1.00 15.71 504 VAL B O 1
ATOM 2948 N N . THR B 1 168 ? -25.099 -13.832 15.483 1.00 13.81 505 THR B N 1
ATOM 2949 C CA . THR B 1 168 ? -25.105 -12.607 16.282 1.00 14.49 505 THR B CA 1
ATOM 2950 C C . THR B 1 168 ? -23.714 -11.977 16.255 1.00 14.23 505 THR B C 1
ATOM 2951 O O . THR B 1 168 ? -22.701 -12.673 16.398 1.00 15.78 505 THR B O 1
ATOM 2955 N N . THR B 1 169 ? -23.659 -10.664 16.060 1.00 12.82 506 THR B N 1
ATOM 2956 C CA . THR B 1 169 ? -22.378 -9.964 16.003 1.00 14.48 506 THR B CA 1
ATOM 2957 C C . THR B 1 169 ? -21.710 -9.866 17.381 1.00 16.45 506 THR B C 1
ATOM 2958 O O . THR B 1 169 ? -22.381 -9.845 18.415 1.00 15.79 506 THR B O 1
ATOM 2962 N N . ALA B 1 170 ? -20.381 -9.832 17.388 1.00 14.34 507 ALA B N 1
ATOM 2963 C CA . ALA B 1 170 ? -19.649 -9.645 18.639 1.00 15.69 507 ALA B CA 1
ATOM 2964 C C . ALA B 1 170 ? -19.966 -8.267 19.190 1.00 14.40 507 ALA B C 1
ATOM 2965 O O . ALA B 1 170 ? -19.961 -7.278 18.444 1.00 14.20 507 ALA B O 1
ATOM 2967 N N . VAL B 1 171 ? -20.209 -8.208 20.495 1.00 14.44 508 VAL B N 1
ATOM 2968 C CA . VAL B 1 171 ? -20.608 -6.960 21.147 1.00 13.20 508 VAL B CA 1
ATOM 2969 C C . VAL B 1 171 ? -19.574 -5.849 20.935 1.00 13.78 508 VAL B C 1
ATOM 2970 O O . VAL B 1 171 ? -18.361 -6.085 20.990 1.00 14.20 508 VAL B O 1
ATOM 2974 N N . LEU B 1 172 ? -20.062 -4.640 20.668 1.00 12.03 509 LEU B N 1
ATOM 2975 C CA . LEU B 1 172 ? -19.190 -3.484 20.474 1.00 15.16 509 LEU B CA 1
ATOM 2976 C C . LEU B 1 172 ? -19.738 -2.279 21.231 1.00 14.60 509 LEU B C 1
ATOM 2977 O O . LEU B 1 172 ? -20.951 -2.158 21.414 1.00 13.94 509 LEU B O 1
ATOM 2982 N N . PRO B 1 173 ? -18.849 -1.370 21.652 1.00 14.73 510 PRO B N 1
ATOM 2983 C CA . PRO B 1 173 ? -19.318 -0.085 22.178 1.00 14.09 510 PRO B CA 1
ATOM 2984 C C . PRO B 1 173 ? -20.021 0.702 21.081 1.00 17.98 510 PRO B C 1
ATOM 2985 O O . PRO B 1 173 ? -19.621 0.648 19.909 1.00 16.61 510 PRO B O 1
ATOM 2989 N N . GLU B 1 174 ? -21.058 1.439 21.449 1.00 17.82 511 GLU B N 1
ATOM 2990 C CA . GLU B 1 174 ? -21.735 2.294 20.473 1.00 16.16 511 GLU B CA 1
ATOM 2991 C C . GLU B 1 174 ? -20.909 3.522 20.154 1.00 16.78 511 GLU B C 1
ATOM 2992 O O . GLU B 1 174 ? -20.026 3.918 20.917 1.00 18.81 511 GLU B O 1
ATOM 2998 N N . GLU B 1 175 ? -21.218 4.147 19.025 1.00 18.53 512 GLU B N 1
ATOM 2999 C CA . GLU B 1 175 ? -20.551 5.375 18.643 1.00 19.08 512 GLU B CA 1
ATOM 3000 C C . GLU B 1 175 ? -20.769 6.444 19.714 1.00 21.01 512 GLU B C 1
ATOM 3001 O O . GLU B 1 175 ? -21.761 6.407 20.443 1.00 22.22 512 GLU B O 1
ATOM 3007 N N . ARG B 1 176 ? -19.836 7.385 19.805 1.00 21.03 513 ARG B N 1
ATOM 3008 C CA . ARG B 1 176 ? -19.826 8.370 20.886 1.00 26.73 513 ARG B CA 1
ATOM 3009 C C . ARG B 1 176 ? -21.045 9.293 20.929 1.00 27.77 513 ARG B C 1
ATOM 3010 O O . ARG B 1 176 ? -21.293 9.954 21.939 1.00 33.59 513 ARG B O 1
ATOM 3018 N N . THR B 1 177 ? -21.796 9.350 19.836 1.00 23.11 514 THR B N 1
ATOM 3019 C CA . THR B 1 177 ? -22.961 10.232 19.752 1.00 27.48 514 THR B CA 1
ATOM 3020 C C . THR B 1 177 ? -24.253 9.544 20.219 1.00 27.39 514 THR B C 1
ATOM 3021 O O . THR B 1 177 ? -25.268 10.211 20.448 1.00 31.50 514 THR B O 1
ATOM 3025 N N . ALA B 1 178 ? -24.205 8.226 20.383 1.00 23.65 515 ALA B N 1
ATOM 3026 C CA . ALA B 1 178 ? -25.418 7.410 20.525 1.00 23.82 515 ALA B CA 1
ATOM 3027 C C . ALA B 1 178 ? -26.285 7.730 21.751 1.00 27.65 515 ALA B C 1
ATOM 3028 O O . ALA B 1 178 ? -27.482 7.436 21.762 1.00 27.77 515 ALA B O 1
ATOM 3030 N N . ASN B 1 179 ? -25.685 8.325 22.775 1.00 26.30 516 ASN B N 1
ATOM 3031 C CA . ASN B 1 179 ? -26.414 8.636 24.005 1.00 40.46 516 ASN B CA 1
ATOM 3032 C C . ASN B 1 179 ? -26.574 10.135 24.234 1.00 46.58 516 ASN B C 1
ATOM 3033 O O . ASN B 1 179 ? -26.596 10.919 23.286 1.00 52.68 516 ASN B O 1
ATOM 3038 N N . ASP B 1 184 ? -22.008 7.765 32.290 1.00 58.16 521 ASP B N 1
ATOM 3039 C CA . ASP B 1 184 ? -21.770 6.450 32.877 1.00 57.32 521 ASP B CA 1
ATOM 3040 C C . ASP B 1 184 ? -20.980 5.534 31.945 1.00 49.28 521 ASP B C 1
ATOM 3041 O O . ASP B 1 184 ? -21.044 4.310 32.066 1.00 46.76 521 ASP B O 1
ATOM 3046 N N . GLY B 1 185 ? -20.247 6.134 31.011 1.00 42.01 522 GLY B N 1
ATOM 3047 C CA . GLY B 1 185 ? -19.377 5.385 30.123 1.00 39.90 522 GLY B CA 1
ATOM 3048 C C . GLY B 1 185 ? -20.083 4.812 28.911 1.00 30.89 522 GLY B C 1
ATOM 3049 O O . GLY B 1 185 ? -21.229 5.162 28.614 1.00 28.62 522 GLY B O 1
ATOM 3050 N N . ASP B 1 186 ? -19.386 3.926 28.204 1.00 26.64 523 ASP B N 1
ATOM 3051 C CA . ASP B 1 186 ? -19.902 3.351 26.970 1.00 20.80 523 ASP B CA 1
ATOM 3052 C C . ASP B 1 186 ? -21.156 2.538 27.213 1.00 19.91 523 ASP B C 1
ATOM 3053 O O . ASP B 1 186 ? -21.301 1.896 28.258 1.00 20.90 523 ASP B O 1
ATOM 3058 N N . THR B 1 187 ? -22.055 2.575 26.237 1.00 17.65 524 THR B N 1
ATOM 3059 C CA . THR B 1 187 ? -23.114 1.575 26.123 1.00 16.22 524 THR B CA 1
ATOM 3060 C C . THR B 1 187 ? -22.727 0.685 24.954 1.00 14.63 524 THR B C 1
ATOM 3061 O O . THR B 1 187 ? -21.833 1.027 24.181 1.00 15.59 524 THR B O 1
ATOM 3065 N N . PHE B 1 188 ? -23.408 -0.448 24.819 1.00 12.80 525 PHE B N 1
ATOM 3066 C CA . PHE B 1 188 ? -23.028 -1.471 23.854 1.00 12.03 525 PHE B CA 1
ATOM 3067 C C . PHE B 1 188 ? -24.181 -1.887 22.966 1.00 12.12 525 PHE B C 1
ATOM 3068 O O . PHE B 1 188 ? -25.334 -1.580 23.261 1.00 12.26 525 PHE B O 1
ATOM 3076 N N . PHE B 1 189 ? 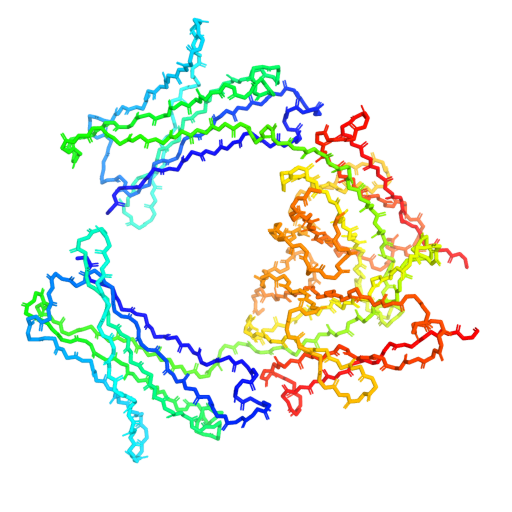-23.869 -2.581 21.875 1.00 10.56 526 PHE B N 1
ATOM 3077 C CA . PHE B 1 189 ? -24.917 -3.110 21.016 1.00 11.36 526 PHE B CA 1
ATOM 3078 C C . PHE B 1 189 ? -24.483 -4.419 20.379 1.00 14.55 526 PHE B C 1
ATOM 3079 O O . PHE B 1 189 ? -23.286 -4.699 20.241 1.00 13.07 526 PHE B O 1
ATOM 3087 N N . VAL B 1 190 ? -25.473 -5.228 20.010 1.00 11.93 527 VAL B N 1
ATOM 3088 C CA . VAL B 1 190 ? -25.261 -6.388 19.157 1.00 9.82 527 VAL B CA 1
ATOM 3089 C C . VAL B 1 190 ? -26.368 -6.411 18.126 1.00 9.36 527 VAL B C 1
ATOM 3090 O O . VAL B 1 190 ? -27.426 -5.805 18.321 1.00 13.21 527 VAL B O 1
ATOM 3094 N N . TYR B 1 191 ? -26.127 -7.124 17.031 1.00 9.58 528 TYR B N 1
ATOM 3095 C CA . TYR B 1 191 ? -27.139 -7.288 16.000 1.00 9.57 528 TYR B CA 1
ATOM 3096 C C . TYR B 1 191 ? -27.245 -8.770 15.705 1.00 12.78 528 TYR B C 1
ATOM 3097 O O . TYR B 1 191 ? -26.232 -9.455 15.630 1.00 13.44 528 TYR B O 1
ATOM 3106 N N . SER B 1 192 ? -28.465 -9.280 15.565 1.00 11.78 529 SER B N 1
ATOM 3107 C CA . SER B 1 192 ? -28.627 -10.716 15.321 1.00 11.26 529 SER B CA 1
ATOM 3108 C C . SER B 1 192 ? -29.563 -10.905 14.150 1.00 12.75 529 SER B C 1
ATOM 3109 O O . SER B 1 192 ? -30.515 -10.148 13.981 1.00 12.92 529 SER B O 1
ATOM 3112 N N . LYS B 1 193 ? -29.293 -11.893 13.311 1.00 11.53 530 LYS B N 1
ATOM 3113 C CA . LYS B 1 193 ? -30.176 -12.106 12.176 1.00 13.16 530 LYS B CA 1
ATOM 3114 C C . LYS B 1 193 ? -30.403 -13.584 11.952 1.00 16.41 530 LYS B C 1
ATOM 3115 O O . LYS B 1 193 ? -29.575 -14.418 12.313 1.00 14.69 530 LYS B O 1
ATOM 3121 N N . MET B 1 194 ? -31.540 -13.898 11.348 1.00 15.14 531 MET B N 1
ATOM 3122 C CA . MET B 1 194 ? -31.920 -15.283 11.124 1.00 14.44 531 MET B CA 1
ATOM 3123 C C . MET B 1 194 ? -32.623 -15.374 9.787 1.00 15.46 531 MET B C 1
ATOM 3124 O O . MET B 1 194 ? -33.625 -14.701 9.561 1.00 18.90 531 MET B O 1
ATOM 3129 N N . SER B 1 195 ? -32.106 -16.223 8.906 1.00 16.07 532 SER B N 1
ATOM 3130 C CA . SER B 1 195 ? -32.727 -16.449 7.608 1.00 17.04 532 SER B CA 1
ATOM 3131 C C . SER B 1 195 ? -33.880 -17.431 7.786 1.00 23.39 532 SER B C 1
ATOM 3132 O O . SER B 1 195 ? -33.704 -18.494 8.378 1.00 22.66 532 SER B O 1
ATOM 3135 N N . VAL B 1 196 ? -35.058 -17.076 7.289 1.00 19.26 533 VAL B N 1
ATOM 3136 C CA . VAL B 1 196 ? -36.220 -17.951 7.420 1.00 21.57 533 VAL B CA 1
ATOM 3137 C C . VAL B 1 196 ? -36.852 -18.205 6.057 1.00 25.03 533 VAL B C 1
ATOM 3138 O O . VAL B 1 196 ? -36.745 -17.375 5.149 1.00 21.75 533 VAL B O 1
ATOM 3142 N N . GLU B 1 197 ? -37.506 -19.352 5.904 1.00 22.40 534 GLU B N 1
ATOM 3143 C CA . GLU B 1 197 ? -38.192 -19.637 4.649 1.00 24.10 534 GLU B CA 1
ATOM 3144 C C . GLU B 1 197 ? -39.290 -18.610 4.397 1.00 28.46 534 GLU B C 1
ATOM 3145 O O . GLU B 1 197 ? -40.086 -18.296 5.286 1.00 24.13 534 GLU B O 1
ATOM 3151 N N . THR B 1 198 ? -39.305 -18.067 3.185 1.00 28.82 535 THR B N 1
ATOM 3152 C CA . THR B 1 198 ? -40.267 -17.036 2.823 1.00 27.32 535 THR B CA 1
ATOM 3153 C C . THR B 1 198 ? -41.703 -17.531 2.992 1.00 26.04 535 THR B C 1
ATOM 3154 O O . THR B 1 198 ? -42.570 -16.795 3.462 1.00 26.07 535 THR B O 1
ATOM 3158 N N . ALA B 1 199 ? -41.939 -18.787 2.626 1.00 27.20 536 ALA B N 1
ATOM 3159 C CA . ALA B 1 199 ? -43.251 -19.402 2.790 1.00 30.65 536 ALA B CA 1
ATOM 3160 C C . ALA B 1 199 ? -43.718 -19.382 4.250 1.00 30.38 536 ALA B C 1
ATOM 3161 O O . ALA B 1 199 ? -44.902 -19.197 4.521 1.00 29.99 536 ALA B O 1
ATOM 3163 N N . LYS B 1 200 ? -42.792 -19.584 5.185 1.00 27.19 537 LYS B N 1
ATOM 3164 C CA . LYS B 1 200 ? -43.135 -19.586 6.608 1.00 28.81 537 LYS B CA 1
ATOM 3165 C C . LYS B 1 200 ? -43.447 -18.171 7.078 1.00 28.97 537 LYS B C 1
ATOM 3166 O O . LYS B 1 200 ? -44.420 -17.946 7.800 1.00 28.73 537 LYS B O 1
ATOM 3172 N N . TRP B 1 201 ? -42.624 -17.218 6.660 1.00 18.76 538 TRP B N 1
ATOM 3173 C CA . TRP B 1 201 ? -42.880 -15.815 6.994 1.00 21.29 538 TRP B CA 1
ATOM 3174 C C . TRP B 1 201 ? -44.252 -15.403 6.476 1.00 20.76 538 TRP B C 1
ATOM 3175 O O . TRP B 1 201 ? -45.076 -14.859 7.217 1.00 22.70 538 TRP B O 1
ATOM 3186 N N . ASN B 1 202 ? -44.503 -15.671 5.198 1.00 22.56 539 ASN B N 1
ATOM 3187 C CA . ASN B 1 202 ? -45.765 -15.280 4.583 1.00 27.89 539 ASN B CA 1
ATOM 3188 C C . ASN B 1 202 ? -46.945 -16.008 5.206 1.00 30.68 539 ASN B C 1
ATOM 3189 O O . ASN B 1 202 ? -48.080 -15.536 5.150 1.00 30.41 539 ASN B O 1
ATOM 3194 N N . GLY B 1 203 ? -46.665 -17.161 5.803 1.00 24.49 540 GLY B N 1
ATOM 3195 C CA . GLY B 1 203 ? -47.700 -17.999 6.373 1.00 23.90 540 GLY B CA 1
ATOM 3196 C C . GLY B 1 203 ? -48.182 -17.566 7.746 1.00 28.77 540 GLY B C 1
ATOM 3197 O O . GLY B 1 203 ? -49.165 -18.097 8.250 1.00 28.83 540 GLY B O 1
ATOM 3198 N N . GLY B 1 204 ? -47.493 -16.614 8.367 1.00 26.96 541 GLY B N 1
ATOM 3199 C CA . GLY B 1 204 ? -47.949 -16.097 9.645 1.00 26.84 541 GLY B CA 1
ATOM 3200 C C . GLY B 1 204 ? -47.278 -16.699 10.865 1.00 25.95 541 GLY B C 1
ATOM 3201 O O . GLY B 1 204 ? -47.679 -16.434 12.001 1.00 27.84 541 GLY B O 1
ATOM 3202 N N . THR B 1 205 ? -46.257 -17.515 10.642 1.00 22.11 542 THR B N 1
ATOM 3203 C CA . THR B 1 205 ? -45.474 -18.038 11.752 1.00 20.88 542 THR B CA 1
ATOM 3204 C C . THR B 1 205 ? -44.974 -16.883 12.621 1.00 23.58 542 THR B C 1
ATOM 3205 O O . THR B 1 205 ? -44.561 -15.846 12.100 1.00 21.57 542 THR B O 1
ATOM 3209 N N . VAL B 1 206 ? -45.037 -17.054 13.941 1.00 20.14 543 VAL B N 1
ATOM 3210 C CA . VAL B 1 206 ? -44.544 -16.029 14.858 1.00 20.53 543 VAL B CA 1
ATOM 3211 C C . VAL B 1 206 ? -43.127 -16.356 15.275 1.00 19.68 543 VAL B C 1
ATOM 3212 O O . VAL B 1 206 ? -42.849 -17.450 15.763 1.00 24.12 543 VAL B O 1
ATOM 3216 N N . PHE B 1 207 ? -42.225 -15.408 15.061 1.00 17.72 544 PHE B N 1
ATOM 3217 C CA . PHE B 1 207 ? -40.847 -15.568 15.478 1.00 15.08 544 PHE B CA 1
ATOM 3218 C C . PHE B 1 207 ? -40.595 -14.600 16.616 1.00 19.63 544 PHE B C 1
ATOM 3219 O O . PHE B 1 207 ? -41.385 -13.686 16.845 1.00 18.87 544 PHE B O 1
ATOM 3227 N N . ALA B 1 208 ? -39.504 -14.798 17.343 1.00 15.11 545 ALA B N 1
ATOM 3228 C CA . ALA B 1 208 ? -39.150 -13.845 18.393 1.00 17.72 545 ALA B CA 1
ATOM 3229 C C . ALA B 1 208 ? -37.652 -13.784 18.590 1.00 14.91 545 ALA B C 1
ATOM 3230 O O . ALA B 1 208 ? -36.966 -14.797 18.513 1.00 16.56 545 ALA B O 1
ATOM 3232 N N . CYS B 1 209 ? -37.146 -12.582 18.829 1.00 14.76 546 CYS B N 1
ATOM 3233 C CA A CYS B 1 209 ? -35.751 -12.358 19.200 0.50 17.85 546 CYS B CA 1
ATOM 3234 C CA B CYS B 1 209 ? -35.755 -12.458 19.235 0.50 17.17 546 CYS B CA 1
ATOM 3235 C C . CYS B 1 209 ? -35.721 -12.111 20.715 1.00 20.55 546 CYS B C 1
ATOM 3236 O O . CYS B 1 209 ? -36.462 -11.262 21.199 1.00 21.92 546 CYS B O 1
ATOM 3241 N N . MET B 1 210 ? -34.889 -12.841 21.452 1.00 14.93 547 MET B N 1
ATOM 3242 C CA . MET B 1 210 ? -34.839 -12.699 22.908 1.00 14.44 547 MET B CA 1
ATOM 3243 C C . MET B 1 210 ? -33.463 -12.220 23.346 1.00 14.90 547 MET B C 1
ATOM 3244 O O . MET B 1 210 ? -32.452 -12.757 22.910 1.00 17.71 547 MET B O 1
ATOM 3249 N N . ALA B 1 211 ? -33.422 -11.198 24.188 1.00 12.93 548 ALA B N 1
ATOM 3250 C CA . ALA B 1 211 ? -32.155 -10.772 24.775 1.00 12.28 548 ALA B CA 1
ATOM 3251 C C . ALA B 1 211 ? -32.093 -11.257 26.212 1.00 13.77 548 ALA B C 1
ATOM 3252 O O . ALA B 1 211 ? -33.085 -11.190 26.938 1.00 17.44 548 ALA B O 1
ATOM 3254 N N . VAL B 1 212 ? -30.927 -11.754 26.607 1.00 13.89 549 VAL B N 1
ATOM 3255 C CA . VAL B 1 212 ? -30.713 -12.239 27.968 1.00 14.06 549 VAL B CA 1
ATOM 3256 C C . VAL B 1 212 ? -29.628 -11.341 28.548 1.00 13.76 549 VAL B C 1
ATOM 3257 O O . VAL B 1 212 ? -28.522 -11.276 28.022 1.00 13.51 549 VAL B O 1
ATOM 3261 N N . HIS B 1 213 ? -29.960 -10.620 29.609 1.00 14.21 550 HIS B N 1
ATOM 3262 C CA . HIS B 1 213 ? -29.066 -9.591 30.127 1.00 14.41 550 HIS B CA 1
ATOM 3263 C C . HIS B 1 213 ? -29.440 -9.294 31.574 1.00 15.13 550 HIS B C 1
ATOM 3264 O O . HIS B 1 213 ? -30.609 -9.197 31.900 1.00 16.01 550 HIS B O 1
ATOM 3271 N N . GLU B 1 214 ? -28.438 -9.144 32.426 1.00 15.65 551 GLU B N 1
ATOM 3272 C CA . GLU B 1 214 ? -28.660 -9.013 33.864 1.00 18.93 551 GLU B CA 1
ATOM 3273 C C . GLU B 1 214 ? -29.501 -7.793 34.258 1.00 17.54 551 GLU B C 1
ATOM 3274 O O . GLU B 1 214 ? -30.123 -7.784 35.327 1.00 19.41 551 GLU B O 1
ATOM 3280 N N . ALA B 1 215 ? -29.518 -6.759 33.416 1.00 17.11 552 ALA B N 1
ATOM 3281 C CA . ALA B 1 215 ? -30.250 -5.531 33.754 1.00 18.87 552 ALA B CA 1
ATOM 3282 C C . ALA B 1 215 ? -31.740 -5.584 33.436 1.00 21.80 552 ALA B C 1
ATOM 3283 O O . ALA B 1 215 ? -32.496 -4.685 33.819 1.00 27.46 552 ALA B O 1
ATOM 3285 N N . LEU B 1 216 ? -32.177 -6.625 32.736 1.00 17.89 553 LEU B N 1
ATOM 3286 C CA . LEU B 1 216 ? -33.602 -6.765 32.433 1.00 17.03 553 LEU B CA 1
ATOM 3287 C C . LEU B 1 216 ? -34.383 -7.252 33.654 1.00 19.42 553 LEU B C 1
ATOM 3288 O O . LEU B 1 216 ? -33.873 -8.040 34.451 1.00 21.90 553 LEU B O 1
ATOM 3293 N N . PRO B 1 217 ? -35.627 -6.775 33.802 1.00 34.55 554 PRO B N 1
ATOM 3294 C CA . PRO B 1 217 ? -36.496 -7.105 34.941 1.00 42.55 554 PRO B CA 1
ATOM 3295 C C . PRO B 1 217 ? -36.452 -8.589 35.317 1.00 42.95 554 PRO B C 1
ATOM 3296 O O . PRO B 1 217 ? -36.166 -8.920 36.472 1.00 48.06 554 PRO B O 1
ATOM 3300 N N . MET B 1 218 ? -36.728 -9.464 34.353 1.00 30.94 555 MET B N 1
ATOM 3301 C CA . MET B 1 218 ? -36.681 -10.911 34.574 1.00 31.94 555 MET B CA 1
ATOM 3302 C C . MET B 1 218 ? -35.428 -11.557 33.979 1.00 25.38 555 MET B C 1
ATOM 3303 O O . MET B 1 218 ? -35.375 -12.778 33.799 1.00 23.37 555 MET B O 1
ATOM 3308 N N . ARG B 1 219 ? -34.432 -10.731 33.680 1.00 20.12 556 ARG B N 1
ATOM 3309 C CA . ARG B 1 219 ? -33.164 -11.176 33.102 1.00 17.85 556 ARG B CA 1
ATOM 3310 C C . ARG B 1 219 ? -33.257 -11.542 31.620 1.00 16.74 556 ARG B C 1
ATOM 3311 O O . ARG B 1 219 ? -32.250 -11.883 31.009 1.00 17.40 556 ARG B O 1
ATOM 3319 N N . PHE B 1 220 ? -34.454 -11.481 31.046 1.00 17.84 557 PHE B N 1
ATOM 3320 C CA . PHE B 1 220 ? -34.588 -11.666 29.613 1.00 18.49 557 PHE B CA 1
ATOM 3321 C C . PHE B 1 220 ? -35.835 -10.950 29.143 1.00 18.75 557 PHE B C 1
ATOM 3322 O O . PHE B 1 220 ? -36.720 -10.628 29.940 1.00 20.61 557 PHE B O 1
ATOM 3330 N N . SER B 1 221 ? -35.895 -10.700 27.845 1.00 18.21 558 SER B N 1
ATOM 3331 C CA . SER B 1 221 ? -37.052 -10.057 27.258 1.00 19.82 558 SER B CA 1
ATOM 3332 C C . SER B 1 221 ? -37.092 -10.456 25.802 1.00 19.27 558 SER B C 1
ATOM 3333 O O . SER B 1 221 ? -36.046 -10.645 25.173 1.00 18.17 558 SER B O 1
ATOM 3336 N N . GLN B 1 222 ? -38.291 -10.606 25.254 1.00 20.86 559 GLN B N 1
ATOM 3337 C CA . GLN B 1 222 ? -38.383 -10.959 23.848 1.00 22.98 559 GLN B CA 1
ATOM 3338 C C . GLN B 1 222 ? -39.316 -10.019 23.101 1.00 20.61 559 GLN B C 1
ATOM 3339 O O . GLN B 1 222 ? -40.216 -9.418 23.688 1.00 25.09 559 GLN B O 1
ATOM 3345 N N . ARG B 1 223 ? -39.078 -9.882 21.804 1.00 19.76 560 ARG B N 1
ATOM 3346 C CA . ARG B 1 223 ? -39.967 -9.110 20.949 1.00 21.14 560 ARG B CA 1
ATOM 3347 C C . ARG B 1 223 ? -40.368 -10.012 19.797 1.00 20.51 560 ARG B C 1
ATOM 3348 O O . ARG B 1 223 ? -39.533 -10.708 19.226 1.00 19.88 560 ARG B O 1
ATOM 3356 N N . THR B 1 224 ? -41.643 -10.000 19.445 1.00 22.14 561 THR B N 1
ATOM 3357 C CA . THR B 1 224 ? -42.111 -10.883 18.382 1.00 25.18 561 THR B CA 1
ATOM 3358 C C . THR B 1 224 ? -42.011 -10.245 16.999 1.00 24.71 561 THR B C 1
ATOM 3359 O O . THR B 1 224 ? -42.057 -9.026 16.863 1.00 22.79 561 THR B O 1
ATOM 3363 N N . LEU B 1 225 ? -41.856 -11.091 15.982 1.00 20.26 562 LEU B N 1
ATOM 3364 C CA . LEU B 1 225 ? -41.923 -10.678 14.589 1.00 20.18 562 LEU B CA 1
ATOM 3365 C C . LEU B 1 225 ? -42.888 -11.614 13.880 1.00 20.81 562 LEU B C 1
ATOM 3366 O O . LEU B 1 225 ? -42.806 -12.828 14.038 1.00 20.24 562 LEU B O 1
ATOM 3371 N N . GLN B 1 226 ? -43.807 -11.034 13.121 1.00 22.13 563 GLN B N 1
ATOM 3372 C CA . GLN B 1 226 ? -44.801 -11.790 12.381 1.00 22.78 563 GLN B CA 1
ATOM 3373 C C . GLN B 1 226 ? -45.226 -10.913 11.223 1.00 23.74 563 GLN B C 1
ATOM 3374 O O . GLN B 1 226 ? -45.336 -9.697 11.379 1.00 24.87 563 GLN B O 1
ATOM 3380 N N . LYS B 1 227 ? -45.455 -11.510 10.059 1.00 23.32 564 LYS B N 1
ATOM 3381 C CA . LYS B 1 227 ? -45.894 -10.734 8.898 1.00 24.29 564 LYS B CA 1
ATOM 3382 C C . LYS B 1 227 ? -47.169 -9.937 9.182 1.00 30.06 564 LYS B C 1
ATOM 3383 O O . LYS B 1 227 ? -48.089 -10.419 9.842 1.00 30.93 564 LYS B O 1
ATOM 3389 N N . GLN B 1 228 ? -47.219 -8.713 8.672 1.00 27.80 565 GLN B N 1
ATOM 3390 C CA . GLN B 1 228 ? -48.408 -7.889 8.810 1.00 37.39 565 GLN B CA 1
ATOM 3391 C C . GLN B 1 228 ? -49.312 -8.060 7.595 1.00 44.46 565 GLN B C 1
ATOM 3392 O O . GLN B 1 228 ? -48.835 -8.157 6.465 1.00 46.53 565 GLN B O 1
ATOM 3398 N N . ALA B 1 229 ? -50.617 -8.119 7.840 1.00 49.05 566 ALA B N 1
ATOM 3399 C CA . ALA B 1 229 ? -51.601 -8.297 6.778 1.00 57.50 566 ALA B CA 1
ATOM 3400 C C . ALA B 1 229 ? -51.732 -7.026 5.949 1.00 59.08 566 ALA B C 1
ATOM 3401 O O . ALA B 1 229 ? -51.278 -5.958 6.362 1.00 58.04 566 ALA B O 1
#

Sequence (429 aa):
PIQLYAIPPSPGELYISLDAKLRCLVVNLPSDSSLSVTWTREKSGNLRPDPMVLQEHFNGTYSASSAVPVSTQDWLSGERFTCCTVQHEELPLPLSKSVYRNTGPTTPPLIYPFAPHPEELSLSRVTLSCCLVRGFRPRDIEIRWLRDHRAVPATEFVTTAVLPEERTANGDGDTFFVYSKMSVETAKWNGGTVFACCMAVHEALPMRFSSQRTLQKQAPIQLYAIPPSPGEELYISLDAKLRCCLVVNLPSDSSLSVTWTREKSGNLRPDPMVLQEHFNGTYSASSAVPVSTQDWLSGERFTCCTVQHEELPLPLSKSVYRNTGPTTPPLIYPFAPHPEELSLSRVTLSCCLVRGFRPRDIEIRWLRDHRAVPATEFVTTAVLPEERTANDGDTFFVYSKMSVETAKWNGGTVFACCMAVHEALPMRFSQRTLQKQA